Protein 3L22 (pdb70)

Organism: Bacteroides fragilis (strain ATCC 25285 / DSM 2151 / CCUG 4856 / JCM 11019 / LMG 10263 / NCTC 9343 / Onslow / VPI 2553 / EN-2) (NCBI:txid272559)

Structure (mmCIF, N/CA/C/O backbone):
data_3L22
#
_entry.id   3L22
#
_cell.length_a   94.034
_cell.length_b   94.034
_cell.length_c   201.581
_cell.angle_alpha   90.000
_cell.angle_beta   90.000
_cell.angle_gamma   90.000
#
_symmetry.space_group_name_H-M   'P 43 2 2'
#
loop_
_entity.id
_entity.type
_entity.pdbx_description
1 polymer 'SusD superfamily protein'
2 non-polymer 'ZINC ION'
3 non-polymer 'ACETATE ION'
4 non-polymer 1,2-ETHANEDIOL
5 water water
#
loop_
_atom_site.group_PDB
_atom_site.id
_atom_site.type_symbol
_atom_site.label_atom_id
_atom_site.label_alt_id
_atom_site.label_comp_id
_atom_site.label_asym_id
_atom_site.label_entity_id
_atom_site.label_seq_id
_atom_site.pdbx_PDB_ins_code
_atom_site.Cartn_x
_atom_site.Cartn_y
_atom_site.Cartn_z
_atom_site.occupancy
_atom_site.B_iso_or_equiv
_atom_site.auth_seq_id
_atom_site.auth_comp_id
_atom_site.auth_asym_id
_atom_site.auth_atom_id
_atom_site.pdbx_PDB_model_num
ATOM 1 N N . ASP A 1 13 ? 43.883 45.215 22.714 1.00 35.86 36 ASP A N 1
ATOM 2 C CA . ASP A 1 13 ? 44.154 44.448 21.446 1.00 35.45 36 ASP A CA 1
ATOM 3 C C . ASP A 1 13 ? 43.055 44.523 20.375 1.00 33.94 36 ASP A C 1
ATOM 4 O O . ASP A 1 13 ? 43.376 44.695 19.190 1.00 34.31 36 ASP A O 1
ATOM 9 N N . ILE A 1 14 ? 41.787 44.305 20.763 1.00 31.72 37 ILE A N 1
ATOM 10 C CA . ILE A 1 14 ? 40.651 44.792 19.943 1.00 29.47 37 ILE A CA 1
ATOM 11 C C . ILE A 1 14 ? 40.745 46.322 20.044 1.00 27.01 37 ILE A C 1
ATOM 12 O O . ILE A 1 14 ? 40.977 46.881 21.140 1.00 26.64 37 ILE A O 1
ATOM 17 N N . PHE A 1 15 ? 40.606 47.006 18.918 1.00 24.17 38 PHE A N 1
ATOM 18 C CA . PHE A 1 15 ? 40.852 48.437 18.884 1.00 22.38 38 PHE A CA 1
ATOM 19 C C . PHE A 1 15 ? 39.616 49.209 19.295 1.00 21.64 38 PHE A C 1
ATOM 20 O O . PHE A 1 15 ? 38.968 49.846 18.476 1.00 21.74 38 PHE A O 1
ATOM 28 N N . THR A 1 16 ? 39.311 49.169 20.576 1.00 20.39 39 THR A N 1
ATOM 29 C CA . THR A 1 16 ? 38.144 49.846 21.111 1.00 19.86 39 THR A CA 1
ATOM 30 C C . THR A 1 16 ? 38.467 51.268 21.545 1.00 18.71 39 THR A C 1
ATOM 31 O O . THR A 1 16 ? 37.579 51.986 21.892 1.00 18.19 39 THR A O 1
ATOM 35 N N . SER A 1 17 ? 39.733 51.674 21.546 1.00 18.34 40 SER A N 1
ATOM 36 C CA . SER A 1 17 ? 40.093 53.041 21.964 1.00 18.39 40 SER A CA 1
ATOM 37 C C . SER A 1 17 ? 41.382 53.461 21.325 1.00 18.20 40 SER A C 1
ATOM 38 O O . SER A 1 17 ? 42.156 52.603 20.893 1.00 17.32 40 SER A O 1
ATOM 41 N N . PRO A 1 18 ? 41.622 54.778 21.268 1.00 18.60 41 PRO A N 1
ATOM 42 C CA . PRO A 1 18 ? 42.874 55.270 20.694 1.00 18.39 41 PRO A CA 1
ATOM 43 C C . PRO A 1 18 ? 44.099 54.755 21.445 1.00 17.97 41 PRO A C 1
ATOM 44 O O . PRO A 1 18 ? 45.091 54.436 20.809 1.00 17.99 41 PRO A O 1
ATOM 48 N N . THR A 1 19 ? 44.035 54.648 22.774 1.00 18.16 42 THR A N 1
ATOM 49 C CA . THR A 1 19 ? 45.208 54.201 23.503 1.00 18.53 42 THR A CA 1
ATOM 50 C C . THR A 1 19 ? 45.527 52.725 23.136 1.00 17.95 42 THR A C 1
ATOM 51 O O . THR A 1 19 ? 46.688 52.357 23.038 1.00 16.54 42 THR A O 1
ATOM 55 N N . ARG A 1 20 ? 44.520 51.907 22.854 1.00 17.42 43 ARG A N 1
ATOM 56 C CA . ARG A 1 20 ? 44.788 50.524 22.359 1.00 17.64 43 ARG A CA 1
ATOM 57 C C . ARG A 1 20 ? 45.410 50.487 20.958 1.00 16.65 43 ARG A C 1
ATOM 58 O O . ARG A 1 20 ? 46.320 49.729 20.712 1.00 15.84 43 ARG A O 1
ATOM 66 N N . ILE A 1 21 ? 44.954 51.354 20.070 1.00 16.64 44 ILE A N 1
ATOM 67 C CA . ILE A 1 21 ? 45.584 51.481 18.744 1.00 16.45 44 ILE A CA 1
ATOM 68 C C . ILE A 1 21 ? 47.057 51.874 18.899 1.00 16.49 44 ILE A C 1
ATOM 69 O O . ILE A 1 21 ? 47.971 51.245 18.355 1.00 16.41 44 ILE A O 1
ATOM 74 N N . GLU A 1 22 ? 47.290 52.893 19.694 1.00 17.30 45 GLU A N 1
ATOM 75 C CA . GLU A 1 22 ? 48.628 53.385 19.869 1.00 18.41 45 GLU A CA 1
ATOM 76 C C . GLU A 1 22 ? 49.552 52.393 20.585 1.00 18.03 45 GLU A C 1
ATOM 77 O O . GLU A 1 22 ? 50.704 52.350 20.257 1.00 18.04 45 GLU A O 1
ATOM 83 N N . ALA A 1 23 ? 49.040 51.600 21.533 1.00 16.58 46 ALA A N 1
ATOM 84 C CA . ALA A 1 23 ? 49.849 50.581 22.165 1.00 16.31 46 ALA A CA 1
ATOM 85 C C . ALA A 1 23 ? 50.343 49.585 21.117 1.00 15.87 46 ALA A C 1
ATOM 86 O O . ALA A 1 23 ? 51.495 49.154 21.153 1.00 16.20 46 ALA A O 1
ATOM 88 N N . THR A 1 24 ? 49.461 49.199 20.201 1.00 16.09 47 THR A N 1
ATOM 89 C CA . THR A 1 24 ? 49.835 48.259 19.147 1.00 15.96 47 THR A CA 1
ATOM 90 C C . THR A 1 24 ? 50.783 48.917 18.185 1.00 15.96 47 THR A C 1
ATOM 91 O O . THR A 1 24 ? 51.750 48.290 17.771 1.00 14.60 47 THR A O 1
ATOM 95 N N . LEU A 1 25 ? 50.567 50.192 17.883 1.00 16.58 48 LEU A N 1
ATOM 96 C CA . LEU A 1 25 ? 51.486 50.931 16.997 1.00 16.48 48 LEU A CA 1
ATOM 97 C C . LEU A 1 25 ? 52.892 50.991 17.592 1.00 16.73 48 LEU A C 1
ATOM 98 O O . LEU A 1 25 ? 53.896 50.690 16.910 1.00 15.31 48 LEU A O 1
ATOM 103 N N . ASN A 1 26 ? 52.978 51.340 18.873 1.00 17.40 49 ASN A N 1
ATOM 104 C CA . ASN A 1 26 ? 54.287 51.278 19.552 1.00 18.10 49 ASN A CA 1
ATOM 105 C C . ASN A 1 26 ? 54.908 49.900 19.540 1.00 16.57 49 ASN A C 1
ATOM 106 O O . ASN A 1 26 ? 56.115 49.792 19.483 1.00 15.55 49 ASN A O 1
ATOM 111 N N . GLY A 1 27 ? 54.091 48.861 19.547 1.00 16.09 50 GLY A N 1
ATOM 112 C CA . GLY A 1 27 ? 54.612 47.491 19.389 1.00 16.52 50 GLY A CA 1
ATOM 113 C C . GLY A 1 27 ? 55.271 47.264 18.024 1.00 16.24 50 GLY A C 1
ATOM 114 O O . GLY A 1 27 ? 56.160 46.427 17.915 1.00 17.43 50 GLY A O 1
ATOM 115 N N . LEU A 1 28 ? 54.843 47.990 16.989 1.00 14.90 51 LEU A N 1
ATOM 116 C CA . LEU A 1 28 ? 55.500 47.883 15.668 1.00 15.00 51 LEU A CA 1
ATOM 117 C C . LEU A 1 28 ? 56.923 48.399 15.731 1.00 14.70 51 LEU A C 1
ATOM 118 O O . LEU A 1 28 ? 57.864 47.749 15.243 1.00 15.53 51 LEU A O 1
ATOM 123 N N . TYR A 1 29 ? 57.101 49.535 16.396 1.00 14.61 52 TYR A N 1
ATOM 124 C CA . TYR A 1 29 ? 58.430 50.098 16.576 1.00 14.32 52 TYR A CA 1
ATOM 125 C C . TYR A 1 29 ? 59.287 49.185 17.466 1.00 14.08 52 TYR A C 1
ATOM 126 O O . TYR A 1 29 ? 60.484 49.040 17.214 1.00 14.11 52 TYR A O 1
ATOM 135 N N . ALA A 1 30 ? 58.686 48.560 18.476 1.00 13.84 53 ALA A N 1
ATOM 136 C CA . ALA A 1 30 ? 59.430 47.616 19.334 1.00 14.28 53 ALA A CA 1
ATOM 137 C C . ALA A 1 30 ? 59.826 46.413 18.497 1.00 14.54 53 ALA A C 1
ATOM 138 O O . ALA A 1 30 ? 60.940 45.923 18.642 1.00 14.55 53 ALA A O 1
ATOM 140 N N . ALA A 1 31 ? 58.940 45.969 17.610 1.00 15.18 54 ALA A N 1
ATOM 141 C CA . ALA A 1 31 ? 59.185 44.733 16.851 1.00 15.73 54 ALA A CA 1
ATOM 142 C C . ALA A 1 31 ? 60.371 44.844 15.907 1.00 16.27 54 ALA A C 1
ATOM 143 O O . ALA A 1 31 ? 61.012 43.842 15.613 1.00 15.82 54 ALA A O 1
ATOM 145 N N . ILE A 1 32 ? 60.668 46.041 15.396 1.00 17.41 55 ILE A N 1
ATOM 146 C CA . ILE A 1 32 ? 61.843 46.187 14.540 1.00 17.74 55 ILE A CA 1
ATOM 147 C C . ILE A 1 32 ? 63.139 46.427 15.323 1.00 16.87 55 ILE A C 1
ATOM 148 O O . ILE A 1 32 ? 64.217 46.401 14.717 1.00 16.07 55 ILE A O 1
ATOM 153 N N . LYS A 1 33 ? 63.018 46.640 16.640 1.00 16.57 56 LYS A N 1
ATOM 154 C CA . LYS A 1 33 ? 64.160 46.916 17.522 1.00 15.98 56 LYS A CA 1
ATOM 155 C C . LYS A 1 33 ? 64.693 45.615 18.158 1.00 16.00 56 LYS A C 1
ATOM 156 O O . LYS A 1 33 ? 65.768 45.114 17.760 1.00 14.36 56 LYS A O 1
ATOM 162 N N . ASN A 1 34 ? 63.951 45.047 19.128 1.00 15.69 57 ASN A N 1
ATOM 163 C CA . ASN A 1 34 ? 64.323 43.754 19.747 1.00 15.98 57 ASN A CA 1
ATOM 164 C C . ASN A 1 34 ? 63.188 43.201 20.553 1.00 16.42 57 ASN A C 1
ATOM 165 O O . ASN A 1 34 ? 62.264 43.925 20.896 1.00 15.74 57 ASN A O 1
ATOM 170 N N . THR A 1 35 ? 63.257 41.913 20.857 1.00 16.53 58 THR A N 1
ATOM 171 C CA . THR A 1 35 ? 62.366 41.356 21.863 1.00 17.88 58 THR A CA 1
ATOM 172 C C . THR A 1 35 ? 63.162 41.138 23.147 1.00 18.92 58 THR A C 1
ATOM 173 O O . THR A 1 35 ? 64.338 41.554 23.274 1.00 19.34 58 THR A O 1
ATOM 177 N N . GLY A 1 36 ? 62.513 40.501 24.113 1.00 19.79 59 GLY A N 1
ATOM 178 C CA . GLY A 1 36 ? 63.171 40.090 25.339 1.00 19.60 59 GLY A CA 1
ATOM 179 C C . GLY A 1 36 ? 64.321 39.121 25.160 1.00 19.42 59 GLY A C 1
ATOM 180 O O . GLY A 1 36 ? 65.209 39.068 26.036 1.00 19.85 59 GLY A O 1
ATOM 181 N N . THR A 1 37 ? 64.313 38.338 24.083 1.00 18.38 60 THR A N 1
ATOM 182 C CA . THR A 1 37 ? 65.357 37.325 23.867 1.00 18.67 60 THR A CA 1
ATOM 183 C C . THR A 1 37 ? 66.148 37.447 22.579 1.00 18.16 60 THR A C 1
ATOM 184 O O . THR A 1 37 ? 67.218 36.907 22.501 1.00 19.31 60 THR A O 1
ATOM 188 N N . LYS A 1 38 ? 65.658 38.174 21.582 1.00 17.54 61 LYS A N 1
ATOM 189 C CA . LYS A 1 38 ? 66.323 38.276 20.274 1.00 16.69 61 LYS A CA 1
ATOM 190 C C . LYS A 1 38 ? 66.335 39.744 19.880 1.00 16.56 61 LYS A C 1
ATOM 191 O O . LYS A 1 38 ? 65.618 40.550 20.492 1.00 16.30 61 LYS A O 1
ATOM 197 N N . SER A 1 39 ? 67.168 40.094 18.912 1.00 15.41 62 SER A N 1
ATOM 198 C CA . SER A 1 39 ? 67.275 41.456 18.480 1.00 14.70 62 SER A CA 1
ATOM 199 C C . SER A 1 39 ? 67.197 41.569 16.976 1.00 15.34 62 SER A C 1
ATOM 200 O O . SER A 1 39 ? 67.514 40.614 16.237 1.00 16.61 62 SER A O 1
ATOM 203 N N . LEU A 1 40 ? 66.750 42.729 16.505 1.00 14.95 63 LEU A N 1
ATOM 204 C CA . LEU A 1 40 ? 66.791 43.051 15.101 1.00 14.73 63 LEU A CA 1
ATOM 205 C C . LEU A 1 40 ? 67.597 44.359 14.936 1.00 15.10 63 LEU A C 1
ATOM 206 O O . LEU A 1 40 ? 68.800 44.369 15.252 1.00 16.04 63 LEU A O 1
ATOM 219 N N . GLY A 1 42 ? 67.635 47.010 16.652 1.00 14.47 65 GLY A N 1
ATOM 220 C CA . GLY A 1 42 ? 68.074 47.593 17.922 1.00 14.63 65 GLY A CA 1
ATOM 221 C C . GLY A 1 42 ? 69.317 46.885 18.460 1.00 14.91 65 GLY A C 1
ATOM 222 O O . GLY A 1 42 ? 69.853 47.242 19.526 1.00 15.49 65 GLY A O 1
ATOM 223 N N . GLY A 1 43 ? 69.769 45.853 17.741 1.00 14.97 66 GLY A N 1
ATOM 224 C CA . GLY A 1 43 ? 70.892 45.024 18.193 1.00 14.91 66 GLY A CA 1
ATOM 225 C C . GLY A 1 43 ? 71.666 44.378 17.053 1.00 14.80 66 GLY A C 1
ATOM 226 O O . GLY A 1 43 ? 72.275 45.077 16.213 1.00 14.15 66 GLY A O 1
ATOM 227 N N . LYS A 1 44 ? 71.652 43.044 17.026 1.00 14.82 67 LYS A N 1
ATOM 228 C CA . LYS A 1 44 ? 72.545 42.295 16.145 1.00 14.72 67 LYS A CA 1
ATOM 229 C C . LYS A 1 44 ? 72.349 42.575 14.647 1.00 14.05 67 LYS A C 1
ATOM 230 O O . LYS A 1 44 ? 73.333 42.542 13.908 1.00 14.13 67 LYS A O 1
ATOM 236 N N . SER A 1 45 ? 71.125 42.805 14.189 1.00 12.96 68 SER A N 1
ATOM 237 C CA . SER A 1 45 ? 70.887 43.052 12.745 1.00 13.53 68 SER A CA 1
ATOM 238 C C . SER A 1 45 ? 71.345 44.422 12.275 1.00 14.27 68 SER A C 1
ATOM 239 O O . SER A 1 45 ? 71.690 44.604 11.091 1.00 13.53 68 SER A O 1
ATOM 242 N N . TYR A 1 46 ? 71.493 45.376 13.197 1.00 13.76 69 TYR A N 1
ATOM 243 C CA . TYR A 1 46 ? 72.150 46.628 12.864 1.00 12.87 69 TYR A CA 1
ATOM 244 C C . TYR A 1 46 ? 73.656 46.431 12.824 1.00 14.08 69 TYR A C 1
ATOM 245 O O . TYR A 1 46 ? 74.325 46.884 11.898 1.00 13.85 69 TYR A O 1
ATOM 254 N N . LEU A 1 47 ? 74.186 45.731 13.830 1.00 14.45 70 LEU A N 1
ATOM 255 C CA . LEU A 1 47 ? 75.589 45.366 13.874 1.00 14.33 70 LEU A CA 1
ATOM 256 C C . LEU A 1 47 ? 76.029 44.589 12.623 1.00 14.41 70 LEU A C 1
ATOM 257 O O . LEU A 1 47 ? 77.181 44.710 12.192 1.00 14.23 70 LEU A O 1
ATOM 262 N N . VAL A 1 48 ? 75.113 43.799 12.051 1.00 14.22 71 VAL A N 1
ATOM 263 C CA . VAL A 1 48 ? 75.368 43.097 10.809 1.00 14.09 71 VAL A CA 1
ATOM 264 C C . VAL A 1 48 ? 75.904 44.021 9.725 1.00 14.68 71 VAL A C 1
ATOM 265 O O . VAL A 1 48 ? 76.854 43.658 9.046 1.00 14.95 71 VAL A O 1
ATOM 269 N N . PHE A 1 49 ? 75.326 45.214 9.586 1.00 15.13 72 PHE A N 1
ATOM 270 C CA . PHE A 1 49 ? 75.763 46.122 8.518 1.00 15.00 72 PHE A CA 1
ATOM 271 C C . PHE A 1 49 ? 77.157 46.720 8.735 1.00 15.92 72 PHE A C 1
ATOM 272 O O . PHE A 1 49 ? 77.858 46.979 7.747 1.00 17.02 72 PHE A O 1
ATOM 280 N N . ASP A 1 50 ? 77.598 46.865 9.983 1.00 15.29 73 ASP A N 1
ATOM 281 C CA . ASP A 1 50 ? 78.981 47.234 10.245 1.00 14.46 73 ASP A CA 1
ATOM 282 C C . ASP A 1 50 ? 79.915 46.075 10.062 1.00 13.96 73 ASP A C 1
ATOM 283 O O . ASP A 1 50 ? 81.006 46.259 9.526 1.00 13.85 73 ASP A O 1
ATOM 288 N N . ASN A 1 51 ? 79.511 44.888 10.506 1.00 13.77 74 ASN A N 1
ATOM 289 C CA . ASN A 1 51 ? 80.316 43.690 10.287 1.00 13.15 74 ASN A CA 1
ATOM 290 C C . ASN A 1 51 ? 80.524 43.351 8.806 1.00 13.47 74 ASN A C 1
ATOM 291 O O . ASN A 1 51 ? 81.593 42.869 8.414 1.00 13.96 74 ASN A O 1
ATOM 296 N N . ARG A 1 52 ? 79.524 43.606 7.975 1.00 13.61 75 ARG A N 1
ATOM 297 C CA . ARG A 1 52 ? 79.676 43.404 6.539 1.00 14.49 75 ARG A CA 1
ATOM 298 C C . ARG A 1 52 ? 80.662 44.360 5.926 1.00 15.60 75 ARG A C 1
ATOM 299 O O . ARG A 1 52 ? 81.342 43.994 4.969 1.00 17.61 75 ARG A O 1
ATOM 307 N N . GLY A 1 53 ? 80.811 45.531 6.515 1.00 15.60 76 GLY A N 1
ATOM 308 C CA . GLY A 1 53 ? 81.754 46.517 6.070 1.00 15.32 76 GLY A CA 1
ATOM 309 C C . GLY A 1 53 ? 83.222 46.273 6.378 1.00 15.00 76 GLY A C 1
ATOM 310 O O . GLY A 1 53 ? 83.615 45.194 6.822 1.00 15.68 76 GLY A O 1
ATOM 311 N N . ASP A 1 54 ? 84.006 47.322 6.164 1.00 13.41 77 ASP A N 1
ATOM 312 C CA . ASP A 1 54 ? 85.442 47.266 6.118 1.00 14.13 77 ASP A CA 1
ATOM 313 C C . ASP A 1 54 ? 86.112 48.327 7.019 1.00 13.77 77 ASP A C 1
ATOM 314 O O . ASP A 1 54 ? 87.328 48.563 6.934 1.00 14.63 77 ASP A O 1
ATOM 319 N N . ASP A 1 55 ? 85.328 48.919 7.910 1.00 13.77 78 ASP A N 1
ATOM 320 C CA . ASP A 1 55 ? 85.815 49.984 8.788 1.00 13.11 78 ASP A CA 1
ATOM 321 C C . ASP A 1 55 ? 85.997 49.565 10.240 1.00 12.79 78 ASP A C 1
ATOM 322 O O . ASP A 1 55 ? 86.703 50.241 10.988 1.00 12.47 78 ASP A O 1
ATOM 327 N N . VAL A 1 56 ? 85.323 48.484 10.628 1.00 13.50 79 VAL A N 1
ATOM 328 C CA . VAL A 1 56 ? 85.525 47.801 11.904 1.00 13.30 79 VAL A CA 1
ATOM 329 C C . VAL A 1 56 ? 85.963 46.390 11.588 1.00 14.05 79 VAL A C 1
ATOM 330 O O . VAL A 1 56 ? 85.810 45.965 10.434 1.00 13.68 79 VAL A O 1
ATOM 334 N N . ILE A 1 57 ? 86.554 45.711 12.590 1.00 14.16 80 ILE A N 1
ATOM 335 C CA A ILE A 1 57 ? 86.893 44.300 12.494 0.60 13.88 80 ILE A CA 1
ATOM 336 C CA B ILE A 1 57 ? 86.961 44.309 12.519 0.40 14.27 80 ILE A CA 1
ATOM 337 C C . ILE A 1 57 ? 86.283 43.539 13.635 1.00 13.77 80 ILE A C 1
ATOM 338 O O . ILE A 1 57 ? 86.173 44.055 14.726 1.00 14.20 80 ILE A O 1
ATOM 347 N N . ASN A 1 58 ? 85.901 42.299 13.358 1.00 13.50 81 ASN A N 1
ATOM 348 C CA . ASN A 1 58 ? 85.367 41.394 14.346 1.00 13.86 81 ASN A CA 1
ATOM 349 C C . ASN A 1 58 ? 86.481 40.402 14.662 1.00 14.16 81 ASN A C 1
ATOM 350 O O . ASN A 1 58 ? 86.886 39.632 13.795 1.00 13.55 81 ASN A O 1
ATOM 355 N N . ILE A 1 59 ? 86.991 40.443 15.887 1.00 15.08 82 ILE A N 1
ATOM 356 C CA . ILE A 1 59 ? 88.080 39.548 16.304 1.00 16.04 82 ILE A CA 1
ATOM 357 C C . ILE A 1 59 ? 87.605 38.459 17.277 1.00 16.31 82 ILE A C 1
ATOM 358 O O . ILE A 1 59 ? 88.399 37.801 17.928 1.00 15.75 82 ILE A O 1
ATOM 363 N N . SER A 1 60 ? 86.307 38.240 17.365 1.00 16.71 83 SER A N 1
ATOM 364 C CA . SER A 1 60 ? 85.756 37.368 18.423 1.00 16.73 83 SER A CA 1
ATOM 365 C C . SER A 1 60 ? 86.007 35.901 18.172 1.00 18.53 83 SER A C 1
ATOM 366 O O . SER A 1 60 ? 86.013 35.125 19.136 1.00 18.24 83 SER A O 1
ATOM 369 N N . ASN A 1 61 ? 86.189 35.521 16.899 1.00 19.60 84 ASN A N 1
ATOM 370 C CA A ASN A 1 61 ? 86.292 34.103 16.511 0.50 20.49 84 ASN A CA 1
ATOM 371 C CA B ASN A 1 61 ? 86.286 34.114 16.490 0.50 20.55 84 ASN A CA 1
ATOM 372 C C . ASN A 1 61 ? 85.092 33.299 16.981 1.00 21.06 84 ASN A C 1
ATOM 373 O O . ASN A 1 61 ? 85.201 32.122 17.236 1.00 22.49 84 ASN A O 1
ATOM 382 N N . ASN A 1 62 ? 83.935 33.934 17.124 1.00 21.60 85 ASN A N 1
ATOM 383 C CA . ASN A 1 62 ? 82.781 33.275 17.710 1.00 21.38 85 ASN A CA 1
ATOM 384 C C . ASN A 1 62 ? 81.551 33.534 16.844 1.00 20.83 85 ASN A C 1
ATOM 385 O O . ASN A 1 62 ? 81.152 34.672 16.671 1.00 19.86 85 ASN A O 1
ATOM 390 N N . LEU A 1 63 ? 80.950 32.466 16.334 1.00 19.88 86 LEU A N 1
ATOM 391 C CA . LEU A 1 63 ? 79.759 32.548 15.491 1.00 20.44 86 LEU A CA 1
ATOM 392 C C . LEU A 1 63 ? 78.565 33.172 16.223 1.00 19.64 86 LEU A C 1
ATOM 393 O O . LEU A 1 63 ? 77.736 33.845 15.587 1.00 19.74 86 LEU A O 1
ATOM 398 N N . VAL A 1 64 ? 78.513 33.016 17.552 1.00 19.46 87 VAL A N 1
ATOM 399 C CA . VAL A 1 64 ? 77.462 33.653 18.366 1.00 18.94 87 VAL A CA 1
ATOM 400 C C . VAL A 1 64 ? 77.552 35.177 18.303 1.00 17.84 87 VAL A C 1
ATOM 401 O O . VAL A 1 64 ? 76.533 35.853 18.383 1.00 18.14 87 VAL A O 1
ATOM 405 N N . THR A 1 65 ? 78.752 35.737 18.110 1.00 16.76 88 THR A N 1
ATOM 406 C CA . THR A 1 65 ? 78.891 37.194 18.029 1.00 15.81 88 THR A CA 1
ATOM 407 C C . THR A 1 65 ? 79.328 37.676 16.626 1.00 15.57 88 THR A C 1
ATOM 408 O O . THR A 1 65 ? 80.217 38.493 16.491 1.00 15.81 88 THR A O 1
ATOM 412 N N . LEU A 1 66 ? 78.647 37.176 15.598 1.00 15.09 89 LEU A N 1
ATOM 413 C CA . LEU A 1 66 ? 78.652 37.741 14.217 1.00 14.95 89 LEU A CA 1
ATOM 414 C C . LEU A 1 66 ? 79.961 37.494 13.416 1.00 15.12 89 LEU A C 1
ATOM 415 O O . LEU A 1 66 ? 80.179 38.090 12.362 1.00 14.79 89 LEU A O 1
ATOM 420 N N . PHE A 1 67 ? 80.811 36.586 13.888 1.00 15.21 90 PHE A N 1
ATOM 421 C CA . PHE A 1 67 ? 82.050 36.329 13.186 1.00 15.86 90 PHE A CA 1
ATOM 422 C C . PHE A 1 67 ? 81.846 35.899 11.745 1.00 15.44 90 PHE A C 1
ATOM 423 O O . PHE A 1 67 ? 82.592 36.334 10.877 1.00 15.24 90 PHE A O 1
ATOM 431 N N . ASN A 1 68 ? 80.855 35.051 11.494 1.00 14.85 91 ASN A N 1
ATOM 432 C CA . ASN A 1 68 ? 80.559 34.632 10.121 1.00 15.17 91 ASN A CA 1
ATOM 433 C C . ASN A 1 68 ? 80.032 35.768 9.231 1.00 14.31 91 ASN A C 1
ATOM 434 O O . ASN A 1 68 ? 80.261 35.751 8.018 1.00 15.03 91 ASN A O 1
ATOM 439 N N . THR A 1 69 ? 79.354 36.747 9.817 1.00 14.20 92 THR A N 1
ATOM 440 C CA . THR A 1 69 ? 78.946 37.912 9.048 1.00 13.58 92 THR A CA 1
ATOM 441 C C . THR A 1 69 ? 80.159 38.700 8.617 1.00 13.73 92 THR A C 1
ATOM 442 O O . THR A 1 69 ? 80.275 39.059 7.440 1.00 13.62 92 THR A O 1
ATOM 446 N N . TYR A 1 70 ? 81.078 38.953 9.551 1.00 13.33 93 TYR A N 1
ATOM 447 C CA . TYR A 1 70 ? 82.284 39.728 9.248 1.00 13.11 93 TYR A CA 1
ATOM 448 C C . TYR A 1 70 ? 83.124 39.065 8.153 1.00 13.87 93 TYR A C 1
ATOM 449 O O . TYR A 1 70 ? 83.613 39.723 7.237 1.00 13.35 93 TYR A O 1
ATOM 458 N N . ASN A 1 71 ? 83.270 37.752 8.280 1.00 14.67 94 ASN A N 1
ATOM 459 C CA . ASN A 1 71 ? 84.041 36.944 7.341 1.00 14.97 94 ASN A CA 1
ATOM 460 C C . ASN A 1 71 ? 83.314 36.614 6.048 1.00 14.77 94 ASN A C 1
ATOM 461 O O . ASN A 1 71 ? 83.848 35.888 5.208 1.00 15.28 94 ASN A O 1
ATOM 474 N N . ASN A 1 73 ? 80.695 34.788 5.404 1.00 15.68 96 ASN A N 1
ATOM 475 C CA . ASN A 1 73 ? 80.601 33.350 5.391 1.00 16.73 96 ASN A CA 1
ATOM 476 C C . ASN A 1 73 ? 79.264 32.859 5.945 1.00 16.42 96 ASN A C 1
ATOM 477 O O . ASN A 1 73 ? 79.196 31.765 6.451 1.00 18.04 96 ASN A O 1
ATOM 482 N N . VAL A 1 74 ? 78.207 33.649 5.816 1.00 16.54 97 VAL A N 1
ATOM 483 C CA . VAL A 1 74 ? 76.925 33.303 6.427 1.00 16.18 97 VAL A CA 1
ATOM 484 C C . VAL A 1 74 ? 76.204 32.271 5.564 1.00 16.25 97 VAL A C 1
ATOM 485 O O . VAL A 1 74 ? 76.100 32.443 4.326 1.00 15.89 97 VAL A O 1
ATOM 489 N N . GLY A 1 75 ? 75.760 31.191 6.224 1.00 15.14 98 GLY A N 1
ATOM 490 C CA . GLY A 1 75 ? 75.053 30.076 5.595 1.00 15.59 98 GLY A CA 1
ATOM 491 C C . GLY A 1 75 ? 73.593 30.005 6.020 1.00 15.08 98 GLY A C 1
ATOM 492 O O . GLY A 1 75 ? 73.088 30.892 6.713 1.00 14.26 98 GLY A O 1
ATOM 493 N N . ILE A 1 76 ? 72.923 28.945 5.601 1.00 14.26 99 ILE A N 1
ATOM 494 C CA . ILE A 1 76 ? 71.478 28.814 5.840 1.00 14.80 99 ILE A CA 1
ATOM 495 C C . ILE A 1 76 ? 71.090 28.582 7.301 1.00 15.14 99 ILE A C 1
ATOM 496 O O . ILE A 1 76 ? 69.915 28.748 7.633 1.00 15.33 99 ILE A O 1
ATOM 501 N N . THR A 1 77 ? 72.039 28.214 8.173 1.00 15.77 100 THR A N 1
ATOM 502 C CA . THR A 1 77 ? 71.693 27.940 9.567 1.00 16.93 100 THR A CA 1
ATOM 503 C C . THR A 1 77 ? 72.285 28.932 10.547 1.00 17.51 100 THR A C 1
ATOM 504 O O . THR A 1 77 ? 72.046 28.786 11.712 1.00 18.20 100 THR A O 1
ATOM 508 N N . ASP A 1 78 ? 73.042 29.934 10.101 1.00 18.04 101 ASP A N 1
ATOM 509 C CA . ASP A 1 78 ? 73.625 30.910 11.033 1.00 18.01 101 ASP A CA 1
ATOM 510 C C . ASP A 1 78 ? 72.548 31.663 11.812 1.00 16.86 101 ASP A C 1
ATOM 511 O O . ASP A 1 78 ? 71.537 32.062 11.251 1.00 16.97 101 ASP A O 1
ATOM 516 N N . ALA A 1 79 ? 72.769 31.833 13.102 1.00 16.02 102 ALA A N 1
ATOM 517 C CA . ALA A 1 79 ? 71.798 32.490 13.992 1.00 16.18 102 ALA A CA 1
ATOM 518 C C . ALA A 1 79 ? 71.375 33.860 13.483 1.00 15.05 102 ALA A C 1
ATOM 519 O O . ALA A 1 79 ? 70.195 34.205 13.538 1.00 14.35 102 ALA A O 1
ATOM 521 N N . GLU A 1 80 ? 72.326 34.648 12.993 1.00 14.46 103 GLU A N 1
ATOM 522 C CA . GLU A 1 80 ? 71.998 36.009 12.562 1.00 14.49 103 GLU A CA 1
ATOM 523 C C . GLU A 1 80 ? 71.110 36.023 11.298 1.00 14.44 103 GLU A C 1
ATOM 524 O O . GLU A 1 80 ? 70.318 36.949 11.103 1.00 14.71 103 GLU A O 1
ATOM 530 N N . ASN A 1 81 ? 71.230 34.984 10.472 1.00 13.17 104 ASN A N 1
ATOM 531 C CA . ASN A 1 81 ? 70.391 34.820 9.300 1.00 13.68 104 ASN A CA 1
ATOM 532 C C . ASN A 1 81 ? 68.954 34.420 9.697 1.00 13.75 104 ASN A C 1
ATOM 533 O O . ASN A 1 81 ? 68.014 35.079 9.335 1.00 13.99 104 ASN A O 1
ATOM 538 N N . ALA A 1 82 ? 68.810 33.373 10.499 1.00 14.38 105 ALA A N 1
ATOM 539 C CA . ALA A 1 82 ? 67.525 32.930 10.992 1.00 14.07 105 ALA A CA 1
ATOM 540 C C . ALA A 1 82 ? 66.814 34.024 11.798 1.00 14.78 105 ALA A C 1
ATOM 541 O O . ALA A 1 82 ? 65.604 34.271 11.619 1.00 14.43 105 ALA A O 1
ATOM 543 N N . ASP A 1 83 ? 67.560 34.705 12.650 1.00 14.39 106 ASP A N 1
ATOM 544 C CA . ASP A 1 83 ? 66.967 35.744 13.475 1.00 15.65 106 ASP A CA 1
ATOM 545 C C . ASP A 1 83 ? 66.549 36.969 12.675 1.00 14.81 106 ASP A C 1
ATOM 546 O O . ASP A 1 83 ? 65.467 37.476 12.895 1.00 13.88 106 ASP A O 1
ATOM 551 N N . THR A 1 84 ? 67.397 37.444 11.764 1.00 14.94 107 THR A N 1
ATOM 552 C CA . THR A 1 84 ? 67.034 38.594 10.965 1.00 14.79 107 THR A CA 1
ATOM 553 C C . THR A 1 84 ? 65.758 38.303 10.186 1.00 15.15 107 THR A C 1
ATOM 554 O O . THR A 1 84 ? 64.830 39.113 10.165 1.00 15.51 107 THR A O 1
ATOM 558 N N . TRP A 1 85 ? 65.731 37.131 9.551 1.00 14.86 108 TRP A N 1
ATOM 559 C CA . TRP A 1 85 ? 64.575 36.673 8.785 1.00 14.76 108 TRP A CA 1
ATOM 560 C C . TRP A 1 85 ? 63.303 36.575 9.646 1.00 14.79 108 TRP A C 1
ATOM 561 O O . TRP A 1 85 ? 62.286 37.206 9.346 1.00 14.60 108 TRP A O 1
ATOM 572 N N . THR A 1 86 ? 63.369 35.755 10.687 1.00 14.25 109 THR A N 1
ATOM 573 C CA . THR A 1 86 ? 62.240 35.521 11.545 1.00 14.00 109 THR A CA 1
ATOM 574 C C . THR A 1 86 ? 61.705 36.822 12.131 1.00 13.99 109 THR A C 1
ATOM 575 O O . THR A 1 86 ? 60.512 37.065 12.036 1.00 12.39 109 THR A O 1
ATOM 579 N N . TYR A 1 87 ? 62.575 37.695 12.663 1.00 14.29 110 TYR A N 1
ATOM 580 C CA . TYR A 1 87 ? 62.053 38.893 13.352 1.00 14.48 110 TYR A CA 1
ATOM 581 C C . TYR A 1 87 ? 61.632 40.021 12.409 1.00 14.67 110 TYR A C 1
ATOM 582 O O . TYR A 1 87 ? 60.709 40.757 12.755 1.00 14.45 110 TYR A O 1
ATOM 591 N N . ALA A 1 88 ? 62.274 40.146 11.243 1.00 14.33 111 ALA A N 1
ATOM 592 C CA . ALA A 1 88 ? 61.797 41.053 10.213 1.00 14.69 111 ALA A CA 1
ATOM 593 C C . ALA A 1 88 ? 60.384 40.657 9.770 1.00 15.20 111 ALA A C 1
ATOM 594 O O . ALA A 1 88 ? 59.527 41.509 9.695 1.00 14.56 111 ALA A O 1
ATOM 596 N N . TYR A 1 89 ? 60.163 39.378 9.471 1.00 15.39 112 TYR A N 1
ATOM 597 C CA . TYR A 1 89 ? 58.851 38.927 9.007 1.00 15.07 112 TYR A CA 1
ATOM 598 C C . TYR A 1 89 ? 57.809 38.978 10.108 1.00 15.59 112 TYR A C 1
ATOM 599 O O . TYR A 1 89 ? 56.642 39.258 9.800 1.00 14.24 112 TYR A O 1
ATOM 608 N N . LEU A 1 90 ? 58.203 38.730 11.368 1.00 15.02 113 LEU A N 1
ATOM 609 C CA . LEU A 1 90 ? 57.295 38.968 12.481 1.00 16.16 113 LEU A CA 1
ATOM 610 C C . LEU A 1 90 ? 56.862 40.430 12.545 1.00 15.61 113 LEU A C 1
ATOM 611 O O . LEU A 1 90 ? 55.681 40.731 12.691 1.00 15.00 113 LEU A O 1
ATOM 616 N N . ALA A 1 91 ? 57.814 41.339 12.467 1.00 14.78 114 ALA A N 1
ATOM 617 C CA . ALA A 1 91 ? 57.496 42.772 12.411 1.00 15.04 114 ALA A CA 1
ATOM 618 C C . ALA A 1 91 ? 56.552 43.090 11.219 1.00 15.76 114 ALA A C 1
ATOM 619 O O . ALA A 1 91 ? 55.565 43.799 11.369 1.00 16.03 114 ALA A O 1
ATOM 621 N N . ILE A 1 92 ? 56.847 42.525 10.041 1.00 14.71 115 ILE A N 1
ATOM 622 C CA . ILE A 1 92 ? 56.019 42.763 8.851 1.00 13.81 115 ILE A CA 1
ATOM 623 C C . ILE A 1 92 ? 54.600 42.274 9.071 1.00 13.97 115 ILE A C 1
ATOM 624 O O . ILE A 1 92 ? 53.641 42.989 8.747 1.00 14.09 115 ILE A O 1
ATOM 629 N N . ASN A 1 93 ? 54.441 41.075 9.636 1.00 14.66 116 ASN A N 1
ATOM 630 C CA . ASN A 1 93 ? 53.108 40.520 9.853 1.00 15.89 116 ASN A CA 1
ATOM 631 C C . ASN A 1 93 ? 52.331 41.324 10.900 1.00 15.62 116 ASN A C 1
ATOM 632 O O . ASN A 1 93 ? 51.131 41.498 10.762 1.00 15.33 116 ASN A O 1
ATOM 637 N N . LYS A 1 94 ? 53.028 41.820 11.926 1.00 15.41 117 LYS A N 1
ATOM 638 C CA . LYS A 1 94 ? 52.422 42.747 12.884 1.00 15.62 117 LYS A CA 1
ATOM 639 C C . LYS A 1 94 ? 51.895 44.005 12.222 1.00 15.15 117 LYS A C 1
ATOM 640 O O . LYS A 1 94 ? 50.796 44.449 12.561 1.00 13.62 117 LYS A O 1
ATOM 646 N N . VAL A 1 95 ? 52.642 44.563 11.271 1.00 14.06 118 VAL A N 1
ATOM 647 C CA . VAL A 1 95 ? 52.143 45.729 10.521 1.00 13.58 118 VAL A CA 1
ATOM 648 C C . VAL A 1 95 ? 50.917 45.341 9.661 1.00 14.00 118 VAL A C 1
ATOM 649 O O . VAL A 1 95 ? 49.911 46.010 9.685 1.00 14.14 118 VAL A O 1
ATOM 653 N N . ASN A 1 96 ? 50.993 44.225 8.953 1.00 14.45 119 ASN A N 1
ATOM 654 C CA . ASN A 1 96 ? 49.894 43.777 8.081 1.00 14.24 119 ASN A CA 1
ATOM 655 C C . ASN A 1 96 ? 48.598 43.623 8.920 1.00 14.58 119 ASN A C 1
ATOM 656 O O . ASN A 1 96 ? 47.524 44.087 8.512 1.00 13.96 119 ASN A O 1
ATOM 661 N N . THR A 1 97 ? 48.737 43.003 10.092 1.00 14.40 120 THR A N 1
ATOM 662 C CA . THR A 1 97 ? 47.630 42.807 11.032 1.00 15.22 120 THR A CA 1
ATOM 663 C C . THR A 1 97 ? 47.121 44.102 11.631 1.00 15.54 120 THR A C 1
ATOM 664 O O . THR A 1 97 ? 45.920 44.326 11.652 1.00 16.84 120 THR A O 1
ATOM 668 N N . PHE A 1 98 ? 48.030 44.960 12.068 1.00 15.11 121 PHE A N 1
ATOM 669 C CA . PHE A 1 98 ? 47.665 46.286 12.538 1.00 15.24 121 PHE A CA 1
ATOM 670 C C . PHE A 1 98 ? 46.837 47.025 11.490 1.00 15.78 121 PHE A C 1
ATOM 671 O O . PHE A 1 98 ? 45.780 47.544 11.831 1.00 14.64 121 PHE A O 1
ATOM 679 N N . LEU A 1 99 ? 47.311 47.071 10.237 1.00 16.14 122 LEU A N 1
ATOM 680 C CA . LEU A 1 99 ? 46.578 47.795 9.191 1.00 16.86 122 LEU A CA 1
ATOM 681 C C . LEU A 1 99 ? 45.193 47.216 8.963 1.00 17.44 122 LEU A C 1
ATOM 682 O O . LEU A 1 99 ? 44.259 47.961 8.753 1.00 18.61 122 LEU A O 1
ATOM 687 N N . GLN A 1 100 ? 45.042 45.902 9.017 1.00 17.85 123 GLN A N 1
ATOM 688 C CA . GLN A 1 100 ? 43.735 45.322 8.825 1.00 18.68 123 GLN A CA 1
ATOM 689 C C . GLN A 1 100 ? 42.811 45.617 10.006 1.00 17.54 123 GLN A C 1
ATOM 690 O O . GLN A 1 100 ? 41.650 45.932 9.798 1.00 16.75 123 GLN A O 1
ATOM 696 N N . SER A 1 101 ? 43.321 45.513 11.227 1.00 16.45 124 SER A N 1
ATOM 697 C CA . SER A 1 101 ? 42.516 45.865 12.402 1.00 16.54 124 SER A CA 1
ATOM 698 C C . SER A 1 101 ? 42.132 47.340 12.415 1.00 15.93 124 SER A C 1
ATOM 699 O O . SER A 1 101 ? 41.000 47.677 12.725 1.00 15.02 124 SER A O 1
ATOM 702 N N . LEU A 1 102 ? 43.056 48.214 12.032 1.00 15.15 125 LEU A N 1
ATOM 703 C CA . LEU A 1 102 ? 42.786 49.651 12.008 1.00 15.49 125 LEU A CA 1
ATOM 704 C C . LEU A 1 102 ? 41.676 50.008 11.035 1.00 15.24 125 LEU A C 1
ATOM 705 O O . LEU A 1 102 ? 40.902 50.942 11.268 1.00 12.99 125 LEU A O 1
ATOM 710 N N . GLU A 1 103 ? 41.561 49.245 9.950 1.00 15.44 126 GLU A N 1
ATOM 711 C CA A GLU A 1 103 ? 40.514 49.494 8.959 0.70 15.09 126 GLU A CA 1
ATOM 712 C CA B GLU A 1 103 ? 40.500 49.488 8.955 0.30 15.30 126 GLU A CA 1
ATOM 713 C C . GLU A 1 103 ? 39.116 49.357 9.564 1.00 15.63 126 GLU A C 1
ATOM 714 O O . GLU A 1 103 ? 38.162 50.055 9.158 1.00 15.36 126 GLU A O 1
ATOM 725 N N . GLY A 1 104 ? 38.997 48.482 10.563 1.00 16.59 127 GLY A N 1
ATOM 726 C CA . GLY A 1 104 ? 37.749 48.312 11.306 1.00 17.42 127 GLY A CA 1
ATOM 727 C C . GLY A 1 104 ? 37.592 49.216 12.510 1.00 17.82 127 GLY A C 1
ATOM 728 O O . GLY A 1 104 ? 36.635 49.046 13.271 1.00 18.35 127 GLY A O 1
ATOM 729 N N . ALA A 1 105 ? 38.478 50.193 12.672 1.00 17.55 128 ALA A N 1
ATOM 730 C CA . ALA A 1 105 ? 38.455 51.082 13.828 1.00 18.55 128 ALA A CA 1
ATOM 731 C C . ALA A 1 105 ? 38.591 52.533 13.410 1.00 19.20 128 ALA A C 1
ATOM 732 O O . ALA A 1 105 ? 39.138 53.348 14.141 1.00 18.87 128 ALA A O 1
ATOM 734 N N . ARG A 1 106 ? 38.041 52.871 12.247 1.00 19.86 129 ARG A N 1
ATOM 735 C CA . ARG A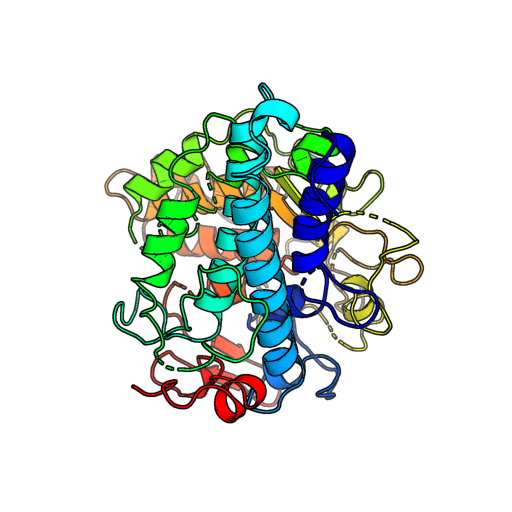 1 106 ? 38.200 54.202 11.666 1.00 20.20 129 ARG A CA 1
ATOM 736 C C . ARG A 1 106 ? 37.695 55.310 12.559 1.00 21.03 129 ARG A C 1
ATOM 737 O O . ARG A 1 106 ? 38.373 56.323 12.704 1.00 22.07 129 ARG A O 1
ATOM 745 N N . GLU A 1 107 ? 36.530 55.126 13.195 1.00 21.48 130 GLU A N 1
ATOM 746 C CA . GLU A 1 107 ? 35.989 56.145 14.098 1.00 21.90 130 GLU A CA 1
ATOM 747 C C . GLU A 1 107 ? 36.721 56.283 15.369 1.00 21.93 130 GLU A C 1
ATOM 748 O O . GLU A 1 107 ? 36.871 57.403 15.861 1.00 22.90 130 GLU A O 1
ATOM 754 N N . VAL A 1 108 ? 37.121 55.157 15.956 1.00 21.55 131 VAL A N 1
ATOM 755 C CA . VAL A 1 108 ? 37.959 55.203 17.158 1.00 21.15 131 VAL A CA 1
ATOM 756 C C . VAL A 1 108 ? 39.247 55.986 16.882 1.00 20.16 131 VAL A C 1
ATOM 757 O O . VAL A 1 108 ? 39.625 56.829 17.682 1.00 20.52 131 VAL A O 1
ATOM 761 N N . ALA A 1 109 ? 39.884 55.753 15.738 1.00 19.14 132 ALA A N 1
ATOM 762 C CA . ALA A 1 109 ? 41.098 56.493 15.375 1.00 19.04 132 ALA A CA 1
ATOM 763 C C . ALA A 1 109 ? 40.848 57.992 15.135 1.00 18.89 132 ALA A C 1
ATOM 764 O O . ALA A 1 109 ? 41.727 58.789 15.386 1.00 17.51 132 ALA A O 1
ATOM 766 N N . GLY A 1 110 ? 39.643 58.370 14.690 1.00 19.41 133 GLY A N 1
ATOM 767 C CA . GLY A 1 110 ? 39.306 59.783 14.459 1.00 18.74 133 GLY A CA 1
ATOM 768 C C . GLY A 1 110 ? 40.277 60.456 13.483 1.00 18.77 133 GLY A C 1
ATOM 769 O O . GLY A 1 110 ? 40.692 59.849 12.506 1.00 18.65 133 GLY A O 1
ATOM 770 N N . GLU A 1 111 ? 40.700 61.675 13.795 1.00 18.80 134 GLU A N 1
ATOM 771 C CA A GLU A 1 111 ? 41.541 62.482 12.896 0.60 19.37 134 GLU A CA 1
ATOM 772 C CA B GLU A 1 111 ? 41.516 62.470 12.867 0.40 19.31 134 GLU A CA 1
ATOM 773 C C . GLU A 1 111 ? 42.954 61.918 12.732 1.00 18.58 134 GLU A C 1
ATOM 774 O O . GLU A 1 111 ? 43.667 62.302 11.851 1.00 18.97 134 GLU A O 1
ATOM 785 N N . ASN A 1 112 ? 43.348 60.997 13.595 1.00 17.73 135 ASN A N 1
ATOM 786 C CA . ASN A 1 112 ? 44.680 60.414 13.558 1.00 17.52 135 ASN A CA 1
ATOM 787 C C . ASN A 1 112 ? 44.833 59.138 12.732 1.00 16.36 135 ASN A C 1
ATOM 788 O O . ASN A 1 112 ? 45.946 58.590 12.646 1.00 15.45 135 ASN A O 1
ATOM 793 N N . TYR A 1 113 ? 43.727 58.677 12.145 1.00 15.21 136 TYR A N 1
ATOM 794 C CA . TYR A 1 113 ? 43.732 57.499 11.296 1.00 14.54 136 TYR A CA 1
ATOM 795 C C . TYR A 1 113 ? 44.924 57.481 10.297 1.00 14.40 136 TYR A C 1
ATOM 796 O O . TYR A 1 113 ? 45.705 56.531 10.301 1.00 13.46 136 TYR A O 1
ATOM 805 N N . ASP A 1 114 ? 45.070 58.523 9.481 1.00 13.59 137 ASP A N 1
ATOM 806 C CA . ASP A 1 114 ? 46.080 58.521 8.427 1.00 15.15 137 ASP A CA 1
ATOM 807 C C . ASP A 1 114 ? 47.503 58.481 8.952 1.00 14.39 137 ASP A C 1
ATOM 808 O O . ASP A 1 114 ? 48.351 57.797 8.390 1.00 15.54 137 ASP A O 1
ATOM 813 N N . ARG A 1 115 ? 47.766 59.196 10.034 1.00 14.11 138 ARG A N 1
ATOM 814 C CA . ARG A 1 115 ? 49.059 59.124 10.644 1.00 13.98 138 ARG A CA 1
ATOM 815 C C . ARG A 1 115 ? 49.389 57.713 11.093 1.00 13.28 138 ARG A C 1
ATOM 816 O O . ARG A 1 115 ? 50.524 57.272 10.922 1.00 13.53 138 ARG A O 1
ATOM 824 N N . TYR A 1 116 ? 48.442 57.039 11.728 1.00 12.97 139 TYR A N 1
ATOM 825 C CA . TYR A 1 116 ? 48.691 55.666 12.202 1.00 13.58 139 TYR A CA 1
ATOM 826 C C . TYR A 1 116 ? 49.008 54.711 11.038 1.00 14.25 139 TYR A C 1
ATOM 827 O O . TYR A 1 116 ? 49.947 53.903 11.112 1.00 13.51 139 TYR A O 1
ATOM 836 N N . VAL A 1 117 ? 48.247 54.842 9.943 1.00 14.17 140 VAL A N 1
ATOM 837 C CA . VAL A 1 117 ? 48.494 54.037 8.749 1.00 13.16 140 VAL A CA 1
ATOM 838 C C . VAL A 1 117 ? 49.873 54.324 8.197 1.00 12.94 140 VAL A C 1
ATOM 839 O O . VAL A 1 117 ? 50.626 53.433 7.883 1.00 11.66 140 VAL A O 1
ATOM 843 N N . GLN A 1 118 ? 50.197 55.584 8.048 1.00 12.66 141 GLN A N 1
ATOM 844 C CA . GLN A 1 118 ? 51.433 55.958 7.359 1.00 12.42 141 GLN A CA 1
ATOM 845 C C . GLN A 1 118 ? 52.664 55.593 8.224 1.00 12.49 141 GLN A C 1
ATOM 846 O O . GLN A 1 118 ? 53.707 55.180 7.714 1.00 12.12 141 GLN A O 1
ATOM 852 N N . GLU A 1 119 ? 52.514 55.675 9.540 1.00 12.23 142 GLU A N 1
ATOM 853 C CA . GLU A 1 119 ? 53.580 55.223 10.444 1.00 12.81 142 GLU A CA 1
ATOM 854 C C . GLU A 1 119 ? 53.805 53.726 10.351 1.00 13.67 142 GLU A C 1
ATOM 855 O O . GLU A 1 119 ? 54.953 53.271 10.276 1.00 12.87 142 GLU A O 1
ATOM 861 N N . ALA A 1 120 ? 52.715 52.972 10.334 1.00 13.44 143 ALA A N 1
ATOM 862 C CA . ALA A 1 120 ? 52.814 51.518 10.264 1.00 13.77 143 ALA A CA 1
ATOM 863 C C . ALA A 1 120 ? 53.454 51.092 8.921 1.00 13.84 143 ALA A C 1
ATOM 864 O O . ALA A 1 120 ? 54.297 50.206 8.882 1.00 13.42 143 ALA A O 1
ATOM 866 N N . LYS A 1 121 ? 53.048 51.734 7.828 1.00 14.08 144 LYS A N 1
ATOM 867 C CA . LYS A 1 121 ? 53.653 51.475 6.526 1.00 14.32 144 LYS A CA 1
ATOM 868 C C . LYS A 1 121 ? 55.157 51.773 6.480 1.00 14.37 144 LYS A C 1
ATOM 869 O O . LYS A 1 121 ? 55.923 51.033 5.865 1.00 14.65 144 LYS A O 1
ATOM 875 N N . PHE A 1 122 ? 55.585 52.833 7.162 1.00 14.34 145 PHE A N 1
ATOM 876 C CA . PHE A 1 122 ? 57.002 53.156 7.282 1.00 13.28 145 PHE A CA 1
ATOM 877 C C . PHE A 1 122 ? 57.781 51.988 7.936 1.00 13.43 145 PHE A C 1
ATOM 878 O O . PHE A 1 122 ? 58.822 51.607 7.438 1.00 13.27 145 PHE A O 1
ATOM 886 N N . VAL A 1 123 ? 57.258 51.440 9.035 1.00 12.53 146 VAL A N 1
ATOM 887 C CA . VAL A 1 123 ? 57.885 50.316 9.717 1.00 12.70 146 VAL A CA 1
ATOM 888 C C . VAL A 1 123 ? 57.994 49.089 8.778 1.00 13.22 146 VAL A C 1
ATOM 889 O O . VAL A 1 123 ? 59.060 48.496 8.683 1.00 13.56 146 VAL A O 1
ATOM 893 N N . ARG A 1 124 ? 56.936 48.788 8.017 1.00 13.92 147 ARG A N 1
ATOM 894 C CA . ARG A 1 124 ? 57.006 47.687 7.046 1.00 13.86 147 ARG A CA 1
ATOM 895 C C . ARG A 1 124 ? 58.034 47.983 5.961 1.00 14.11 147 ARG A C 1
ATOM 896 O O . ARG A 1 124 ? 58.818 47.107 5.598 1.00 13.62 147 ARG A O 1
ATOM 904 N N . ALA A 1 125 ? 58.077 49.234 5.512 1.00 14.25 148 ALA A N 1
ATOM 905 C CA . ALA A 1 125 ? 59.004 49.660 4.474 1.00 14.22 148 ALA A CA 1
ATOM 906 C C . ALA A 1 125 ? 60.467 49.507 4.932 1.00 14.95 148 ALA A C 1
ATOM 907 O O . ALA A 1 125 ? 61.325 48.974 4.193 1.00 14.99 148 ALA A O 1
ATOM 909 N N . LEU A 1 126 ? 60.731 49.919 6.169 1.00 14.37 149 LEU A N 1
ATOM 910 C CA . LEU A 1 126 ? 62.054 49.787 6.735 1.00 14.36 149 LEU A CA 1
ATOM 911 C C . LEU A 1 126 ? 62.501 48.311 6.866 1.00 14.71 149 LEU A C 1
ATOM 912 O O . LEU A 1 126 ? 63.679 47.948 6.574 1.00 13.46 149 LEU A O 1
ATOM 917 N N . ALA A 1 127 ? 61.577 47.457 7.292 1.00 14.32 150 ALA A N 1
ATOM 918 C CA . ALA A 1 127 ? 61.893 46.045 7.458 1.00 14.16 150 ALA A CA 1
ATOM 919 C C . ALA A 1 127 ? 62.282 45.433 6.107 1.00 14.29 150 ALA A C 1
ATOM 920 O O . ALA A 1 127 ? 63.343 44.793 5.971 1.00 14.54 150 ALA A O 1
ATOM 922 N N . TYR A 1 128 ? 61.461 45.681 5.083 1.00 13.86 151 TYR A N 1
ATOM 923 C CA . TYR A 1 128 ? 61.783 45.206 3.730 1.00 13.25 151 TYR A CA 1
ATOM 924 C C . TYR A 1 128 ? 63.082 45.800 3.191 1.00 13.35 151 TYR A C 1
ATOM 925 O O . TYR A 1 128 ? 63.823 45.121 2.469 1.00 13.03 151 TYR A O 1
ATOM 934 N N . TYR A 1 129 ? 63.358 47.064 3.519 1.00 12.84 152 TYR A N 1
ATOM 935 C CA . TYR A 1 129 ? 64.571 47.704 3.052 1.00 13.52 152 TYR A CA 1
ATOM 936 C C . TYR A 1 129 ? 65.836 46.976 3.548 1.00 13.12 152 TYR A C 1
ATOM 937 O O . TYR A 1 129 ? 66.787 46.746 2.786 1.00 12.14 152 TYR A O 1
ATOM 946 N N . TYR A 1 130 ? 65.848 46.638 4.837 1.00 12.97 153 TYR A N 1
ATOM 947 C CA . TYR A 1 130 ? 66.983 45.899 5.377 1.00 13.57 153 TYR A CA 1
ATOM 948 C C . TYR A 1 130 ? 67.110 44.471 4.788 1.00 13.13 153 TYR A C 1
ATOM 949 O O . TYR A 1 130 ? 68.219 44.055 4.454 1.00 13.87 153 TYR A O 1
ATOM 958 N N . LEU A 1 131 ? 66.001 43.770 4.582 1.00 12.07 154 LEU A N 1
ATOM 959 C CA . LEU A 1 131 ? 66.044 42.469 3.914 1.00 12.62 154 LEU A CA 1
ATOM 960 C C . LEU A 1 131 ? 66.612 42.600 2.484 1.00 12.93 154 LEU A C 1
ATOM 961 O O . LEU A 1 131 ? 67.414 41.765 2.040 1.00 13.06 154 LEU A O 1
ATOM 966 N N . ASN A 1 132 ? 66.286 43.705 1.814 1.00 13.01 155 ASN A N 1
ATOM 967 C CA . ASN A 1 132 ? 66.696 43.921 0.432 1.00 13.46 155 ASN A CA 1
ATOM 968 C C . ASN A 1 132 ? 68.191 44.226 0.325 1.00 13.14 155 ASN A C 1
ATOM 969 O O . ASN A 1 132 ? 68.718 44.279 -0.778 1.00 12.58 155 ASN A O 1
ATOM 974 N N . ASN A 1 133 ? 68.838 44.498 1.457 1.00 13.04 156 ASN A N 1
ATOM 975 C CA . ASN A 1 133 ? 70.279 44.740 1.512 1.00 12.98 156 ASN A CA 1
ATOM 976 C C . ASN A 1 133 ? 71.074 43.587 2.125 1.00 13.34 156 ASN A C 1
ATOM 977 O O . ASN A 1 133 ? 72.260 43.770 2.476 1.00 14.25 156 ASN A O 1
ATOM 982 N N . LEU A 1 134 ? 70.465 42.393 2.168 1.00 13.25 157 LEU A N 1
ATOM 983 C CA . LEU A 1 134 ? 71.130 41.152 2.602 1.00 13.24 157 LEU A CA 1
ATOM 984 C C . LEU A 1 134 ? 70.997 39.993 1.599 1.00 13.72 157 LEU A C 1
ATOM 985 O O . LEU A 1 134 ? 71.996 39.359 1.260 1.00 14.54 157 LEU A O 1
ATOM 990 N N . TYR A 1 135 ? 69.790 39.747 1.104 1.00 13.15 158 TYR A N 1
ATOM 991 C CA . TYR A 1 135 ? 69.484 38.545 0.334 1.00 14.17 158 TYR A CA 1
ATOM 992 C C . TYR A 1 135 ? 69.709 38.634 -1.195 1.00 14.22 158 TYR A C 1
ATOM 993 O O . TYR A 1 135 ? 70.239 37.716 -1.757 1.00 14.55 158 TYR A O 1
ATOM 1002 N N . PRO A 1 136 ? 69.365 39.758 -1.851 1.00 14.38 159 PRO A N 1
ATOM 1003 C CA . PRO A 1 136 ? 69.562 39.747 -3.284 1.00 14.10 159 PRO A CA 1
ATOM 1004 C C . PRO A 1 136 ? 70.867 40.396 -3.711 1.00 14.00 159 PRO A C 1
ATOM 1005 O O . PRO A 1 136 ? 71.391 41.268 -3.010 1.00 13.33 159 PRO A O 1
ATOM 1009 N N . THR A 1 137 ? 71.330 40.011 -4.893 1.00 13.23 160 THR A N 1
ATOM 1010 C CA . THR A 1 137 ? 72.289 40.817 -5.611 1.00 13.60 160 THR A CA 1
ATOM 1011 C C . THR A 1 137 ? 71.728 42.237 -5.712 1.00 13.88 160 THR A C 1
ATOM 1012 O O . THR A 1 137 ? 70.527 42.387 -5.968 1.00 14.01 160 THR A O 1
ATOM 1016 N N . PRO A 1 138 ? 72.572 43.271 -5.529 1.00 14.50 161 PRO A N 1
ATOM 1017 C CA . PRO A 1 138 ? 72.064 44.634 -5.577 1.00 14.54 161 PRO A CA 1
ATOM 1018 C C . PRO A 1 138 ? 71.495 45.036 -6.932 1.00 14.23 161 PRO A C 1
ATOM 1019 O O . PRO A 1 138 ? 71.891 44.548 -7.980 1.00 13.86 161 PRO A O 1
ATOM 1023 N N . TYR A 1 139 ? 70.526 45.923 -6.868 1.00 14.68 162 TYR A N 1
ATOM 1024 C CA . TYR A 1 139 ? 69.848 46.451 -8.043 1.00 14.52 162 TYR A CA 1
ATOM 1025 C C . TYR A 1 139 ? 70.836 47.016 -9.057 1.00 14.31 162 TYR A C 1
ATOM 1026 O O . TYR A 1 139 ? 70.647 46.840 -10.253 1.00 14.35 162 TYR A O 1
ATOM 1035 N N . SER A 1 140 ? 71.872 47.690 -8.571 1.00 14.11 163 SER A N 1
ATOM 1036 C CA . SER A 1 140 ? 72.869 48.299 -9.452 1.00 14.58 163 SER A CA 1
ATOM 1037 C C . SER A 1 140 ? 73.569 47.258 -10.289 1.00 14.83 163 SER A C 1
ATOM 1038 O O . SER A 1 140 ? 74.084 47.606 -11.318 1.00 14.72 163 SER A O 1
ATOM 1041 N N . VAL A 1 141 ? 73.618 46.005 -9.836 1.00 14.64 164 VAL A N 1
ATOM 1042 C CA . VAL A 1 141 ? 74.196 44.924 -10.635 1.00 15.27 164 VAL A CA 1
ATOM 1043 C C . VAL A 1 141 ? 73.148 44.160 -11.423 1.00 15.06 164 VAL A C 1
ATOM 1044 O O . VAL A 1 141 ? 73.376 43.863 -12.578 1.00 14.54 164 VAL A O 1
ATOM 1048 N N . ASN A 1 142 ? 72.024 43.838 -10.798 1.00 13.69 165 ASN A N 1
ATOM 1049 C CA . ASN A 1 142 ? 70.969 43.102 -11.462 1.00 14.33 165 ASN A CA 1
ATOM 1050 C C . ASN A 1 142 ? 69.608 43.399 -10.814 1.00 14.62 165 ASN A C 1
ATOM 1051 O O . ASN A 1 142 ? 69.279 42.808 -9.781 1.00 13.05 165 ASN A O 1
ATOM 1056 N N . PRO A 1 143 ? 68.805 44.288 -11.435 1.00 14.90 166 PRO A N 1
ATOM 1057 C CA . PRO A 1 143 ? 67.480 44.585 -10.898 1.00 14.95 166 PRO A CA 1
ATOM 1058 C C . PRO A 1 143 ? 66.526 43.416 -10.846 1.00 15.45 166 PRO A C 1
ATOM 1059 O O . PRO A 1 143 ? 65.556 43.467 -10.080 1.00 15.46 166 PRO A O 1
ATOM 1063 N N . ASP A 1 144 ? 66.737 42.390 -11.668 1.00 15.24 167 ASP A N 1
ATOM 1064 C CA . ASP A 1 144 ? 65.867 41.208 -11.611 1.00 15.54 167 ASP A CA 1
ATOM 1065 C C . ASP A 1 144 ? 66.354 40.109 -10.630 1.00 14.78 167 ASP A C 1
ATOM 1066 O O . ASP A 1 144 ? 65.811 38.999 -10.604 1.00 14.55 167 ASP A O 1
ATOM 1071 N N . ALA A 1 145 ? 67.380 40.391 -9.850 1.00 13.79 168 ALA A N 1
ATOM 1072 C CA . ALA A 1 145 ? 67.864 39.421 -8.883 1.00 14.36 168 ALA A CA 1
ATOM 1073 C C . ALA A 1 145 ? 66.775 39.105 -7.855 1.00 14.43 168 ALA A C 1
ATOM 1074 O O . ALA A 1 145 ? 66.076 40.010 -7.383 1.00 13.91 168 ALA A O 1
ATOM 1076 N N . LYS A 1 146 ? 66.642 37.826 -7.508 1.00 14.68 169 LYS A N 1
ATOM 1077 C CA . LYS A 1 146 ? 65.605 37.422 -6.548 1.00 15.81 169 LYS A CA 1
ATOM 1078 C C . LYS A 1 146 ? 65.971 37.861 -5.143 1.00 14.78 169 LYS A C 1
ATOM 1079 O O . LYS A 1 146 ? 67.107 37.689 -4.716 1.00 13.50 169 LYS A O 1
ATOM 1085 N N . SER A 1 147 ? 64.991 38.416 -4.437 1.00 14.97 170 SER A N 1
ATOM 1086 C CA . SER A 1 147 ? 65.194 38.905 -3.093 1.00 14.92 170 SER A CA 1
ATOM 1087 C C . SER A 1 147 ? 64.423 38.042 -2.109 1.00 15.28 170 SER A C 1
ATOM 1088 O O . SER A 1 147 ? 64.923 36.987 -1.731 1.00 15.57 170 SER A O 1
ATOM 1091 N N . VAL A 1 148 ? 63.217 38.456 -1.705 1.00 15.16 171 VAL A N 1
ATOM 1092 C CA . VAL A 1 148 ? 62.513 37.818 -0.592 1.00 13.50 171 VAL A CA 1
ATOM 1093 C C . VAL A 1 148 ? 61.009 37.761 -0.934 1.00 14.61 171 VAL A C 1
ATOM 1094 O O . VAL A 1 148 ? 60.557 38.503 -1.795 1.00 14.39 171 VAL A O 1
ATOM 1098 N N . PRO A 1 149 ? 60.229 36.869 -0.276 1.00 15.18 172 PRO A N 1
ATOM 1099 C CA . PRO A 1 149 ? 58.768 36.896 -0.429 1.00 15.63 172 PRO A CA 1
ATOM 1100 C C . PRO A 1 149 ? 58.154 38.192 0.049 1.00 16.65 172 PRO A C 1
ATOM 1101 O O . PRO A 1 149 ? 58.491 38.665 1.158 1.00 16.88 172 PRO A O 1
ATOM 1105 N N . LEU A 1 150 ? 57.271 38.756 -0.780 1.00 16.29 173 LEU A N 1
ATOM 1106 C CA . LEU A 1 150 ? 56.643 40.010 -0.475 1.00 16.71 173 LEU A CA 1
ATOM 1107 C C . LEU A 1 150 ? 55.320 39.681 0.236 1.00 16.99 173 LEU A C 1
ATOM 1108 O O . LEU A 1 150 ? 54.278 39.568 -0.396 1.00 16.43 173 LEU A O 1
ATOM 1113 N N . ARG A 1 151 ? 55.390 39.497 1.550 1.00 16.48 174 ARG A N 1
ATOM 1114 C CA . ARG A 1 151 ? 54.213 39.137 2.359 1.00 16.42 174 ARG A CA 1
ATOM 1115 C C . ARG A 1 151 ? 53.514 40.407 2.853 1.00 16.18 174 ARG A C 1
ATOM 1116 O O . ARG A 1 151 ? 54.081 41.169 3.638 1.00 15.38 174 ARG A O 1
ATOM 1124 N N . LEU A 1 152 ? 52.285 40.618 2.385 1.00 16.10 175 LEU A N 1
ATOM 1125 C CA . LEU A 1 152 ? 51.528 41.820 2.685 1.00 17.51 175 LEU A CA 1
ATOM 1126 C C . LEU A 1 152 ? 50.142 41.580 3.293 1.00 17.92 175 LEU A C 1
ATOM 1127 O O . LEU A 1 152 ? 49.449 42.529 3.592 1.00 18.83 175 LEU A O 1
ATOM 1132 N N . THR A 1 153 ? 49.753 40.342 3.535 1.00 19.10 176 THR A N 1
ATOM 1133 C CA . THR A 1 153 ? 48.444 40.043 4.110 1.00 20.23 176 THR A CA 1
ATOM 1134 C C . THR A 1 153 ? 48.588 39.701 5.583 1.00 20.96 176 THR A C 1
ATOM 1135 O O . THR A 1 153 ? 49.623 39.200 6.001 1.00 20.74 176 THR A O 1
ATOM 1139 N N . ALA A 1 154 ? 47.536 39.976 6.363 1.00 21.87 177 ALA A N 1
ATOM 1140 C CA . ALA A 1 154 ? 47.511 39.667 7.785 1.00 23.00 177 ALA A CA 1
ATOM 1141 C C . ALA A 1 154 ? 47.328 38.161 7.885 1.00 24.78 177 ALA A C 1
ATOM 1142 O O . ALA A 1 154 ? 46.353 37.643 7.371 1.00 23.42 177 ALA A O 1
ATOM 1144 N N . GLU A 1 155 ? 48.300 37.457 8.457 1.00 27.53 178 GLU A N 1
ATOM 1145 C CA . GLU A 1 155 ? 48.279 35.983 8.463 1.00 30.79 178 GLU A CA 1
ATOM 1146 C C . GLU A 1 155 ? 48.365 35.465 9.864 1.00 32.67 178 GLU A C 1
ATOM 1147 O O . GLU A 1 155 ? 49.322 35.751 10.569 1.00 32.05 178 GLU A O 1
ATOM 1153 N N . ALA A 1 156 ? 47.356 34.702 10.255 1.00 35.35 179 ALA A N 1
ATOM 1154 C CA . ALA A 1 156 ? 47.337 34.041 11.545 1.00 37.64 179 ALA A CA 1
ATOM 1155 C C . ALA A 1 156 ? 47.633 32.546 11.383 1.00 39.55 179 ALA A C 1
ATOM 1156 O O . ALA A 1 156 ? 47.768 31.852 12.398 1.00 40.67 179 ALA A O 1
ATOM 1158 N N . GLY A 1 157 ? 47.744 32.054 10.137 1.00 41.21 180 GLY A N 1
ATOM 1159 C CA . GLY A 1 157 ? 47.900 30.621 9.870 1.00 42.01 180 GLY A CA 1
ATOM 1160 C C . GLY A 1 157 ? 49.187 30.314 9.119 1.00 42.87 180 GLY A C 1
ATOM 1161 O O . GLY A 1 157 ? 49.961 31.221 8.801 1.00 43.57 180 GLY A O 1
ATOM 1162 N N . THR A 1 158 ? 49.421 29.023 8.878 1.00 43.29 181 THR A N 1
ATOM 1163 C CA . THR A 1 158 ? 50.512 28.532 8.012 1.00 43.48 181 THR A CA 1
ATOM 1164 C C . THR A 1 158 ? 50.000 28.253 6.562 1.00 43.01 181 THR A C 1
ATOM 1165 O O . THR A 1 158 ? 50.779 27.884 5.675 1.00 42.86 181 THR A O 1
ATOM 1169 N N . GLU A 1 159 ? 48.669 28.386 6.402 1.00 42.72 182 GLU A N 1
ATOM 1170 C CA A GLU A 1 159 ? 47.980 28.374 5.095 0.50 42.27 182 GLU A CA 1
ATOM 1171 C CA B GLU A 1 159 ? 47.927 28.503 5.119 0.50 42.05 182 GLU A CA 1
ATOM 1172 C C . GLU A 1 159 ? 48.772 28.978 3.924 1.00 41.65 182 GLU A C 1
ATOM 1173 O O . GLU A 1 159 ? 48.812 28.346 2.873 1.00 42.24 182 GLU A O 1
ATOM 1184 N N . ASN A 1 160 ? 49.418 30.136 4.097 1.00 40.34 183 ASN A N 1
ATOM 1185 C CA . ASN A 1 160 ? 50.107 30.850 2.986 1.00 39.34 183 ASN A CA 1
ATOM 1186 C C . ASN A 1 160 ? 51.627 30.960 3.044 1.00 37.34 183 ASN A C 1
ATOM 1187 O O . ASN A 1 160 ? 52.198 31.921 2.513 1.00 37.92 183 ASN A O 1
ATOM 1192 N N . ASN A 1 161 ? 52.294 29.969 3.619 1.00 34.74 184 ASN A N 1
ATOM 1193 C CA . ASN A 1 161 ? 53.762 29.965 3.621 1.00 33.20 184 ASN A CA 1
ATOM 1194 C C . ASN A 1 161 ? 54.412 29.851 2.233 1.00 30.54 184 ASN A C 1
ATOM 1195 O O . ASN A 1 161 ? 55.515 30.378 2.023 1.00 29.34 184 ASN A O 1
ATOM 1200 N N . ASN A 1 162 ? 53.749 29.171 1.294 1.00 27.59 185 ASN A N 1
ATOM 1201 C CA . ASN A 1 162 ? 54.316 29.015 -0.042 1.00 25.95 185 ASN A CA 1
ATOM 1202 C C . ASN A 1 162 ? 54.203 30.315 -0.845 1.00 24.04 185 ASN A C 1
ATOM 1203 O O . ASN A 1 162 ? 53.109 30.800 -1.103 1.00 22.78 185 ASN A O 1
ATOM 1216 N N . PRO A 1 164 ? 56.785 32.650 -3.927 1.00 19.45 187 PRO A N 1
ATOM 1217 C CA . PRO A 1 164 ? 58.061 32.925 -4.539 1.00 18.51 187 PRO A CA 1
ATOM 1218 C C . PRO A 1 164 ? 58.658 34.226 -4.051 1.00 17.88 187 PRO A C 1
ATOM 1219 O O . PRO A 1 164 ? 57.961 35.082 -3.480 1.00 16.54 187 PRO A O 1
ATOM 1223 N N . ARG A 1 165 ? 59.963 34.349 -4.299 1.00 17.18 188 ARG A N 1
ATOM 1224 C CA A ARG A 1 165 ? 60.695 35.564 -3.988 0.40 16.94 188 ARG A CA 1
ATOM 1225 C CA B ARG A 1 165 ? 60.710 35.548 -3.985 0.60 17.06 188 ARG A CA 1
ATOM 1226 C C . ARG A 1 165 ? 60.375 36.608 -5.038 1.00 16.90 188 ARG A C 1
ATOM 1227 O O . ARG A 1 165 ? 60.293 36.290 -6.211 1.00 16.94 188 ARG A O 1
ATOM 1242 N N . SER A 1 166 ? 60.155 37.850 -4.602 1.00 15.98 189 SER A N 1
ATOM 1243 C CA . SER A 1 166 ? 60.108 38.990 -5.505 1.00 15.31 189 SER A CA 1
ATOM 1244 C C . SER A 1 166 ? 61.522 39.438 -5.821 1.00 15.25 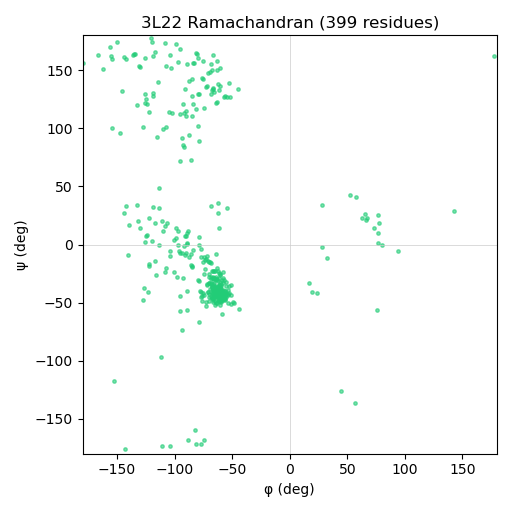189 SER A C 1
ATOM 1245 O O . SER A 1 166 ? 62.465 39.049 -5.121 1.00 14.96 189 SER A O 1
ATOM 1248 N N . THR A 1 167 ? 61.672 40.253 -6.866 1.00 14.03 190 THR A N 1
ATOM 1249 C CA . THR A 1 167 ? 62.982 40.750 -7.260 1.00 13.37 190 THR A CA 1
ATOM 1250 C C . THR A 1 167 ? 63.427 41.939 -6.362 1.00 13.49 190 THR A C 1
ATOM 1251 O O . THR A 1 167 ? 62.598 42.574 -5.726 1.00 13.44 190 THR A O 1
ATOM 1255 N N . VAL A 1 168 ? 64.724 42.227 -6.336 1.00 12.99 191 VAL A N 1
ATOM 1256 C CA . VAL A 1 168 ? 65.264 43.410 -5.662 1.00 12.53 191 VAL A CA 1
ATOM 1257 C C . VAL A 1 168 ? 64.536 44.690 -6.133 1.00 13.26 191 VAL A C 1
ATOM 1258 O O . VAL A 1 168 ? 64.155 45.521 -5.297 1.00 12.22 191 VAL A O 1
ATOM 1262 N N . LYS A 1 169 ? 64.266 44.811 -7.439 1.00 13.40 192 LYS A N 1
ATOM 1263 C CA A LYS A 1 169 ? 63.495 45.942 -7.957 0.60 13.31 192 LYS A CA 1
ATOM 1264 C CA B LYS A 1 169 ? 63.495 45.936 -7.956 0.40 13.41 192 LYS A CA 1
ATOM 1265 C C . LYS A 1 169 ? 62.060 45.936 -7.385 1.00 13.38 192 LYS A C 1
ATOM 1266 O O . LYS A 1 169 ? 61.538 46.978 -6.967 1.00 13.21 192 LYS A O 1
ATOM 1277 N N . GLN A 1 170 ? 61.418 44.779 -7.366 1.00 12.91 193 GLN A N 1
ATOM 1278 C CA . GLN A 1 170 ? 60.017 44.722 -6.892 1.00 13.14 193 GLN A CA 1
ATOM 1279 C C . GLN A 1 170 ? 59.918 45.109 -5.425 1.00 12.54 193 GLN A C 1
ATOM 1280 O O . GLN A 1 170 ? 58.947 45.769 -5.004 1.00 11.27 193 GLN A O 1
ATOM 1286 N N . ILE A 1 171 ? 60.918 44.714 -4.645 1.00 12.12 194 ILE A N 1
ATOM 1287 C CA . ILE A 1 171 ? 60.889 45.034 -3.215 1.00 11.55 194 ILE A CA 1
ATOM 1288 C C . ILE A 1 171 ? 61.045 46.542 -3.034 1.00 11.72 194 ILE A C 1
ATOM 1289 O O . ILE A 1 171 ? 60.274 47.158 -2.282 1.00 11.91 194 ILE A O 1
ATOM 1294 N N . TYR A 1 172 ? 62.004 47.145 -3.739 1.00 10.94 195 TYR A N 1
ATOM 1295 C CA . TYR A 1 172 ? 62.132 48.583 -3.714 1.00 11.55 195 TYR A CA 1
ATOM 1296 C C . TYR A 1 172 ? 60.872 49.302 -4.160 1.00 12.33 195 TYR A C 1
ATOM 1297 O O . TYR A 1 172 ? 60.499 50.334 -3.581 1.00 12.25 195 TYR A O 1
ATOM 1306 N N . GLU A 1 173 ? 60.210 48.771 -5.177 1.00 13.07 196 GLU A N 1
ATOM 1307 C CA . GLU A 1 173 ? 59.012 49.417 -5.720 1.00 12.92 196 GLU A CA 1
ATOM 1308 C C . GLU A 1 173 ? 57.875 49.369 -4.712 1.00 13.06 196 GLU A C 1
ATOM 1309 O O . GLU A 1 173 ? 57.118 50.334 -4.594 1.00 12.53 196 GLU A O 1
ATOM 1315 N N . HIS A 1 174 ? 57.785 48.279 -3.953 1.00 13.18 197 HIS A N 1
ATOM 1316 C CA . HIS A 1 174 ? 56.762 48.205 -2.913 1.00 13.36 197 HIS A CA 1
ATOM 1317 C C . HIS A 1 174 ? 57.093 49.170 -1.740 1.00 13.15 197 HIS A C 1
ATOM 1318 O O . HIS A 1 174 ? 56.211 49.858 -1.219 1.00 13.47 197 HIS A O 1
ATOM 1325 N N . ILE A 1 175 ? 58.353 49.234 -1.362 1.00 12.79 198 ILE A N 1
ATOM 1326 C CA . ILE A 1 175 ? 58.815 50.196 -0.350 1.00 12.73 198 ILE A CA 1
ATOM 1327 C C . ILE A 1 175 ? 58.387 51.597 -0.752 1.00 13.42 198 ILE A C 1
ATOM 1328 O O . ILE A 1 175 ? 57.855 52.326 0.070 1.00 13.50 198 ILE A O 1
ATOM 1333 N N . LEU A 1 176 ? 58.537 51.950 -2.033 1.00 13.77 199 LEU A N 1
ATOM 1334 C CA . LEU A 1 176 ? 58.131 53.272 -2.480 1.00 13.54 199 LEU A CA 1
ATOM 1335 C C . LEU A 1 176 ? 56.621 53.450 -2.341 1.00 13.70 199 LEU A C 1
ATOM 1336 O O . LEU A 1 176 ? 56.169 54.559 -2.005 1.00 14.11 199 LEU A O 1
ATOM 1341 N N . SER A 1 177 ? 55.847 52.389 -2.595 1.00 13.73 200 SER A N 1
ATOM 1342 C CA . SER A 1 177 ? 54.405 52.455 -2.343 1.00 14.56 200 SER A CA 1
ATOM 1343 C C . SER A 1 177 ? 54.045 52.707 -0.865 1.00 14.79 200 SER A C 1
ATOM 1344 O O . SER A 1 177 ? 53.164 53.503 -0.569 1.00 14.54 200 SER A O 1
ATOM 1347 N N . ASP A 1 178 ? 54.754 52.054 0.043 1.00 15.70 201 ASP A N 1
ATOM 1348 C CA . ASP A 1 178 ? 54.520 52.261 1.472 1.00 16.39 201 ASP A CA 1
ATOM 1349 C C . ASP A 1 178 ? 54.950 53.658 1.930 1.00 16.26 201 ASP A C 1
ATOM 1350 O O . ASP A 1 178 ? 54.579 54.080 3.020 1.00 16.67 201 ASP A O 1
ATOM 1355 N N . LEU A 1 179 ? 55.746 54.358 1.125 1.00 16.10 202 LEU A N 1
ATOM 1356 C CA . LEU A 1 179 ? 56.204 55.701 1.454 1.00 15.69 202 LEU A CA 1
ATOM 1357 C C . LEU A 1 179 ? 55.551 56.759 0.553 1.00 16.72 202 LEU A C 1
ATOM 1358 O O . LEU A 1 179 ? 55.971 57.929 0.541 1.00 16.74 202 LEU A O 1
ATOM 1363 N N . GLU A 1 180 ? 54.531 56.378 -0.195 1.00 16.55 203 GLU A N 1
ATOM 1364 C CA . GLU A 1 180 ? 54.004 57.311 -1.202 1.00 18.47 203 GLU A CA 1
ATOM 1365 C C . GLU A 1 180 ? 53.111 58.390 -0.651 1.00 18.68 203 GLU A C 1
ATOM 1366 O O . GLU A 1 180 ? 53.042 59.456 -1.249 1.00 20.77 203 GLU A O 1
ATOM 1372 N N . ASN A 1 181 ? 52.382 58.084 0.414 1.00 17.86 204 ASN A N 1
ATOM 1373 C CA A ASN A 1 181 ? 51.579 59.101 1.078 0.75 17.86 204 ASN A CA 1
ATOM 1374 C CA B ASN A 1 181 ? 51.511 59.031 1.127 0.25 17.73 204 ASN A CA 1
ATOM 1375 C C . ASN A 1 181 ? 52.095 59.310 2.496 1.00 17.25 204 ASN A C 1
ATOM 1376 O O . ASN A 1 181 ? 52.006 58.448 3.335 1.00 18.60 204 ASN A O 1
ATOM 1385 N N . ILE A 1 182 ? 52.677 60.482 2.714 1.00 17.00 205 ILE A N 1
ATOM 1386 C CA . ILE A 1 182 ? 53.306 60.815 3.981 1.00 17.00 205 ILE A CA 1
ATOM 1387 C C . ILE A 1 182 ? 52.786 62.082 4.615 1.00 16.41 205 ILE A C 1
ATOM 1388 O O . ILE A 1 182 ? 53.292 62.507 5.650 1.00 15.56 205 ILE A O 1
ATOM 1393 N N . SER A 1 183 ? 51.737 62.668 4.061 1.00 15.64 206 SER A N 1
ATOM 1394 C CA . SER A 1 183 ? 51.331 64.008 4.487 1.00 16.19 206 SER A CA 1
ATOM 1395 C C . SER A 1 183 ? 50.648 64.023 5.838 1.00 15.15 206 SER A C 1
ATOM 1396 O O . SER A 1 183 ? 50.504 65.085 6.385 1.00 15.74 206 SER A O 1
ATOM 1399 N N . ALA A 1 184 ? 50.276 62.873 6.404 1.00 13.73 207 ALA A N 1
ATOM 1400 C CA . ALA A 1 184 ? 49.715 62.852 7.746 1.00 13.56 207 ALA A CA 1
ATOM 1401 C C . ALA A 1 184 ? 50.797 62.567 8.777 1.00 13.57 207 ALA A C 1
ATOM 1402 O O . ALA A 1 184 ? 50.515 62.657 9.971 1.00 13.65 207 ALA A O 1
ATOM 1404 N N . LEU A 1 185 ? 52.019 62.234 8.346 1.00 12.97 208 LEU A N 1
ATOM 1405 C CA . LEU A 1 185 ? 53.073 62.018 9.309 1.00 12.66 208 LEU A CA 1
ATOM 1406 C C . LEU A 1 185 ? 53.470 63.308 10.023 1.00 12.92 208 LEU A C 1
ATOM 1407 O O . LEU A 1 185 ? 53.389 64.390 9.478 1.00 12.14 208 LEU A O 1
ATOM 1412 N N . ASP A 1 186 ? 53.926 63.148 11.259 1.00 13.13 209 ASP A N 1
ATOM 1413 C CA . ASP A 1 186 ? 54.407 64.267 12.102 1.00 13.34 209 ASP A CA 1
ATOM 1414 C C . ASP A 1 186 ? 55.695 64.899 11.533 1.00 12.41 209 ASP A C 1
ATOM 1415 O O . ASP A 1 186 ? 56.357 64.310 10.671 1.00 11.36 209 ASP A O 1
ATOM 1420 N N . THR A 1 187 ? 56.014 66.106 11.991 1.00 12.76 210 THR A N 1
ATOM 1421 C CA . THR A 1 187 ? 57.164 66.863 11.542 1.00 13.20 210 THR A CA 1
ATOM 1422 C C . THR A 1 187 ? 58.020 67.460 12.655 1.00 13.47 210 THR A C 1
ATOM 1423 O O . THR A 1 187 ? 58.759 68.381 12.389 1.00 15.14 210 THR A O 1
ATOM 1427 N N . GLU A 1 188 ? 57.940 66.951 13.879 1.00 13.29 211 GLU A N 1
ATOM 1428 C CA . GLU A 1 188 ? 58.603 67.572 15.021 1.00 13.56 211 GLU A CA 1
ATOM 1429 C C . GLU A 1 188 ? 60.117 67.274 14.977 1.00 13.54 211 GLU A C 1
ATOM 1430 O O . GLU A 1 188 ? 60.505 66.219 14.563 1.00 15.33 211 GLU A O 1
ATOM 1436 N N . VAL A 1 189 ? 60.923 68.238 15.381 1.00 12.68 212 VAL A N 1
ATOM 1437 C CA . VAL A 1 189 ? 62.363 68.160 15.444 1.00 11.56 212 VAL A CA 1
ATOM 1438 C C . VAL A 1 189 ? 62.713 68.256 16.918 1.00 11.46 212 VAL A C 1
ATOM 1439 O O . VAL A 1 189 ? 62.100 69.012 17.626 1.00 10.94 212 VAL A O 1
ATOM 1443 N N . ASN A 1 190 ? 63.687 67.470 17.377 1.00 11.94 213 ASN A N 1
ATOM 1444 C CA . ASN A 1 190 ? 64.180 67.533 18.757 1.00 11.92 213 ASN A CA 1
ATOM 1445 C C . ASN A 1 190 ? 63.111 67.307 19.860 1.00 11.73 213 ASN A C 1
ATOM 1446 O O . ASN A 1 190 ? 63.090 68.010 20.877 1.00 11.65 213 ASN A O 1
ATOM 1451 N N . THR A 1 191 ? 62.207 66.361 19.646 1.00 12.22 214 THR A N 1
ATOM 1452 C CA . THR A 1 191 ? 61.324 65.871 20.715 1.00 11.55 214 THR A CA 1
ATOM 1453 C C . THR A 1 191 ? 61.406 64.345 20.702 1.00 11.89 214 THR A C 1
ATOM 1454 O O . THR A 1 191 ? 61.706 63.750 19.663 1.00 11.24 214 THR A O 1
ATOM 1458 N N . TYR A 1 192 ? 61.165 63.708 21.853 1.00 11.88 215 TYR A N 1
ATOM 1459 C CA . TYR A 1 192 ? 61.113 62.232 21.934 1.00 10.88 215 TYR A CA 1
ATOM 1460 C C . TYR A 1 192 ? 60.229 61.643 20.836 1.00 10.69 215 TYR A C 1
ATOM 1461 O O . TYR A 1 192 ? 60.623 60.727 20.116 1.00 12.17 215 TYR A O 1
ATOM 1470 N N . THR A 1 193 ? 59.016 62.167 20.702 1.00 11.63 216 THR A N 1
ATOM 1471 C CA . THR A 1 193 ? 58.057 61.627 19.735 1.00 10.90 216 THR A CA 1
ATOM 1472 C C . THR A 1 193 ? 58.491 61.861 18.289 1.00 11.75 216 THR A C 1
ATOM 1473 O O . THR A 1 193 ? 58.281 60.985 17.415 1.00 11.52 216 THR A O 1
ATOM 1477 N N . GLY A 1 194 ? 59.112 63.012 18.027 1.00 10.59 217 GLY A N 1
ATOM 1478 C CA . GLY A 1 194 ? 59.619 63.314 16.701 1.00 11.29 217 GLY A CA 1
ATOM 1479 C C . GLY A 1 194 ? 60.777 62.420 16.270 1.00 11.20 217 GLY A C 1
ATOM 1480 O O . GLY A 1 194 ? 60.958 62.170 15.097 1.00 11.01 217 GLY A O 1
ATOM 1481 N N . VAL A 1 195 ? 61.569 61.934 17.230 1.00 10.87 218 VAL A N 1
ATOM 1482 C CA . VAL A 1 195 ? 62.731 61.105 16.895 1.00 10.38 218 VAL A CA 1
ATOM 1483 C C . VAL A 1 195 ? 62.382 59.627 16.917 1.00 10.87 218 VAL A C 1
ATOM 1484 O O . VAL A 1 195 ? 62.978 58.869 16.173 1.00 11.80 218 VAL A O 1
ATOM 1488 N N . THR A 1 196 ? 61.404 59.213 17.727 1.00 11.11 219 THR A N 1
ATOM 1489 C CA . THR A 1 196 ? 61.129 57.795 17.923 1.00 10.93 219 THR A CA 1
ATOM 1490 C C . THR A 1 196 ? 59.880 57.291 17.187 1.00 11.77 219 THR A C 1
ATOM 1491 O O . THR A 1 196 ? 59.680 56.080 17.124 1.00 12.05 219 THR A O 1
ATOM 1495 N N . HIS A 1 197 ? 59.062 58.187 16.624 1.00 12.11 220 HIS A N 1
ATOM 1496 C CA . HIS A 1 197 ? 58.044 57.824 15.620 1.00 12.26 220 HIS A CA 1
ATOM 1497 C C . HIS A 1 197 ? 58.526 58.330 14.282 1.00 13.24 220 HIS A C 1
ATOM 1498 O O . HIS A 1 197 ? 59.286 59.302 14.231 1.00 14.44 220 HIS A O 1
ATOM 1505 N N . ALA A 1 198 ? 58.074 57.682 13.209 1.00 13.35 221 ALA A N 1
ATOM 1506 C CA . ALA A 1 198 ? 58.343 58.122 11.854 1.00 14.24 221 ALA A CA 1
ATOM 1507 C C . ALA A 1 198 ? 57.714 59.474 11.538 1.00 14.42 221 ALA A C 1
ATOM 1508 O O . ALA A 1 198 ? 56.496 59.658 11.667 1.00 17.67 221 ALA A O 1
ATOM 1510 N N . THR A 1 199 ? 58.565 60.413 11.154 1.00 12.98 222 THR A N 1
ATOM 1511 C CA . THR A 1 199 ? 58.167 61.710 10.648 1.00 11.69 222 THR A CA 1
ATOM 1512 C C . THR A 1 199 ? 58.211 61.710 9.124 1.00 11.97 222 THR A C 1
ATOM 1513 O O . THR A 1 199 ? 58.711 60.763 8.507 1.00 12.00 222 THR A O 1
ATOM 1517 N N . GLN A 1 200 ? 57.716 62.784 8.519 1.00 11.52 223 GLN A N 1
ATOM 1518 C CA . GLN A 1 200 ? 57.891 62.985 7.100 1.00 11.45 223 GLN A CA 1
ATOM 1519 C C . GLN A 1 200 ? 59.370 62.943 6.741 1.00 12.16 223 GLN A C 1
ATOM 1520 O O . GLN A 1 200 ? 59.752 62.287 5.757 1.00 12.36 223 GLN A O 1
ATOM 1526 N N . ALA A 1 201 ? 60.221 63.586 7.549 1.00 12.46 224 ALA A N 1
ATOM 1527 C CA . ALA A 1 201 ? 61.695 63.512 7.338 1.00 11.73 224 ALA A CA 1
ATOM 1528 C C . ALA A 1 201 ? 62.244 62.090 7.334 1.00 12.39 224 ALA A C 1
ATOM 1529 O O . ALA A 1 201 ? 63.079 61.757 6.499 1.00 11.74 224 ALA A O 1
ATOM 1531 N N . ALA A 1 202 ? 61.795 61.251 8.258 1.00 11.69 225 ALA A N 1
ATOM 1532 C CA . ALA A 1 202 ? 62.227 59.856 8.281 1.00 11.80 225 ALA A CA 1
ATOM 1533 C C . ALA A 1 202 ? 61.818 59.080 7.002 1.00 11.75 225 ALA A C 1
ATOM 1534 O O . ALA A 1 202 ? 62.604 58.317 6.433 1.00 13.18 225 ALA A O 1
ATOM 1536 N N . ALA A 1 203 ? 60.569 59.257 6.595 1.00 10.83 226 ALA A N 1
ATOM 1537 C CA . ALA A 1 203 ? 60.049 58.625 5.406 1.00 11.45 226 ALA A CA 1
ATOM 1538 C C . ALA A 1 203 ? 60.857 59.070 4.167 1.00 10.92 226 ALA A C 1
ATOM 1539 O O . ALA A 1 203 ? 61.185 58.262 3.301 1.00 10.69 226 ALA A O 1
ATOM 1541 N N . ASN A 1 204 ? 61.153 60.362 4.097 1.00 11.27 227 ASN A N 1
ATOM 1542 C CA . ASN A 1 204 ? 61.931 60.914 2.994 1.00 11.64 227 ASN A CA 1
ATOM 1543 C C . ASN A 1 204 ? 63.382 60.456 2.986 1.00 11.78 227 ASN A C 1
ATOM 1544 O O . ASN A 1 204 ? 63.968 60.253 1.916 1.00 11.53 227 ASN A O 1
ATOM 1557 N N . LEU A 1 206 ? 64.285 57.445 4.019 1.00 13.07 229 LEU A N 1
ATOM 1558 C CA . LEU A 1 206 ? 64.225 56.073 3.511 1.00 13.84 229 LEU A CA 1
ATOM 1559 C C . LEU A 1 206 ? 64.015 56.097 1.976 1.00 14.33 229 LEU A C 1
ATOM 1560 O O . LEU A 1 206 ? 64.604 55.301 1.240 1.00 15.09 229 LEU A O 1
ATOM 1565 N N . LYS A 1 207 ? 63.156 57.004 1.527 1.00 14.78 230 LYS A N 1
ATOM 1566 C CA . LYS A 1 207 ? 62.872 57.164 0.118 1.00 14.67 230 LYS A CA 1
ATOM 1567 C C . LYS A 1 207 ? 64.177 57.577 -0.593 1.00 14.13 230 LYS A C 1
ATOM 1568 O O . LYS A 1 207 ? 64.539 57.013 -1.613 1.00 13.30 230 LYS A O 1
ATOM 1582 N N . ARG A 1 209 ? 67.281 56.863 0.367 1.00 13.74 232 ARG A N 1
ATOM 1583 C CA . ARG A 1 209 ? 68.125 55.687 0.320 1.00 13.98 232 ARG A CA 1
ATOM 1584 C C . ARG A 1 209 ? 67.709 54.715 -0.770 1.00 13.48 232 ARG A C 1
ATOM 1585 O O . ARG A 1 209 ? 68.561 54.156 -1.463 1.00 14.85 232 ARG A O 1
ATOM 1593 N N . VAL A 1 210 ? 66.411 54.508 -0.913 1.00 12.80 233 VAL A N 1
ATOM 1594 C CA . VAL A 1 210 ? 65.913 53.606 -1.909 1.00 11.63 233 VAL A CA 1
ATOM 1595 C C . VAL A 1 210 ? 66.255 54.128 -3.302 1.00 12.52 233 VAL A C 1
ATOM 1596 O O . VAL A 1 210 ? 66.764 53.395 -4.131 1.00 11.68 233 VAL A O 1
ATOM 1600 N N . TYR A 1 211 ? 65.954 55.394 -3.574 1.00 12.78 234 TYR A N 1
ATOM 1601 C CA . TYR A 1 211 ? 66.251 55.930 -4.888 1.00 11.42 234 TYR A CA 1
ATOM 1602 C C . TYR A 1 211 ? 67.745 55.923 -5.195 1.00 11.33 234 TYR A C 1
ATOM 1603 O O . TYR A 1 211 ? 68.131 55.635 -6.324 1.00 10.83 234 TYR A O 1
ATOM 1620 N N . ALA A 1 213 ? 69.845 53.625 -4.238 1.00 12.88 236 ALA A N 1
ATOM 1621 C CA . ALA A 1 213 ? 70.148 52.218 -4.554 1.00 13.01 236 ALA A CA 1
ATOM 1622 C C . ALA A 1 213 ? 69.757 51.895 -6.015 1.00 13.48 236 ALA A C 1
ATOM 1623 O O . ALA A 1 213 ? 70.239 50.910 -6.598 1.00 12.73 236 ALA A O 1
ATOM 1638 N N . ASN A 1 215 ? 70.033 54.226 -8.504 1.00 13.81 238 ASN A N 1
ATOM 1639 C CA . ASN A 1 215 ? 70.696 55.253 -9.288 1.00 14.65 238 ASN A CA 1
ATOM 1640 C C . ASN A 1 215 ? 69.760 56.353 -9.754 1.00 13.92 238 ASN A C 1
ATOM 1641 O O . ASN A 1 215 ? 70.014 56.963 -10.737 1.00 12.83 238 ASN A O 1
ATOM 1646 N N . GLU A 1 216 ? 68.683 56.602 -9.012 1.00 14.32 239 GLU A N 1
ATOM 1647 C CA . GLU A 1 216 ? 67.701 57.623 -9.343 1.00 13.76 239 GLU A CA 1
ATOM 1648 C C . GLU A 1 216 ? 68.053 58.904 -8.591 1.00 13.78 239 GLU A C 1
ATOM 1649 O O . GLU A 1 216 ? 67.370 59.310 -7.619 1.00 12.90 239 GLU A O 1
ATOM 1655 N N . TRP A 1 217 ? 69.126 59.542 -9.046 1.00 13.15 240 TRP A N 1
ATOM 1656 C CA . TRP A 1 217 ? 69.783 60.613 -8.285 1.00 13.62 240 TRP A CA 1
ATOM 1657 C C . TRP A 1 217 ? 68.859 61.825 -8.147 1.00 13.48 240 TRP A C 1
ATOM 1658 O O . TRP A 1 217 ? 68.747 62.398 -7.067 1.00 13.69 240 TRP A O 1
ATOM 1669 N N . ASP A 1 218 ? 68.120 62.150 -9.203 1.00 13.27 241 ASP A N 1
ATOM 1670 C CA . ASP A 1 218 ? 67.178 63.267 -9.140 1.00 13.28 241 ASP A CA 1
ATOM 1671 C C . ASP A 1 218 ? 65.991 63.027 -8.196 1.00 13.25 241 ASP A C 1
ATOM 1672 O O . ASP A 1 218 ? 65.602 63.926 -7.450 1.00 13.12 241 ASP A O 1
ATOM 1677 N N . LYS A 1 219 ? 65.418 61.837 -8.233 1.00 12.46 242 LYS A N 1
ATOM 1678 C CA . LYS A 1 219 ? 64.317 61.510 -7.336 1.00 12.90 242 LYS A CA 1
ATOM 1679 C C . LYS A 1 219 ? 64.820 61.427 -5.886 1.00 13.15 242 LYS A C 1
ATOM 1680 O O . LYS A 1 219 ? 64.096 61.825 -4.963 1.00 13.24 242 LYS A O 1
ATOM 1686 N N . ALA A 1 220 ? 66.054 60.965 -5.696 1.00 12.73 243 ALA A N 1
ATOM 1687 C CA . ALA A 1 220 ? 66.668 60.935 -4.359 1.00 12.97 243 ALA A CA 1
ATOM 1688 C C . ALA A 1 220 ? 66.831 62.351 -3.788 1.00 12.40 243 ALA A C 1
ATOM 1689 O O . ALA A 1 220 ? 66.516 62.599 -2.645 1.00 12.81 243 ALA A O 1
ATOM 1691 N N . ILE A 1 221 ? 67.319 63.263 -4.620 1.00 12.44 244 ILE A N 1
ATOM 1692 C CA . ILE A 1 221 ? 67.475 64.675 -4.249 1.00 11.82 244 ILE A CA 1
ATOM 1693 C C . ILE A 1 221 ? 66.174 65.321 -3.861 1.00 12.67 244 ILE A C 1
ATOM 1694 O O . ILE A 1 221 ? 66.117 66.010 -2.839 1.00 12.60 244 ILE A O 1
ATOM 1699 N N . THR A 1 222 ? 65.125 65.110 -4.655 1.00 12.97 245 THR A N 1
ATOM 1700 C CA . THR A 1 222 ? 63.826 65.648 -4.315 1.00 13.73 245 THR A CA 1
ATOM 170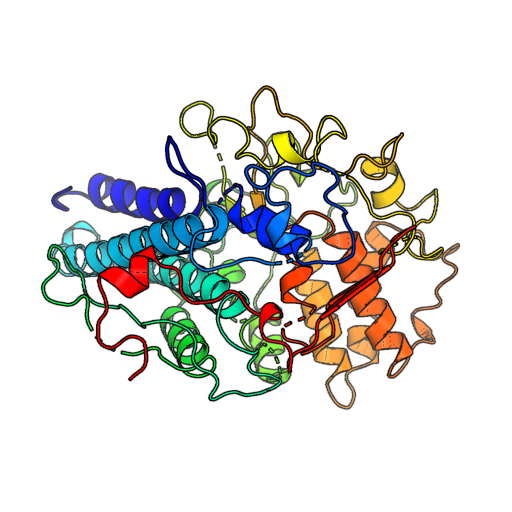1 C C . THR A 1 222 ? 63.369 65.185 -2.916 1.00 13.88 245 THR A C 1
ATOM 1702 O O . THR A 1 222 ? 62.930 66.014 -2.105 1.00 13.71 245 THR A O 1
ATOM 1706 N N . ALA A 1 223 ? 63.484 63.883 -2.633 1.00 13.13 246 ALA A N 1
ATOM 1707 C CA . ALA A 1 223 ? 63.136 63.360 -1.310 1.00 13.16 246 ALA A CA 1
ATOM 1708 C C . ALA A 1 223 ? 63.978 63.982 -0.215 1.00 13.10 246 ALA A C 1
ATOM 1709 O O . ALA A 1 223 ? 63.442 64.465 0.775 1.00 13.13 246 ALA A O 1
ATOM 1711 N N . GLY A 1 224 ? 65.304 63.947 -0.373 1.00 12.24 247 GLY A N 1
ATOM 1712 C CA . GLY A 1 224 ? 66.188 64.401 0.691 1.00 12.06 247 GLY A CA 1
ATOM 1713 C C . GLY A 1 224 ? 66.140 65.894 0.952 1.00 12.67 247 GLY A C 1
ATOM 1714 O O . GLY A 1 224 ? 66.365 66.313 2.075 1.00 12.47 247 GLY A O 1
ATOM 1715 N N . GLU A 1 225 ? 65.849 66.695 -0.084 1.00 12.42 248 GLU A N 1
ATOM 1716 C CA . GLU A 1 225 ? 65.704 68.144 0.092 1.00 13.89 248 GLU A CA 1
ATOM 1717 C C . GLU A 1 225 ? 64.436 68.517 0.841 1.00 15.24 248 GLU A C 1
ATOM 1718 O O . GLU A 1 225 ? 64.374 69.604 1.343 1.00 15.84 248 GLU A O 1
ATOM 1724 N N . LEU A 1 226 ? 63.485 67.588 0.998 1.00 15.85 249 LEU A N 1
ATOM 1725 C CA . LEU A 1 226 ? 62.344 67.802 1.876 1.00 16.69 249 LEU A CA 1
ATOM 1726 C C . LEU A 1 226 ? 62.673 67.721 3.380 1.00 16.59 249 LEU A C 1
ATOM 1727 O O . LEU A 1 226 ? 61.857 68.124 4.172 1.00 16.60 249 LEU A O 1
ATOM 1732 N N . VAL A 1 227 ? 63.850 67.220 3.757 1.00 17.04 250 VAL A N 1
ATOM 1733 C CA . VAL A 1 227 ? 64.248 67.077 5.164 1.00 16.96 250 VAL A CA 1
ATOM 1734 C C . VAL A 1 227 ? 64.699 68.444 5.646 1.00 17.60 250 VAL A C 1
ATOM 1735 O O . VAL A 1 227 ? 65.807 68.869 5.331 1.00 20.09 250 VAL A O 1
ATOM 1739 N N . THR A 1 228 ? 63.851 69.140 6.390 1.00 16.78 251 THR A N 1
ATOM 1740 C CA . THR A 1 228 ? 64.150 70.500 6.829 1.00 16.97 251 THR A CA 1
ATOM 1741 C C . THR A 1 228 ? 64.017 70.583 8.350 1.00 16.44 251 THR A C 1
ATOM 1742 O O . THR A 1 228 ? 63.394 69.731 8.989 1.00 16.46 251 THR A O 1
ATOM 1746 N N . GLY A 1 229 ? 64.643 71.611 8.915 1.00 16.62 252 GLY A N 1
ATOM 1747 C CA . GLY A 1 229 ? 64.507 71.951 10.327 1.00 16.54 252 GLY A CA 1
ATOM 1748 C C . GLY A 1 229 ? 65.582 71.352 11.244 1.00 15.93 252 GLY A C 1
ATOM 1749 O O . GLY A 1 229 ? 65.573 71.641 12.449 1.00 15.50 252 GLY A O 1
ATOM 1750 N N . TYR A 1 230 ? 66.452 70.496 10.704 1.00 14.75 253 TYR A N 1
ATOM 1751 C CA . TYR A 1 230 ? 67.519 69.870 11.497 1.00 15.25 253 TYR A CA 1
ATOM 1752 C C . TYR A 1 230 ? 68.816 70.663 11.367 1.00 16.30 253 TYR A C 1
ATOM 1753 O O . TYR A 1 230 ? 68.928 71.557 10.525 1.00 16.43 253 TYR A O 1
ATOM 1762 N N . SER A 1 231 ? 69.796 70.357 12.206 1.00 16.74 254 SER A N 1
ATOM 1763 C CA . SER A 1 231 ? 71.091 71.003 12.100 1.00 17.36 254 SER A CA 1
ATOM 1764 C C . SER A 1 231 ? 72.185 70.066 12.577 1.00 16.80 254 SER A C 1
ATOM 1765 O O . SER A 1 231 ? 71.895 68.941 12.975 1.00 16.75 254 SER A O 1
ATOM 1768 N N . LEU A 1 232 ? 73.435 70.507 12.424 1.00 15.89 255 LEU A N 1
ATOM 1769 C CA . LEU A 1 232 ? 74.592 69.782 12.846 1.00 15.75 255 LEU A CA 1
ATOM 1770 C C . LEU A 1 232 ? 75.130 70.491 14.062 1.00 15.37 255 LEU A C 1
ATOM 1771 O O . LEU A 1 232 ? 75.789 71.520 13.933 1.00 15.16 255 LEU A O 1
ATOM 1776 N N . PRO A 1 233 ? 74.847 69.964 15.263 1.00 15.25 256 PRO A N 1
ATOM 1777 C CA . PRO A 1 233 ? 75.488 70.551 16.453 1.00 15.27 256 PRO A CA 1
ATOM 1778 C C . PRO A 1 233 ? 77.027 70.445 16.386 1.00 15.46 256 PRO A C 1
ATOM 1779 O O . PRO A 1 233 ? 77.561 69.530 15.771 1.00 15.16 256 PRO A O 1
ATOM 1783 N N . GLU A 1 234 ? 77.727 71.367 17.021 1.00 15.13 257 GLU A N 1
ATOM 1784 C CA . GLU A 1 234 ? 79.192 71.328 17.048 1.00 16.27 257 GLU A CA 1
ATOM 1785 C C . GLU A 1 234 ? 79.791 70.151 17.856 1.00 15.85 257 GLU A C 1
ATOM 1786 O O . GLU A 1 234 ? 80.950 69.772 17.660 1.00 16.81 257 GLU A O 1
ATOM 1792 N N . ASP A 1 235 ? 79.021 69.616 18.783 1.00 16.14 258 ASP A N 1
ATOM 1793 C CA . ASP A 1 235 ? 79.471 68.523 19.646 1.00 16.24 258 ASP A CA 1
ATOM 1794 C C . ASP A 1 235 ? 78.989 67.210 19.017 1.00 15.54 258 ASP A C 1
ATOM 1795 O O . ASP A 1 235 ? 77.790 66.912 19.031 1.00 16.74 258 ASP A O 1
ATOM 1800 N N . VAL A 1 236 ? 79.919 66.391 18.541 1.00 14.05 259 VAL A N 1
ATOM 1801 C CA . VAL A 1 236 ? 79.565 65.104 17.893 1.00 13.35 259 VAL A CA 1
ATOM 1802 C C . VAL A 1 236 ? 79.179 63.977 18.882 1.00 13.32 259 VAL A C 1
ATOM 1803 O O . VAL A 1 236 ? 78.839 62.889 18.441 1.00 13.79 259 VAL A O 1
ATOM 1807 N N . THR A 1 237 ? 79.273 64.213 20.200 1.00 13.25 260 THR A N 1
ATOM 1808 C CA . THR A 1 237 ? 78.991 63.184 21.208 1.00 13.51 260 THR A CA 1
ATOM 1809 C C . THR A 1 237 ? 77.538 63.195 21.726 1.00 13.84 260 THR A C 1
ATOM 1810 O O . THR A 1 237 ? 77.144 62.297 22.468 1.00 13.36 260 THR A O 1
ATOM 1814 N N . LEU A 1 238 ? 76.747 64.189 21.336 1.00 13.63 261 LEU A N 1
ATOM 1815 C CA . LEU A 1 238 ? 75.437 64.412 21.973 1.00 14.36 261 LEU A CA 1
ATOM 1816 C C . LEU A 1 238 ? 74.496 63.228 21.873 1.00 14.21 261 LEU A C 1
ATOM 1817 O O . LEU A 1 238 ? 73.830 62.886 22.842 1.00 14.71 261 LEU A O 1
ATOM 1822 N N . ILE A 1 239 ? 74.489 62.575 20.727 1.00 14.40 262 ILE A N 1
ATOM 1823 C CA . ILE A 1 239 ? 73.479 61.560 20.457 1.00 14.40 262 ILE A CA 1
ATOM 1824 C C . ILE A 1 239 ? 73.736 60.233 21.167 1.00 15.14 262 ILE A C 1
ATOM 1825 O O . ILE A 1 239 ? 72.829 59.404 21.179 1.00 13.80 262 ILE A O 1
ATOM 1830 N N . TYR A 1 240 ? 74.929 60.054 21.765 1.00 14.27 263 TYR A N 1
ATOM 1831 C CA . TYR A 1 240 ? 75.274 58.824 22.472 1.00 14.44 263 TYR A CA 1
ATOM 1832 C C . TYR A 1 240 ? 75.129 58.953 23.996 1.00 15.10 263 TYR A C 1
ATOM 1833 O O . TYR A 1 240 ? 75.472 58.028 24.716 1.00 16.17 263 TYR A O 1
ATOM 1842 N N . LYS A 1 241 ? 74.654 60.098 24.477 1.00 15.01 264 LYS A N 1
ATOM 1843 C CA . LYS A 1 241 ? 74.406 60.307 25.898 1.00 14.72 264 LYS A CA 1
ATOM 1844 C C . LYS A 1 241 ? 73.070 60.998 26.118 1.00 13.58 264 LYS A C 1
ATOM 1845 O O . LYS A 1 241 ? 72.483 61.551 25.177 1.00 11.49 264 LYS A O 1
ATOM 1851 N N . ALA A 1 242 ? 72.586 60.917 27.350 1.00 12.11 265 ALA A N 1
ATOM 1852 C CA . ALA A 1 242 ? 71.260 61.438 27.711 1.00 12.34 265 ALA A CA 1
ATOM 1853 C C . ALA A 1 242 ? 71.078 62.834 27.098 1.00 12.29 265 ALA A C 1
ATOM 1854 O O . ALA A 1 242 ? 71.980 63.677 27.230 1.00 11.53 265 ALA A O 1
ATOM 1856 N N . PRO A 1 243 ? 69.912 63.101 26.475 1.00 12.18 266 PRO A N 1
ATOM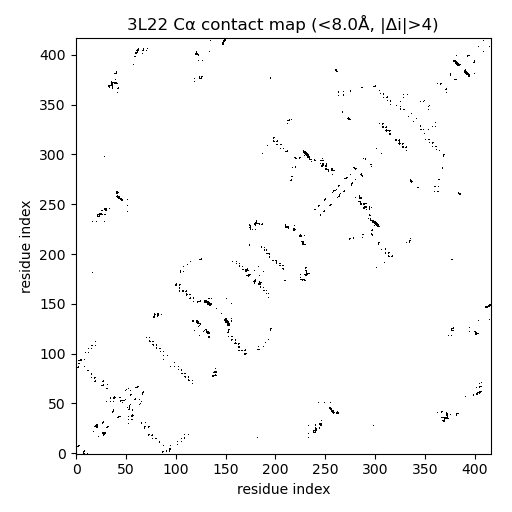 1857 C CA . PRO A 1 243 ? 68.697 62.288 26.342 1.00 12.36 266 PRO A CA 1
ATOM 1858 C C . PRO A 1 243 ? 68.684 61.342 25.133 1.00 12.29 266 PRO A C 1
ATOM 1859 O O . PRO A 1 243 ? 67.642 60.757 24.840 1.00 12.68 266 PRO A O 1
ATOM 1863 N N . TYR A 1 244 ? 69.833 61.192 24.490 1.00 11.36 267 TYR A N 1
ATOM 1864 C CA . TYR A 1 244 ? 70.098 60.296 23.373 1.00 11.94 267 TYR A CA 1
ATOM 1865 C C . TYR A 1 244 ? 69.569 60.784 22.030 1.00 12.13 267 TYR A C 1
ATOM 1866 O O . TYR A 1 244 ? 69.435 59.993 21.097 1.00 13.59 267 TYR A O 1
ATOM 1875 N N . PHE A 1 245 ? 69.286 62.076 21.921 1.00 12.66 268 PHE A N 1
ATOM 1876 C CA . PHE A 1 245 ? 68.942 62.687 20.641 1.00 12.20 268 PHE A CA 1
ATOM 1877 C C . PHE A 1 245 ? 69.288 64.164 20.724 1.00 12.80 268 PHE A C 1
ATOM 1878 O O . PHE A 1 245 ? 69.434 64.707 21.811 1.00 12.66 268 PHE A O 1
ATOM 1886 N N . SER A 1 246 ? 69.392 64.792 19.564 1.00 12.34 269 SER A N 1
ATOM 1887 C CA . SER A 1 246 ? 69.756 66.174 19.448 1.00 13.07 269 SER A CA 1
ATOM 1888 C C . SER A 1 246 ? 68.937 66.765 18.301 1.00 13.67 269 SER A C 1
ATOM 1889 O O . SER A 1 246 ? 68.125 66.067 17.678 1.00 13.13 269 SER A O 1
ATOM 1892 N N . GLN A 1 247 ? 69.199 68.026 17.975 1.00 14.39 270 GLN A N 1
ATOM 1893 C CA . GLN A 1 247 ? 68.647 68.649 16.773 1.00 15.44 270 GLN A CA 1
ATOM 1894 C C . GLN A 1 247 ? 69.123 68.031 15.439 1.00 15.20 270 GLN A C 1
ATOM 1895 O O . GLN A 1 247 ? 68.612 68.424 14.382 1.00 13.78 270 GLN A O 1
ATOM 1901 N N . GLU A 1 248 ? 70.096 67.120 15.491 1.00 13.91 271 GLU A N 1
ATOM 1902 C CA . GLU A 1 248 ? 70.525 66.340 14.324 1.00 13.50 271 GLU A CA 1
ATOM 1903 C C . GLU A 1 248 ? 69.697 65.068 14.085 1.00 13.38 271 GLU A C 1
ATOM 1904 O O . GLU A 1 248 ? 69.715 64.518 12.976 1.00 12.83 271 GLU A O 1
ATOM 1910 N N . SER A 1 249 ? 68.959 64.618 15.102 1.00 12.22 272 SER A N 1
ATOM 1911 C CA . SER A 1 249 ? 68.378 63.285 15.106 1.00 12.11 272 SER A CA 1
ATOM 1912 C C . SER A 1 249 ? 67.073 63.265 14.352 1.00 11.79 272 SER A C 1
ATOM 1913 O O . SER A 1 249 ? 66.148 63.989 14.700 1.00 12.41 272 SER A O 1
ATOM 1916 N N . ILE A 1 250 ? 66.991 62.442 13.317 1.00 12.01 273 ILE A N 1
ATOM 1917 C CA . ILE A 1 250 ? 65.768 62.328 12.538 1.00 12.03 273 ILE A CA 1
ATOM 1918 C C . ILE A 1 250 ? 64.960 61.157 13.046 1.00 11.92 273 ILE A C 1
ATOM 1919 O O . ILE A 1 250 ? 63.783 61.307 13.397 1.00 12.61 273 ILE A O 1
ATOM 1924 N N . PHE A 1 251 ? 65.553 59.971 13.052 1.00 11.95 274 PHE A N 1
ATOM 1925 C CA . PHE A 1 251 ? 64.835 58.770 13.503 1.00 11.68 274 PHE A CA 1
ATOM 1926 C C . PHE A 1 251 ? 65.805 57.813 14.204 1.00 12.54 274 PHE A C 1
ATOM 1927 O O . PHE A 1 251 ? 66.886 57.518 13.656 1.00 13.53 274 PHE A O 1
ATOM 1935 N N . SER A 1 252 ? 65.398 57.332 15.381 1.00 11.75 275 SER A N 1
ATOM 1936 C CA . SER A 1 252 ? 66.173 56.412 16.212 1.00 12.32 275 SER A CA 1
ATOM 1937 C C . SER A 1 252 ? 65.268 55.430 16.898 1.00 12.44 275 SER A C 1
ATOM 1938 O O . SER A 1 252 ? 64.042 55.646 17.015 1.00 11.99 275 SER A O 1
ATOM 1941 N N . LEU A 1 253 ? 65.874 54.341 17.354 1.00 13.30 276 LEU A N 1
ATOM 1942 C CA . LEU A 1 253 ? 65.172 53.310 18.140 1.00 13.36 276 LEU A CA 1
ATOM 1943 C C . LEU A 1 253 ? 65.565 53.522 19.606 1.00 13.70 276 LEU A C 1
ATOM 1944 O O . LEU A 1 253 ? 66.764 53.367 19.957 1.00 13.08 276 LEU A O 1
ATOM 1949 N N . PRO A 1 254 ? 64.597 53.925 20.440 1.00 12.56 277 PRO A N 1
ATOM 1950 C CA . PRO A 1 254 ? 64.905 54.252 21.834 1.00 13.29 277 PRO A CA 1
ATOM 1951 C C . PRO A 1 254 ? 64.954 53.007 22.678 1.00 14.03 277 PRO A C 1
ATOM 1952 O O . PRO A 1 254 ? 64.357 51.986 22.297 1.00 16.67 277 PRO A O 1
ATOM 1964 N N . ALA A 1 256 ? 64.703 51.517 26.902 1.00 11.13 279 ALA A N 1
ATOM 1965 C CA . ALA A 1 256 ? 64.266 51.723 28.251 1.00 11.61 279 ALA A CA 1
ATOM 1966 C C . ALA A 1 256 ? 64.715 50.514 29.060 1.00 12.12 279 ALA A C 1
ATOM 1967 O O . ALA A 1 256 ? 64.904 49.415 28.513 1.00 11.50 279 ALA A O 1
ATOM 1969 N N . ASP A 1 257 ? 64.862 50.713 30.372 1.00 12.96 280 ASP A N 1
ATOM 1970 C CA . ASP A 1 257 ? 65.387 49.670 31.247 1.00 13.65 280 ASP A CA 1
ATOM 1971 C C . ASP A 1 257 ? 64.646 48.349 31.061 1.00 14.43 280 ASP A C 1
ATOM 1972 O O . ASP A 1 257 ? 65.237 47.296 31.157 1.00 15.00 280 ASP A O 1
ATOM 1977 N N . THR A 1 258 ? 63.351 48.420 30.787 1.00 14.54 281 THR A N 1
ATOM 1978 C CA . THR A 1 258 ? 62.521 47.257 30.724 1.00 14.26 281 THR A CA 1
ATOM 1979 C C . THR A 1 258 ? 62.478 46.622 29.325 1.00 14.75 281 THR A C 1
ATOM 1980 O O . THR A 1 258 ? 61.742 45.689 29.123 1.00 15.49 281 THR A O 1
ATOM 1984 N N . ASN A 1 259 ? 63.197 47.142 28.332 1.00 14.02 282 ASN A N 1
ATOM 1985 C CA . ASN A 1 259 ? 63.143 46.548 26.984 1.00 14.00 282 ASN A CA 1
ATOM 1986 C C . ASN A 1 259 ? 64.495 46.490 26.288 1.00 13.13 282 ASN A C 1
ATOM 1987 O O . ASN A 1 259 ? 64.549 46.331 25.076 1.00 13.31 282 ASN A O 1
ATOM 1992 N N . ILE A 1 260 ? 65.580 46.642 27.055 1.00 12.73 283 ILE A N 1
ATOM 1993 C CA . ILE A 1 260 ? 66.932 46.540 26.492 1.00 12.93 283 ILE A CA 1
ATOM 1994 C C . ILE A 1 260 ? 67.205 45.127 25.922 1.00 13.36 283 ILE A C 1
ATOM 1995 O O . ILE A 1 260 ? 66.557 44.153 26.340 1.00 12.82 283 ILE A O 1
ATOM 2000 N N . PRO A 1 261 ? 68.173 45.001 25.001 1.00 13.25 284 PRO A N 1
ATOM 2001 C CA . PRO A 1 261 ? 68.463 43.674 24.484 1.00 13.29 284 PRO A CA 1
ATOM 2002 C C . PRO A 1 261 ? 69.090 42.758 25.530 1.00 13.78 284 PRO A C 1
ATOM 2003 O O . PRO A 1 261 ? 69.702 43.205 26.484 1.00 14.13 284 PRO A O 1
ATOM 2007 N N . ASN A 1 262 ? 68.921 41.463 25.330 1.00 14.37 285 ASN A N 1
ATOM 2008 C CA . ASN A 1 262 ? 69.462 40.452 26.239 1.00 14.52 285 ASN A CA 1
ATOM 2009 C C . ASN A 1 262 ? 70.997 40.258 26.016 1.00 14.57 285 ASN A C 1
ATOM 2010 O O . ASN A 1 262 ? 71.648 41.023 25.263 1.00 11.82 285 ASN A O 1
ATOM 2015 N N . THR A 1 263 ? 71.577 39.245 26.665 1.00 15.59 286 THR A N 1
ATOM 2016 C CA . THR A 1 263 ? 73.028 39.036 26.673 1.00 17.13 286 THR A CA 1
ATOM 2017 C C . THR A 1 263 ? 73.641 39.015 25.311 1.00 17.87 286 THR A C 1
ATOM 2018 O O . THR A 1 263 ? 73.182 38.283 24.448 1.00 17.51 286 THR A O 1
ATOM 2022 N N . GLN A 1 264 ? 74.663 39.861 25.156 1.00 18.11 287 GLN A N 1
ATOM 2023 C CA . GLN A 1 264 ? 75.399 40.018 23.914 1.00 19.43 287 GLN A CA 1
ATOM 2024 C C . GLN A 1 264 ? 74.524 40.288 22.710 1.00 18.54 287 GLN A C 1
ATOM 2025 O O . GLN A 1 264 ? 74.714 39.710 21.676 1.00 19.80 287 GLN A O 1
ATOM 2031 N N . GLN A 1 265 ? 73.526 41.144 22.877 1.00 18.15 288 GLN A N 1
ATOM 2032 C CA A GLN A 1 265 ? 72.710 41.578 21.747 0.60 17.42 288 GLN A CA 1
ATOM 2033 C CA B GLN A 1 265 ? 72.703 41.580 21.750 0.40 17.60 288 GLN A CA 1
ATOM 2034 C C . GLN A 1 265 ? 72.718 43.075 21.542 1.00 17.00 288 GLN A C 1
ATOM 2035 O O . GLN A 1 265 ? 72.220 43.523 20.546 1.00 18.31 288 GLN A O 1
ATOM 2046 N N . SER A 1 266 ? 73.260 43.846 22.486 1.00 15.09 289 SER A N 1
ATOM 2047 C CA . SER A 1 266 ? 73.255 45.287 22.352 1.00 14.92 289 SER A CA 1
ATOM 2048 C C . SER A 1 266 ? 74.497 45.778 21.625 1.00 14.45 289 SER A C 1
ATOM 2049 O O . SER A 1 266 ? 75.544 45.124 21.642 1.00 14.34 289 SER A O 1
ATOM 2052 N N . LEU A 1 267 ? 74.373 46.946 21.011 1.00 13.50 290 LEU A N 1
ATOM 2053 C CA . LEU A 1 267 ? 75.506 47.635 20.418 1.00 14.56 290 LEU A CA 1
ATOM 2054 C C . LEU A 1 267 ? 76.698 47.777 21.376 1.00 14.44 290 LEU A C 1
ATOM 2055 O O . LEU A 1 267 ? 77.841 47.408 21.025 1.00 14.88 290 LEU A O 1
ATOM 2060 N N . ALA A 1 268 ? 76.439 48.282 22.576 1.00 13.85 291 ALA A N 1
ATOM 2061 C CA . ALA A 1 268 ? 77.509 48.522 23.534 1.00 13.84 291 ALA A CA 1
ATOM 2062 C C . ALA A 1 268 ? 78.271 47.267 23.906 1.00 13.79 291 ALA A C 1
ATOM 2063 O O . ALA A 1 268 ? 79.489 47.304 24.105 1.00 13.50 291 ALA A O 1
ATOM 2065 N N . GLU A 1 269 ? 77.566 46.146 23.953 1.00 13.46 292 GLU A N 1
ATOM 2066 C CA . GLU A 1 269 ? 78.206 44.885 24.277 1.00 13.03 292 GLU A CA 1
ATOM 2067 C C . GLU A 1 269 ? 79.202 44.429 23.199 1.00 12.98 292 GLU A C 1
ATOM 2068 O O . GLU A 1 269 ? 80.137 43.690 23.510 1.00 12.35 292 GLU A O 1
ATOM 2074 N N . TYR A 1 270 ? 79.031 44.909 21.975 1.00 11.91 293 TYR A N 1
ATOM 2075 C CA . TYR A 1 270 ? 79.929 44.551 20.869 1.00 12.59 293 TYR A CA 1
ATOM 2076 C C . TYR A 1 270 ? 81.201 45.408 20.784 1.00 11.94 293 TYR A C 1
ATOM 2077 O O . TYR A 1 270 ? 82.177 44.991 20.162 1.00 12.30 293 TYR A O 1
ATOM 2086 N N . TYR A 1 271 ? 81.191 46.592 21.408 1.00 11.95 294 TYR A N 1
ATOM 2087 C CA . TYR A 1 271 ? 82.272 47.566 21.293 1.00 12.39 294 TYR A CA 1
ATOM 2088 C C . TYR A 1 271 ? 83.022 47.860 22.596 1.00 12.88 294 TYR A C 1
AT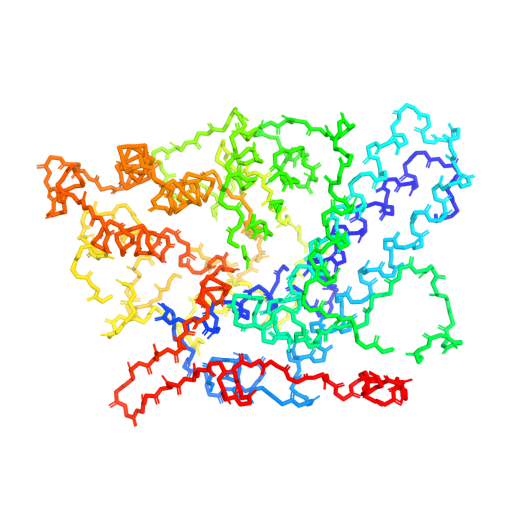OM 2089 O O . TYR A 1 271 ? 84.190 48.220 22.537 1.00 13.36 294 TYR A O 1
ATOM 2098 N N . TYR A 1 272 ? 82.385 47.687 23.751 1.00 12.69 295 TYR A N 1
ATOM 2099 C CA . TYR A 1 272 ? 82.895 48.272 24.980 1.00 13.19 295 TYR A CA 1
ATOM 2100 C C . TYR A 1 272 ? 84.164 47.680 25.544 1.00 13.80 295 TYR A C 1
ATOM 2101 O O . TYR A 1 272 ? 84.816 48.360 26.307 1.00 14.22 295 TYR A O 1
ATOM 2110 N N . ASP A 1 273 ? 84.480 46.424 25.259 1.00 14.81 296 ASP A N 1
ATOM 2111 C CA . ASP A 1 273 ? 85.611 45.786 25.934 1.00 15.54 296 ASP A CA 1
ATOM 2112 C C . ASP A 1 273 ? 86.741 45.305 25.029 1.00 16.00 296 ASP A C 1
ATOM 2113 O O . ASP A 1 273 ? 87.671 44.682 25.508 1.00 16.03 296 ASP A O 1
ATOM 2118 N N . GLY A 1 274 ? 86.652 45.545 23.728 1.00 15.66 297 GLY A N 1
ATOM 2119 C CA . GLY A 1 274 ? 87.704 45.112 22.806 1.00 15.89 297 GLY A CA 1
ATOM 2120 C C . GLY A 1 274 ? 87.723 43.632 22.460 1.00 16.00 297 GLY A C 1
ATOM 2121 O O . GLY A 1 274 ? 88.579 43.207 21.699 1.00 16.19 297 GLY A O 1
ATOM 2122 N N . LYS A 1 275 ? 86.785 42.845 22.974 1.00 15.83 298 LYS A N 1
ATOM 2123 C CA . LYS A 1 275 ? 86.793 41.404 22.720 1.00 16.22 298 LYS A CA 1
ATOM 2124 C C . LYS A 1 275 ? 85.984 40.996 21.494 1.00 15.64 298 LYS A C 1
ATOM 2125 O O . LYS A 1 275 ? 86.031 39.830 21.092 1.00 16.42 298 LYS A O 1
ATOM 2131 N N . ILE A 1 276 ? 85.231 41.926 20.911 1.00 14.34 299 ILE A N 1
ATOM 2132 C CA . ILE A 1 276 ? 84.443 41.586 19.733 1.00 13.71 299 ILE A CA 1
ATOM 2133 C C . ILE A 1 276 ? 84.816 42.487 18.572 1.00 13.13 299 ILE A C 1
ATOM 2134 O O . ILE A 1 276 ? 85.583 42.042 17.704 1.00 12.86 299 ILE A O 1
ATOM 2147 N N . LEU A 1 278 ? 86.557 45.905 16.949 1.00 13.29 301 LEU A N 1
ATOM 2148 C CA . LEU A 1 278 ? 87.545 46.973 17.040 1.00 13.01 301 LEU A CA 1
ATOM 2149 C C . LEU A 1 278 ? 87.441 47.815 15.771 1.00 13.06 301 LEU A C 1
ATOM 2150 O O . LEU A 1 278 ? 86.880 47.386 14.745 1.00 11.46 301 LEU A O 1
ATOM 2155 N N . ILE A 1 279 ? 87.991 49.015 15.839 1.00 13.17 302 ILE A N 1
ATOM 2156 C CA . ILE A 1 279 ? 88.196 49.840 14.664 1.00 13.23 302 ILE A CA 1
ATOM 2157 C C . ILE A 1 279 ? 89.249 49.144 13.793 1.00 14.23 302 ILE A C 1
ATOM 2158 O O . ILE A 1 279 ? 90.268 48.685 14.324 1.00 14.13 302 ILE A O 1
ATOM 2163 N N . ASP A 1 280 ? 89.005 49.044 12.477 1.00 14.64 303 ASP A N 1
ATOM 2164 C CA . ASP A 1 280 ? 90.044 48.570 11.532 1.00 14.62 303 ASP A CA 1
ATOM 216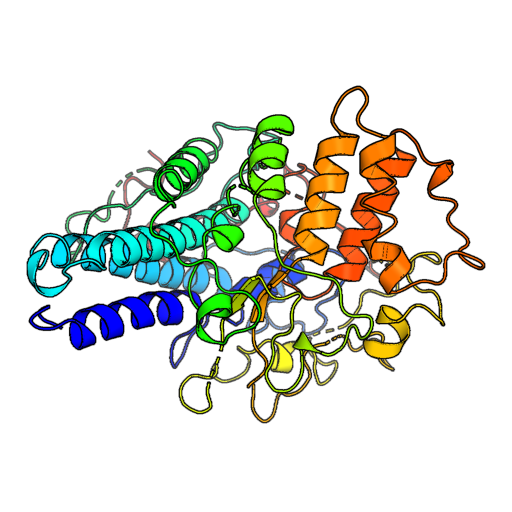5 C C . ASP A 1 280 ? 91.026 49.688 11.231 1.00 14.44 303 ASP A C 1
ATOM 2166 O O . ASP A 1 280 ? 90.866 50.452 10.251 1.00 14.35 303 ASP A O 1
ATOM 2171 N N . THR A 1 281 ? 92.062 49.771 12.056 1.00 14.70 304 THR A N 1
ATOM 2172 C CA . THR A 1 281 ? 93.062 50.811 11.884 1.00 15.11 304 THR A CA 1
ATOM 2173 C C . THR A 1 281 ? 94.174 50.380 10.910 1.00 15.78 304 THR A C 1
ATOM 2174 O O . THR A 1 281 ? 94.963 51.198 10.524 1.00 15.92 304 THR A O 1
ATOM 2178 N N . LYS A 1 282 ? 94.245 49.110 10.509 1.00 15.85 305 LYS A N 1
ATOM 2179 C CA . LYS A 1 282 ? 95.243 48.705 9.504 1.00 15.37 305 LYS A CA 1
ATOM 2180 C C . LYS A 1 282 ? 94.842 49.146 8.088 1.00 14.45 305 LYS A C 1
ATOM 2181 O O . LYS A 1 282 ? 95.671 49.584 7.329 1.00 13.80 305 LYS A O 1
ATOM 2187 N N . SER A 1 283 ? 93.567 49.009 7.746 1.00 14.14 306 SER A N 1
ATOM 2188 C CA . SER A 1 283 ? 93.093 49.118 6.375 1.00 14.64 306 SER A CA 1
ATOM 2189 C C . SER A 1 283 ? 91.768 49.834 6.159 1.00 15.00 306 SER A C 1
ATOM 2190 O O . SER A 1 283 ? 91.385 50.030 5.003 1.00 15.19 306 SER A O 1
ATOM 2193 N N . GLY A 1 284 ? 91.028 50.158 7.225 1.00 14.91 307 GLY A N 1
ATOM 2194 C CA . GLY A 1 284 ? 89.727 50.804 7.104 1.00 14.63 307 GLY A CA 1
ATOM 2195 C C . GLY A 1 284 ? 89.861 52.321 7.063 1.00 14.40 307 GLY A C 1
ATOM 2196 O O . GLY A 1 284 ? 90.952 52.842 6.941 1.00 15.45 307 GLY A O 1
ATOM 2197 N N . ILE A 1 285 ? 88.742 53.018 7.193 1.00 14.07 308 ILE A N 1
ATOM 2198 C CA . ILE A 1 285 ? 88.693 54.464 7.059 1.00 13.30 308 ILE A CA 1
ATOM 2199 C C . ILE A 1 285 ? 89.675 55.174 7.986 1.00 14.34 308 ILE A C 1
ATOM 2200 O O . ILE A 1 285 ? 90.349 56.129 7.582 1.00 14.67 308 ILE A O 1
ATOM 2213 N N . SER A 1 287 ? 92.474 54.158 9.001 1.00 15.15 310 SER A N 1
ATOM 2214 C CA . SER A 1 287 ? 93.853 53.994 8.574 1.00 15.18 310 SER A CA 1
ATOM 2215 C C . SER A 1 287 ? 94.275 55.063 7.595 1.00 15.42 310 SER A C 1
ATOM 2216 O O . SER A 1 287 ? 95.438 55.120 7.269 1.00 16.02 310 SER A O 1
ATOM 2219 N N . LYS A 1 288 ? 93.350 55.853 7.058 1.00 14.73 311 LYS A N 1
ATOM 2220 C CA . LYS A 1 288 ? 93.709 56.828 6.057 1.00 15.33 311 LYS A CA 1
ATOM 2221 C C . LYS A 1 288 ? 94.062 58.175 6.717 1.00 16.23 311 LYS A C 1
ATOM 2222 O O . LYS A 1 288 ? 93.309 58.635 7.570 1.00 15.35 311 LYS A O 1
ATOM 2228 N N . PRO A 1 289 ? 95.179 58.823 6.306 1.00 17.41 312 PRO A N 1
ATOM 2229 C CA A PRO A 1 289 ? 95.543 60.019 7.089 0.50 17.41 312 PRO A CA 1
ATOM 2230 C CA B PRO A 1 289 ? 95.626 60.105 6.925 0.50 17.65 312 PRO A CA 1
ATOM 2231 C C . PRO A 1 289 ? 94.545 61.205 7.091 1.00 17.32 312 PRO A C 1
ATOM 2232 O O . PRO A 1 289 ? 94.382 61.803 8.164 1.00 17.39 312 PRO A O 1
ATOM 2239 N N . ASP A 1 290 ? 93.800 61.465 6.019 1.00 16.44 313 ASP A N 1
ATOM 2240 C CA . ASP A 1 290 ? 92.776 62.508 6.058 1.00 16.30 313 ASP A CA 1
ATOM 2241 C C . ASP A 1 290 ? 91.523 62.185 6.885 1.00 14.97 313 ASP A C 1
ATOM 2242 O O . ASP A 1 290 ? 90.700 63.052 7.133 1.00 13.26 313 ASP A O 1
ATOM 2247 N N . TYR A 1 291 ? 91.379 60.939 7.311 1.00 14.04 314 TYR A N 1
ATOM 2248 C CA . TYR A 1 291 ? 90.238 60.501 8.050 1.00 13.43 314 TYR A CA 1
ATOM 2249 C C . TYR A 1 291 ? 90.685 59.932 9.388 1.00 13.25 314 TYR A C 1
ATOM 2250 O O . TYR A 1 291 ? 89.982 59.160 9.991 1.00 12.90 314 TYR A O 1
ATOM 2259 N N . SER A 1 292 ? 91.878 60.334 9.844 1.00 12.65 315 SER A N 1
ATOM 2260 C CA . SER A 1 292 ? 92.336 60.023 11.176 1.00 12.34 315 SER A CA 1
ATOM 2261 C C . SER A 1 292 ? 93.110 61.173 11.784 1.00 12.63 315 SER A C 1
ATOM 2262 O O . SER A 1 292 ? 93.964 60.968 12.605 1.00 13.28 315 SER A O 1
ATOM 2265 N N . LEU A 1 293 ? 92.739 62.396 11.453 1.00 13.62 316 LEU A N 1
ATOM 2266 C CA . LEU A 1 293 ? 93.456 63.564 11.939 1.00 13.90 316 LEU A CA 1
ATOM 2267 C C . LEU A 1 293 ? 93.270 63.709 13.456 1.00 14.37 316 LEU A C 1
ATOM 2268 O O . LEU A 1 293 ? 92.157 63.582 13.980 1.00 14.17 316 LEU A O 1
ATOM 2273 N N . ALA A 1 294 ? 94.365 63.947 14.159 1.00 14.83 317 ALA A N 1
ATOM 2274 C CA . ALA A 1 294 ? 94.371 64.003 15.607 1.00 14.51 317 ALA A CA 1
ATOM 2275 C C . ALA A 1 294 ? 93.402 65.073 16.154 1.00 14.90 317 ALA A C 1
ATOM 2276 O O . ALA A 1 294 ? 92.868 64.925 17.266 1.00 15.24 317 ALA A O 1
ATOM 2278 N N . THR A 1 295 ? 93.161 66.142 15.393 1.00 14.33 318 THR A N 1
ATOM 2279 C CA . THR A 1 295 ? 92.264 67.195 15.847 1.00 14.54 318 THR A CA 1
ATOM 2280 C C . THR A 1 295 ? 90.840 67.072 15.265 1.00 14.18 318 THR A C 1
ATOM 2281 O O . THR A 1 295 ? 90.029 67.968 15.461 1.00 14.39 318 THR A O 1
ATOM 2285 N N . ASP A 1 296 ? 90.537 66.000 14.525 1.00 13.48 319 ASP A N 1
ATOM 2286 C CA . ASP A 1 296 ? 89.168 65.730 14.063 1.00 12.60 319 ASP A CA 1
ATOM 2287 C C . ASP A 1 296 ? 88.335 65.382 15.297 1.00 12.10 319 ASP A C 1
ATOM 2288 O O . ASP A 1 296 ? 88.715 64.512 16.061 1.00 11.91 319 ASP A O 1
ATOM 2293 N N . LYS A 1 297 ? 87.188 66.025 15.471 1.00 12.02 320 LYS A N 1
ATOM 2294 C CA . LYS A 1 297 ? 86.299 65.751 16.636 1.00 12.70 320 LYS A CA 1
ATOM 2295 C C . LYS A 1 297 ? 85.893 64.299 16.799 1.00 12.92 320 LYS A C 1
ATOM 2296 O O . LYS A 1 297 ? 85.759 63.832 17.916 1.00 13.57 320 LYS A O 1
ATOM 2302 N N . ARG A 1 298 ? 85.696 63.596 15.677 1.00 13.65 321 ARG A N 1
ATOM 2303 C CA . ARG A 1 298 ? 85.291 62.222 15.662 1.00 13.81 321 ARG A CA 1
ATOM 2304 C C . ARG A 1 298 ? 86.423 61.282 16.106 1.00 14.20 321 ARG A C 1
ATOM 2305 O O . ARG A 1 298 ? 86.173 60.278 16.771 1.00 14.21 321 ARG A O 1
ATOM 2313 N N . ILE A 1 299 ? 87.657 61.642 15.760 1.00 13.68 322 ILE A N 1
ATOM 2314 C CA . ILE A 1 299 ? 88.848 60.919 16.177 1.00 13.88 322 ILE A CA 1
ATOM 2315 C C . ILE A 1 299 ? 89.055 61.133 17.692 1.00 13.63 322 ILE A C 1
ATOM 2316 O O . ILE A 1 299 ? 89.170 60.157 18.434 1.00 11.58 322 ILE A O 1
ATOM 2321 N N . ILE A 1 300 ? 88.996 62.391 18.137 1.00 13.30 323 ILE A N 1
ATOM 2322 C CA . ILE A 1 300 ? 89.120 62.732 19.555 1.00 13.66 323 ILE A CA 1
ATOM 2323 C C . ILE A 1 300 ? 88.049 61.986 20.346 1.00 14.15 323 ILE A C 1
ATOM 2324 O O . ILE A 1 300 ? 88.364 61.383 21.326 1.00 13.51 323 ILE A O 1
ATOM 2329 N N . ALA A 1 301 ? 86.799 61.979 19.874 1.00 13.86 324 ALA A N 1
ATOM 2330 C CA . ALA A 1 301 ? 85.701 61.393 20.673 1.00 14.51 324 ALA A CA 1
ATOM 2331 C C . ALA A 1 301 ? 85.695 59.876 20.603 1.00 14.43 324 ALA A C 1
ATOM 2332 O O . ALA A 1 301 ? 85.455 59.221 21.609 1.00 13.71 324 ALA A O 1
ATOM 2334 N N . PHE A 1 302 ? 85.957 59.319 19.423 1.00 14.28 325 PHE A N 1
ATOM 2335 C CA . PHE A 1 302 ? 85.622 57.912 19.180 1.00 15.15 325 PHE A CA 1
ATOM 2336 C C . PHE A 1 302 ? 86.770 56.944 18.894 1.00 15.15 325 PHE A C 1
ATOM 2337 O O . PHE A 1 302 ? 86.537 55.716 18.929 1.00 14.70 325 PHE A O 1
ATOM 2345 N N . LYS A 1 303 ? 87.973 57.449 18.594 1.00 15.18 326 LYS A N 1
ATOM 2346 C CA . LYS A 1 303 ? 89.095 56.545 18.316 1.00 15.36 326 LYS A CA 1
ATOM 2347 C C . LYS A 1 303 ? 89.762 56.207 19.641 1.00 15.90 326 LYS A C 1
ATOM 2348 O O . LYS A 1 303 ? 90.620 56.918 20.116 1.00 16.16 326 LYS A O 1
ATOM 2354 N N . GLY A 1 304 ? 89.360 55.103 20.242 1.00 17.11 327 GLY A N 1
ATOM 2355 C CA . GLY A 1 304 ? 89.816 54.763 21.585 1.00 17.27 327 GLY A CA 1
ATOM 2356 C C . GLY A 1 304 ? 91.202 54.129 21.625 1.00 18.36 327 GLY A C 1
ATOM 2357 O O . GLY A 1 304 ? 91.742 53.668 20.601 1.00 17.48 327 GLY A O 1
ATOM 2358 N N . GLU A 1 305 ? 91.769 54.115 22.823 1.00 19.57 328 GLU A N 1
ATOM 2359 C CA A GLU A 1 305 ? 93.004 53.365 23.024 0.45 20.36 328 GLU A CA 1
ATOM 2360 C CA B GLU A 1 305 ? 92.953 53.327 23.170 0.55 20.52 328 GLU A CA 1
ATOM 2361 C C . GLU A 1 305 ? 92.665 51.878 22.786 1.00 20.06 328 GLU A C 1
ATOM 2362 O O . GLU A 1 305 ? 91.517 51.401 23.008 1.00 20.09 328 GLU A O 1
ATOM 2373 N N . LYS A 1 306 ? 93.647 51.195 22.214 1.00 19.62 329 LYS A N 1
ATOM 2374 C CA . LYS A 1 306 ? 93.567 49.794 21.824 1.00 19.21 329 LYS A CA 1
ATOM 2375 C C . LYS A 1 306 ? 92.557 49.585 20.705 1.00 17.83 329 LYS A C 1
ATOM 2376 O O . LYS A 1 306 ? 92.084 48.466 20.517 1.00 17.44 329 LYS A O 1
ATOM 2381 N N . ASP A 1 307 ? 92.233 50.649 19.957 1.00 15.59 330 ASP A N 1
ATOM 2382 C CA . ASP A 1 307 ? 91.336 50.579 18.810 1.00 15.73 330 ASP A CA 1
ATOM 2383 C C . ASP A 1 307 ? 89.853 50.244 19.156 1.00 14.66 330 ASP A C 1
ATOM 2384 O O . ASP A 1 307 ? 89.121 49.753 18.303 1.00 14.30 330 ASP A O 1
ATOM 2389 N N . LEU A 1 308 ? 89.425 50.495 20.382 1.00 13.72 331 LEU A N 1
ATOM 2390 C CA . LEU A 1 308 ? 88.016 50.413 20.692 1.00 14.84 331 LEU A CA 1
ATOM 2391 C C . LEU A 1 308 ? 87.276 51.597 20.048 1.00 14.60 331 LEU A C 1
ATOM 2392 O O . LEU A 1 308 ? 87.756 52.722 20.126 1.00 14.89 331 LEU A O 1
ATOM 2397 N N . LEU A 1 309 ? 86.122 51.354 19.431 1.00 14.21 332 LEU A N 1
ATOM 2398 C CA . LEU A 1 309 ? 85.254 52.415 18.981 1.00 14.40 332 LEU A CA 1
ATOM 2399 C C . LEU A 1 309 ? 84.400 52.923 20.168 1.00 14.58 332 LEU A C 1
ATOM 2400 O O . LEU A 1 309 ? 83.606 52.160 20.702 1.00 14.00 332 LEU A O 1
ATOM 2418 N N . LYS A 1 311 ? 81.803 55.022 20.489 1.00 15.57 334 LYS A N 1
ATOM 2419 C CA . LYS A 1 311 ? 80.419 55.518 20.370 1.00 15.18 334 LYS A CA 1
ATOM 2420 C C . LYS A 1 311 ? 79.466 54.864 21.381 1.00 15.28 334 LYS A C 1
ATOM 2421 O O . LYS A 1 311 ? 78.783 55.542 22.143 1.00 15.42 334 LYS A O 1
ATOM 2427 N N . PHE A 1 312 ? 79.398 53.541 21.355 1.00 14.70 335 PHE A N 1
ATOM 2428 C CA . PHE A 1 312 ? 78.453 52.784 22.162 1.00 14.24 335 PHE A CA 1
ATOM 2429 C C . PHE A 1 312 ? 79.227 51.962 23.153 1.00 15.28 335 PHE A C 1
ATOM 2430 O O . PHE A 1 312 ? 79.659 50.854 22.821 1.00 15.41 335 PHE A O 1
ATOM 2438 N N . THR A 1 313 ? 79.448 52.501 24.343 1.00 15.10 336 THR A N 1
ATOM 2439 C CA . THR A 1 313 ? 80.188 51.779 25.350 1.00 17.35 336 THR A CA 1
ATOM 2440 C C . THR A 1 313 ? 79.460 51.581 26.681 1.00 16.63 336 THR A C 1
ATOM 2441 O O . THR A 1 313 ? 80.073 51.047 27.622 1.00 16.02 336 THR A O 1
ATOM 2445 N N . ASP A 1 314 ? 78.166 51.930 26.778 1.00 14.95 337 ASP A N 1
ATOM 2446 C CA . ASP A 1 314 ? 77.490 51.708 28.038 1.00 14.87 337 ASP A CA 1
ATOM 2447 C C . ASP A 1 314 ? 76.824 50.345 28.015 1.00 13.89 337 ASP A C 1
ATOM 2448 O O . ASP A 1 314 ? 75.628 50.207 27.685 1.00 13.70 337 ASP A O 1
ATOM 2453 N N . ALA A 1 315 ? 77.607 49.329 28.339 1.00 13.67 338 ALA A N 1
ATOM 2454 C CA . ALA A 1 315 ? 77.135 47.937 28.275 1.00 13.66 338 ALA A CA 1
ATOM 2455 C C . ALA A 1 315 ? 76.405 47.593 29.571 1.00 14.46 338 ALA A C 1
ATOM 2456 O O . ALA A 1 315 ? 75.643 46.657 29.596 1.00 16.62 338 ALA A O 1
ATOM 2458 N N . LYS A 1 316 ? 76.626 48.369 30.620 1.00 15.09 339 LYS A N 1
ATOM 2459 C CA . LYS A 1 316 ? 75.955 48.171 31.889 1.00 16.00 339 LYS A CA 1
ATOM 2460 C C . LYS A 1 316 ? 74.452 48.422 31.741 1.00 15.66 339 LYS A C 1
ATOM 2461 O O . LYS A 1 316 ? 73.675 47.564 32.106 1.00 16.09 339 LYS A O 1
ATOM 2465 N N . THR A 1 317 ? 74.043 49.564 31.186 1.00 13.87 340 THR A N 1
ATOM 2466 C CA . THR A 1 317 ? 72.606 49.887 31.116 1.00 13.26 340 THR A CA 1
ATOM 2467 C C . THR A 1 317 ? 71.980 49.552 29.770 1.00 12.45 340 THR A C 1
ATOM 2468 O O . THR A 1 317 ? 70.793 49.266 29.695 1.00 13.20 340 THR A O 1
ATOM 2472 N N . LYS A 1 318 ? 72.795 49.590 28.731 1.00 11.76 341 LYS A N 1
ATOM 2473 C CA . LYS A 1 318 ? 72.402 49.363 27.355 1.00 12.26 341 LYS A CA 1
ATOM 2474 C C . LYS A 1 318 ? 71.389 50.411 26.861 1.00 12.44 341 LYS A C 1
ATOM 2475 O O . LYS A 1 318 ? 70.657 50.173 25.863 1.00 11.49 341 LYS A O 1
ATOM 2481 N N . LEU A 1 319 ? 71.372 51.583 27.508 1.00 11.62 342 LEU A N 1
ATOM 2482 C CA . LEU A 1 319 ? 70.294 52.562 27.259 1.00 11.41 342 LEU A CA 1
ATOM 2483 C C . LEU A 1 319 ? 70.553 53.452 26.042 1.00 12.06 342 LEU A C 1
ATOM 2484 O O . LEU A 1 319 ? 69.692 54.239 25.669 1.00 12.93 342 LEU A O 1
ATOM 2489 N N . GLN A 1 320 ? 71.713 53.345 25.413 1.00 11.97 343 GLN A N 1
ATOM 2490 C CA . GLN A 1 320 ? 71.987 54.212 24.269 1.00 12.22 343 GLN A CA 1
ATOM 2491 C C . GLN A 1 320 ? 71.051 53.885 23.112 1.00 12.21 343 GLN A C 1
ATOM 2492 O O . GLN A 1 320 ? 70.870 52.707 22.749 1.00 13.44 343 GLN A O 1
ATOM 2498 N N . TRP A 1 321 ? 70.442 54.922 22.556 1.00 12.42 344 TRP A N 1
ATOM 2499 C CA . TRP A 1 321 ? 69.566 54.771 21.392 1.00 12.11 344 TRP A CA 1
ATOM 2500 C C . TRP A 1 321 ? 70.354 54.400 20.125 1.00 13.16 344 TRP A C 1
ATOM 2501 O O . TRP A 1 321 ? 71.533 54.751 19.987 1.00 13.02 344 TRP A O 1
ATOM 2512 N N . VAL A 1 322 ? 69.709 53.630 19.244 1.00 12.41 345 VAL A N 1
ATOM 2513 C CA . VAL A 1 322 ? 70.264 53.231 17.983 1.00 12.54 345 VAL A CA 1
ATOM 2514 C C . VAL A 1 322 ? 69.823 54.276 16.958 1.00 13.32 345 VAL A C 1
ATOM 2515 O O . VAL A 1 322 ? 68.628 54.421 16.687 1.00 13.87 345 VAL A O 1
ATOM 2519 N N . PRO A 1 323 ? 70.774 55.058 16.416 1.00 13.64 346 PRO A N 1
ATOM 2520 C CA . PRO A 1 323 ? 70.474 56.089 15.432 1.00 13.52 346 PRO A CA 1
ATOM 2521 C C . PRO A 1 323 ? 70.323 55.519 14.009 1.00 13.99 346 PRO A C 1
ATOM 2522 O O . PRO A 1 323 ? 71.287 54.949 13.439 1.00 14.99 346 PRO A O 1
ATOM 2526 N N . ILE A 1 324 ? 69.130 55.639 13.439 1.00 13.93 347 ILE A N 1
ATOM 2527 C CA . ILE A 1 324 ? 68.866 55.137 12.079 1.00 12.50 347 ILE A CA 1
ATOM 2528 C C . ILE A 1 324 ? 69.184 56.232 11.054 1.00 12.32 347 ILE A C 1
ATOM 2529 O O . ILE A 1 324 ? 69.969 56.010 10.157 1.00 11.64 347 ILE A O 1
ATOM 2534 N N . PHE A 1 325 ? 68.556 57.393 11.191 1.00 11.88 348 PHE A N 1
ATOM 2535 C CA . PHE A 1 325 ? 68.785 58.540 10.329 1.00 11.77 348 PHE A CA 1
ATOM 2536 C C . PHE A 1 325 ? 69.132 59.763 11.163 1.00 11.27 348 PHE A C 1
ATOM 2537 O O . PHE A 1 325 ? 68.392 60.119 12.110 1.00 10.46 348 PHE A O 1
ATOM 2545 N N . ARG A 1 326 ? 70.219 60.433 10.801 1.00 11.13 349 ARG A N 1
ATOM 2546 C CA . ARG A 1 326 ? 70.514 61.761 11.325 1.00 10.71 349 ARG A CA 1
ATOM 2547 C C . ARG A 1 326 ? 70.961 62.687 10.212 1.00 11.24 349 ARG A C 1
ATOM 2548 O O . ARG A 1 326 ? 71.319 62.235 9.097 1.00 10.80 349 ARG A O 1
ATOM 2556 N N . TYR A 1 327 ? 70.933 63.986 10.498 1.00 10.94 350 TYR A N 1
ATOM 2557 C CA . TYR A 1 327 ? 71.081 64.982 9.449 1.00 11.56 350 TYR A CA 1
ATOM 2558 C C . TYR A 1 327 ? 72.433 64.998 8.722 1.00 12.40 350 TYR A C 1
ATOM 2559 O O . TYR A 1 327 ? 72.478 65.390 7.561 1.00 12.53 350 TYR A O 1
ATOM 2568 N N . ALA A 1 328 ? 73.537 64.615 9.363 1.00 12.52 351 ALA A N 1
ATOM 2569 C CA . ALA A 1 328 ? 74.784 64.489 8.618 1.00 12.24 351 ALA A CA 1
ATOM 2570 C C . ALA A 1 328 ? 74.613 63.496 7.472 1.00 12.90 351 ALA A C 1
ATOM 2571 O O . ALA A 1 328 ? 75.239 63.668 6.420 1.00 13.69 351 ALA A O 1
ATOM 2573 N N . GLU A 1 329 ? 73.790 62.460 7.651 1.00 12.80 352 GLU A N 1
ATOM 2574 C CA . GLU A 1 329 ? 73.521 61.525 6.573 1.00 14.28 352 GLU A CA 1
ATOM 2575 C C . GLU A 1 329 ? 72.756 62.197 5.410 1.00 13.47 352 GLU A C 1
ATOM 2576 O O . GLU A 1 329 ? 73.070 61.966 4.217 1.00 13.26 352 GLU A O 1
ATOM 2582 N N . THR A 1 330 ? 71.743 62.987 5.760 1.00 13.80 353 THR A N 1
ATOM 2583 C CA . THR A 1 330 ? 70.979 63.740 4.762 1.00 12.78 353 THR A CA 1
ATOM 2584 C C . THR A 1 330 ? 71.957 64.482 3.850 1.00 13.10 353 THR A C 1
ATOM 2585 O O . THR A 1 330 ? 71.869 64.390 2.637 1.00 12.86 353 THR A O 1
ATOM 2589 N N . LEU A 1 331 ? 72.907 65.183 4.451 1.00 13.09 354 LEU A N 1
ATOM 2590 C CA . LEU A 1 331 ? 73.867 66.011 3.705 1.00 13.39 354 LEU A CA 1
ATOM 2591 C C . LEU A 1 331 ? 74.854 65.205 2.841 1.00 13.05 354 LEU A C 1
ATOM 2592 O O . LEU A 1 331 ? 75.085 65.553 1.682 1.00 13.04 354 LEU A O 1
ATOM 2597 N N . LEU A 1 332 ? 75.432 64.156 3.407 1.00 12.35 355 LEU A N 1
ATOM 2598 C CA . LEU A 1 332 ? 76.364 63.342 2.671 1.00 13.26 355 LEU A CA 1
ATOM 2599 C C . LEU A 1 332 ? 75.674 62.499 1.602 1.00 13.36 355 LEU A C 1
ATOM 2600 O O . LEU A 1 332 ? 76.257 62.275 0.564 1.00 12.36 355 LEU A O 1
ATOM 2605 N N . ASP A 1 333 ? 74.447 62.038 1.841 1.00 13.91 356 ASP A N 1
ATOM 2606 C CA . ASP A 1 333 ? 73.671 61.340 0.809 1.00 14.66 356 ASP A CA 1
ATOM 2607 C C . ASP A 1 333 ? 73.391 62.317 -0.359 1.00 14.51 356 ASP A C 1
ATOM 2608 O O . ASP A 1 333 ? 73.602 61.977 -1.533 1.00 14.42 356 ASP A O 1
ATOM 2613 N N . LEU A 1 334 ? 72.887 63.513 -0.027 1.00 14.13 357 LEU A N 1
ATOM 2614 C CA . LEU A 1 334 ? 72.690 64.570 -1.039 1.00 13.76 357 LEU A CA 1
ATOM 2615 C C . LEU A 1 334 ? 73.983 64.897 -1.779 1.00 13.04 357 LEU A C 1
ATOM 2616 O O . LEU A 1 334 ? 73.980 65.040 -2.994 1.00 12.08 357 LEU A O 1
ATOM 2621 N N . ALA A 1 335 ? 75.104 64.965 -1.065 1.00 12.89 358 ALA A N 1
ATOM 2622 C CA . ALA A 1 335 ? 76.400 65.204 -1.729 1.00 11.81 358 ALA A CA 1
ATOM 2623 C C . ALA A 1 335 ? 76.639 64.116 -2.774 1.00 12.26 358 ALA A C 1
ATOM 2624 O O . ALA A 1 335 ? 77.018 64.436 -3.893 1.00 10.92 358 ALA A O 1
ATOM 2626 N N . GLU A 1 336 ? 76.402 62.831 -2.411 1.00 11.62 359 GLU A N 1
ATOM 2627 C CA . GLU A 1 336 ? 76.632 61.736 -3.355 1.00 12.27 359 GLU A CA 1
ATOM 2628 C C . GLU A 1 336 ? 75.707 61.889 -4.558 1.00 11.68 359 GLU A C 1
ATOM 2629 O O . GLU A 1 336 ? 76.140 61.722 -5.695 1.00 12.89 359 GLU A O 1
ATOM 2635 N N . CYS A 1 337 ? 74.431 62.194 -4.326 1.00 12.16 360 CYS A N 1
ATOM 2636 C CA . CYS A 1 337 ? 73.487 62.376 -5.431 1.00 11.09 360 CYS A CA 1
ATOM 2637 C C . CYS A 1 337 ? 73.933 63.472 -6.393 1.00 11.60 360 CYS A C 1
ATOM 2638 O O . CYS A 1 337 ? 73.957 63.279 -7.613 1.00 10.85 360 CYS A O 1
ATOM 2641 N N . TYR A 1 338 ? 74.318 64.615 -5.847 1.00 12.00 361 TYR A N 1
ATOM 2642 C CA . TYR A 1 338 ? 74.728 65.744 -6.691 1.00 12.33 361 TYR A CA 1
ATOM 2643 C C . TYR A 1 338 ? 76.046 65.463 -7.429 1.00 12.75 361 TYR A C 1
ATOM 2644 O O . TYR A 1 338 ? 76.193 65.896 -8.565 1.00 12.35 361 TYR A O 1
ATOM 2653 N N . ALA A 1 339 ? 76.964 64.708 -6.813 1.00 13.36 362 ALA A N 1
ATOM 2654 C CA . ALA A 1 339 ? 78.206 64.318 -7.493 1.00 14.09 362 ALA A CA 1
ATOM 2655 C C . ALA A 1 339 ? 77.935 63.401 -8.702 1.00 14.82 362 ALA A C 1
ATOM 2656 O O . ALA A 1 339 ? 78.785 63.297 -9.584 1.00 15.70 362 ALA A O 1
ATOM 2658 N N . ASN A 1 340 ? 76.787 62.712 -8.707 1.00 14.94 363 ASN A N 1
ATOM 2659 C CA . ASN A 1 340 ? 76.381 61.847 -9.823 1.00 15.66 363 ASN A CA 1
ATOM 2660 C C . ASN A 1 340 ? 75.539 62.578 -10.864 1.00 17.37 363 ASN A C 1
ATOM 2661 O O . ASN A 1 340 ? 75.053 61.950 -11.770 1.00 17.88 363 ASN A O 1
ATOM 2666 N N . LYS A 1 341 ? 75.389 63.896 -10.742 1.00 18.51 364 LYS A N 1
ATOM 2667 C CA . LYS A 1 341 ? 74.471 64.677 -11.558 1.00 19.71 364 LYS A CA 1
ATOM 2668 C C . LYS A 1 341 ? 75.289 65.712 -12.352 1.00 19.49 364 LYS A C 1
ATOM 2669 O O . LYS A 1 341 ? 76.178 66.365 -11.794 1.00 18.42 364 LYS A O 1
ATOM 2675 N N . ALA A 1 342 ? 75.057 65.796 -13.674 1.00 18.98 365 ALA A N 1
ATOM 2676 C CA . ALA A 1 342 ? 75.706 66.773 -14.533 1.00 18.14 365 ALA A CA 1
ATOM 2677 C C . ALA A 1 342 ? 75.469 68.180 -13.963 1.00 17.03 365 ALA A C 1
ATOM 2678 O O . ALA A 1 342 ? 74.329 68.538 -13.665 1.00 16.45 365 AL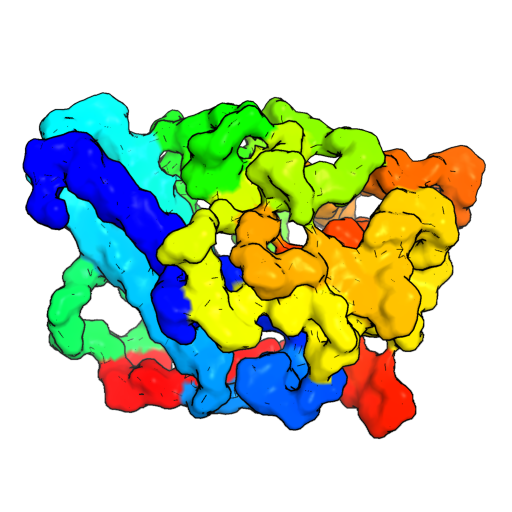A A O 1
ATOM 2680 N N . GLY A 1 343 ? 76.537 68.942 -13.757 1.00 15.60 366 GLY A N 1
ATOM 2681 C CA . GLY A 1 343 ? 76.418 70.278 -13.146 1.00 15.28 366 GLY A CA 1
ATOM 2682 C C . GLY A 1 343 ? 76.290 70.314 -11.629 1.00 14.89 366 GLY A C 1
ATOM 2683 O O . GLY A 1 343 ? 76.250 71.394 -11.049 1.00 14.78 366 GLY A O 1
ATOM 2684 N N . GLY A 1 344 ? 76.290 69.153 -10.971 1.00 13.64 367 GLY A N 1
ATOM 2685 C CA . GLY A 1 344 ? 76.073 69.109 -9.547 1.00 13.73 367 GLY A CA 1
ATOM 2686 C C . GLY A 1 344 ? 77.278 69.224 -8.630 1.00 13.66 367 GLY A C 1
ATOM 2687 O O . GLY A 1 344 ? 77.101 69.199 -7.413 1.00 13.10 367 GLY A O 1
ATOM 2688 N N . GLU A 1 345 ? 78.485 69.375 -9.174 1.00 13.09 368 GLU A N 1
ATOM 2689 C CA . GLU A 1 345 ? 79.688 69.289 -8.344 1.00 13.89 368 GLU A CA 1
ATOM 2690 C C . GLU A 1 345 ? 79.825 70.403 -7.307 1.00 13.17 368 GLU A C 1
ATOM 2691 O O . GLU A 1 345 ? 80.147 70.121 -6.151 1.00 12.96 368 GLU A O 1
ATOM 2697 N N . ALA A 1 346 ? 79.532 71.637 -7.694 1.00 11.86 369 ALA A N 1
ATOM 2698 C CA . ALA A 1 346 ? 79.579 72.769 -6.766 1.00 12.19 369 ALA A CA 1
ATOM 2699 C C . ALA A 1 346 ? 78.683 72.528 -5.566 1.00 11.82 369 ALA A C 1
ATOM 2700 O O . ALA A 1 346 ? 79.081 72.765 -4.430 1.00 11.68 369 ALA A O 1
ATOM 2702 N N . THR A 1 347 ? 77.487 72.022 -5.802 1.00 11.77 370 THR A N 1
ATOM 2703 C CA . THR A 1 347 ? 76.575 71.712 -4.699 1.00 12.14 370 THR A CA 1
ATOM 2704 C C . THR A 1 347 ? 77.081 70.560 -3.825 1.00 12.28 370 THR A C 1
ATOM 2705 O O . THR A 1 347 ? 76.979 70.602 -2.585 1.00 11.39 370 THR A O 1
ATOM 2709 N N . ALA A 1 348 ? 77.606 69.525 -4.467 1.00 12.66 371 ALA A N 1
ATOM 2710 C CA . ALA A 1 348 ? 78.158 68.359 -3.745 1.00 13.17 371 ALA A CA 1
ATOM 2711 C C . ALA A 1 348 ? 79.260 68.814 -2.795 1.00 13.55 371 ALA A C 1
ATOM 2712 O O . ALA A 1 348 ? 79.316 68.373 -1.634 1.00 13.43 371 ALA A O 1
ATOM 2714 N N . LYS A 1 349 ? 80.120 69.685 -3.305 1.00 13.65 372 LYS A N 1
ATOM 2715 C CA . LYS A 1 349 ? 81.230 70.226 -2.520 1.00 14.87 372 LYS A CA 1
ATOM 2716 C C . LYS A 1 349 ? 80.734 71.039 -1.329 1.00 14.80 372 LYS A C 1
ATOM 2717 O O . LYS A 1 349 ? 81.286 70.920 -0.227 1.00 14.45 372 LYS A O 1
ATOM 2723 N N . SER A 1 350 ? 79.706 71.852 -1.524 1.00 15.12 373 SER A N 1
ATOM 2724 C CA A SER A 1 350 ? 79.193 72.668 -0.413 0.50 15.42 373 SER A CA 1
ATOM 2725 C CA B SER A 1 350 ? 79.166 72.665 -0.427 0.50 15.35 373 SER A CA 1
ATOM 2726 C C . SER A 1 350 ? 78.557 71.775 0.663 1.00 15.48 373 SER A C 1
ATOM 2727 O O . SER A 1 350 ? 78.746 72.013 1.860 1.00 15.05 373 SER A O 1
ATOM 2732 N N . LEU A 1 351 ? 77.859 70.716 0.240 1.00 15.86 374 LEU A N 1
ATOM 2733 C CA . LEU A 1 351 ? 77.261 69.752 1.167 1.00 15.47 374 LEU A CA 1
ATOM 2734 C C . LEU A 1 351 ? 78.353 68.994 1.957 1.00 15.66 374 LEU A C 1
ATOM 2735 O O . LEU A 1 351 ? 78.267 68.891 3.192 1.00 15.00 374 LEU A O 1
ATOM 2740 N N . LEU A 1 352 ? 79.372 68.479 1.250 1.00 15.97 375 LEU A N 1
ATOM 2741 C CA . LEU A 1 352 ? 80.533 67.809 1.886 1.00 14.96 375 LEU A CA 1
ATOM 2742 C C . LEU A 1 352 ? 81.183 68.733 2.907 1.00 15.13 375 LEU A C 1
ATOM 2743 O O . LEU A 1 352 ? 81.451 68.317 4.038 1.00 15.01 375 LEU A O 1
ATOM 2748 N N . LYS A 1 353 ? 81.388 69.996 2.544 1.00 15.18 376 LYS A N 1
ATOM 2749 C CA A LYS A 1 353 ? 82.036 70.928 3.454 0.50 15.49 376 LYS A CA 1
ATOM 2750 C CA B LYS A 1 353 ? 82.020 70.966 3.432 0.50 15.73 376 LYS A CA 1
ATOM 2751 C C . LYS A 1 353 ? 81.233 71.131 4.749 1.00 16.03 376 LYS A C 1
ATOM 2752 O O . LYS A 1 353 ? 81.825 71.253 5.836 1.00 16.08 376 LYS A O 1
ATOM 2763 N N . GLN A 1 354 ? 79.905 71.146 4.676 1.00 15.25 377 GLN A N 1
ATOM 2764 C CA . GLN A 1 354 ? 79.132 71.298 5.899 1.00 15.56 377 GLN A CA 1
ATOM 2765 C C . GLN A 1 354 ? 79.429 70.197 6.896 1.00 15.14 377 GLN A C 1
ATOM 2766 O O . GLN A 1 354 ? 79.636 70.465 8.084 1.00 15.20 377 GLN A O 1
ATOM 2772 N N . VAL A 1 355 ? 79.439 68.961 6.417 1.00 13.75 378 VAL A N 1
ATOM 2773 C CA . VAL A 1 355 ? 79.622 67.832 7.319 1.00 13.38 378 VAL A CA 1
ATOM 2774 C C . VAL A 1 355 ? 81.066 67.767 7.809 1.00 14.12 378 VAL A C 1
ATOM 2775 O O . VAL A 1 355 ? 81.287 67.681 9.021 1.00 14.54 378 VAL A O 1
ATOM 2779 N N . ARG A 1 356 ? 82.033 67.838 6.892 1.00 12.92 379 ARG A N 1
ATOM 2780 C CA . ARG A 1 356 ? 83.432 67.713 7.304 1.00 13.12 379 ARG A CA 1
ATOM 2781 C C . ARG A 1 356 ? 83.839 68.875 8.207 1.00 12.63 379 ARG A C 1
ATOM 2782 O O . ARG A 1 356 ? 84.537 68.677 9.197 1.00 13.12 379 ARG A O 1
ATOM 2790 N N . GLY A 1 357 ? 83.425 70.087 7.848 1.00 12.29 380 GLY A N 1
ATOM 2791 C CA . GLY A 1 357 ? 83.705 71.288 8.647 1.00 12.31 380 GLY A CA 1
ATOM 2792 C C . GLY A 1 357 ? 83.156 71.276 10.058 1.00 12.27 380 GLY A C 1
ATOM 2793 O O . GLY A 1 357 ? 83.672 71.964 10.932 1.00 12.58 380 GLY A O 1
ATOM 2794 N N . ARG A 1 358 ? 82.098 70.508 10.296 1.00 12.79 381 ARG A N 1
ATOM 2795 C CA . ARG A 1 358 ? 81.614 70.333 11.657 1.00 13.62 381 ARG A CA 1
ATOM 2796 C C . ARG A 1 358 ? 82.673 69.678 12.563 1.00 14.18 381 ARG A C 1
ATOM 2797 O O . ARG A 1 358 ? 82.781 70.045 13.752 1.00 14.59 381 ARG A O 1
ATOM 2805 N N . SER A 1 359 ? 83.472 68.761 11.995 1.00 14.53 382 SER A N 1
ATOM 2806 C CA . SER A 1 359 ? 84.446 68.000 12.769 1.00 14.51 382 SER A CA 1
ATOM 2807 C C . SER A 1 359 ? 85.928 68.365 12.546 1.00 14.89 382 SER A C 1
ATOM 2808 O O . SER A 1 359 ? 86.764 68.068 13.405 1.00 13.49 382 SER A O 1
ATOM 2811 N N . VAL A 1 360 ? 86.243 68.945 11.383 1.00 14.70 383 VAL A N 1
ATOM 2812 C CA . VAL A 1 360 ? 87.634 69.191 10.941 1.00 15.64 383 VAL A CA 1
ATOM 2813 C C . VAL A 1 360 ? 87.772 70.663 10.603 1.00 16.59 383 VAL A C 1
ATOM 2814 O O . VAL A 1 360 ? 87.072 71.144 9.759 1.00 17.24 383 VAL A O 1
ATOM 2818 N N . ASP A 1 361 ? 88.670 71.376 11.251 1.00 18.72 384 ASP A N 1
ATOM 2819 C CA . ASP A 1 361 ? 88.931 72.793 10.916 1.00 20.55 384 ASP A CA 1
ATOM 2820 C C . ASP A 1 361 ? 89.478 72.997 9.493 1.00 20.99 384 ASP A C 1
ATOM 2821 O O . ASP A 1 361 ? 90.537 72.467 9.140 1.00 19.91 384 ASP A O 1
ATOM 2826 N N . ALA A 1 362 ? 88.762 73.796 8.708 1.00 22.23 385 ALA A N 1
ATOM 2827 C CA . ALA A 1 362 ? 89.021 73.971 7.287 1.00 23.39 385 ALA A CA 1
ATOM 2828 C C . ALA A 1 362 ? 90.345 74.627 7.026 1.00 24.15 385 ALA A C 1
ATOM 2829 O O . ALA A 1 362 ? 91.049 74.236 6.100 1.00 24.64 385 ALA A O 1
ATOM 2831 N N . ALA A 1 363 ? 90.679 75.620 7.851 1.00 24.89 386 ALA A N 1
ATOM 2832 C CA . ALA A 1 363 ? 91.936 76.375 7.744 1.00 24.78 386 ALA A CA 1
ATOM 2833 C C . ALA A 1 363 ? 93.188 75.505 7.805 1.00 24.05 386 ALA A C 1
ATOM 2834 O O . ALA A 1 363 ? 94.179 75.858 7.185 1.00 24.60 386 ALA A O 1
ATOM 2836 N N . THR A 1 364 ? 93.153 74.380 8.513 1.00 23.15 387 THR A N 1
ATOM 2837 C CA . THR A 1 364 ? 94.313 73.476 8.578 1.00 22.01 387 THR A CA 1
ATOM 2838 C C . THR A 1 364 ? 94.051 72.064 7.984 1.00 20.74 387 THR A C 1
ATOM 2839 O O . THR A 1 364 ? 94.777 71.139 8.246 1.00 20.11 387 THR A O 1
ATOM 2843 N N . ASP A 1 365 ? 93.023 71.912 7.163 1.00 19.90 388 ASP A N 1
ATOM 2844 C CA . ASP A 1 365 ? 92.657 70.607 6.562 1.00 18.03 388 ASP A CA 1
ATOM 2845 C C . ASP A 1 365 ? 93.593 70.280 5.366 1.00 17.36 388 ASP A C 1
ATOM 2846 O O . ASP A 1 365 ? 93.744 71.089 4.450 1.00 15.39 388 ASP A O 1
ATOM 2851 N N . PRO A 1 366 ? 94.173 69.086 5.343 1.00 16.97 389 PRO A N 1
ATOM 2852 C CA . PRO A 1 366 ? 94.945 68.675 4.174 1.00 17.68 389 PRO A CA 1
ATOM 2853 C C . PRO A 1 366 ? 94.137 68.400 2.899 1.00 17.32 389 PRO A C 1
ATOM 2854 O O . PRO A 1 366 ? 94.727 68.328 1.838 1.00 18.22 389 PRO A O 1
ATOM 2858 N N . LEU A 1 367 ? 92.826 68.245 3.007 1.00 16.48 390 LEU A N 1
ATOM 2859 C CA . LEU A 1 367 ? 91.951 68.046 1.846 1.00 16.76 390 LEU A CA 1
ATOM 2860 C C . LEU A 1 367 ? 91.433 69.405 1.383 1.00 17.27 390 LEU A C 1
ATOM 2861 O O . LEU A 1 367 ? 90.819 70.129 2.166 1.00 17.67 390 LEU A O 1
ATOM 2866 N N . ASN A 1 368 ? 91.717 69.772 0.144 1.00 17.21 391 ASN A N 1
ATOM 2867 C CA . ASN A 1 368 ? 91.148 70.979 -0.422 1.00 17.73 391 ASN A CA 1
ATOM 2868 C C . ASN A 1 368 ? 89.861 70.652 -1.200 1.00 16.89 391 ASN A C 1
ATOM 2869 O O . ASN A 1 368 ? 89.893 70.350 -2.398 1.00 17.27 391 ASN A O 1
ATOM 2874 N N . ILE A 1 369 ? 88.732 70.728 -0.512 1.00 16.26 392 ILE A N 1
ATOM 2875 C CA . ILE A 1 369 ? 87.437 70.335 -1.090 1.00 16.63 392 ILE A CA 1
ATOM 2876 C C . ILE A 1 369 ? 87.088 71.135 -2.331 1.00 15.98 392 ILE A C 1
ATOM 2877 O O . ILE A 1 369 ? 86.613 70.578 -3.330 1.00 15.98 392 ILE A O 1
ATOM 2882 N N . ASP A 1 370 ? 87.384 72.428 -2.300 1.00 16.15 393 ASP A N 1
ATOM 2883 C CA . ASP A 1 370 ? 87.141 73.278 -3.448 1.00 16.87 393 ASP A CA 1
ATOM 2884 C C . ASP A 1 370 ? 87.835 72.844 -4.722 1.00 16.04 393 ASP A C 1
ATOM 2885 O O . ASP A 1 370 ? 87.336 73.163 -5.781 1.00 14.82 393 ASP A O 1
ATOM 2890 N N . ASN A 1 371 ? 88.933 72.087 -4.630 1.00 15.21 394 ASN A N 1
ATOM 2891 C CA . ASN A 1 371 ? 89.625 71.617 -5.817 1.00 15.36 394 ASN A CA 1
ATOM 2892 C C . ASN A 1 371 ? 89.251 70.194 -6.222 1.00 15.45 394 ASN A C 1
ATOM 2893 O O . ASN A 1 371 ? 89.735 69.704 -7.181 1.00 15.42 394 ASN A O 1
ATOM 2898 N N . LEU A 1 372 ? 88.379 69.532 -5.505 1.00 16.86 395 LEU A N 1
ATOM 2899 C CA . LEU A 1 372 ? 87.930 68.193 -5.920 1.00 18.16 395 LEU A CA 1
ATOM 2900 C C . LEU A 1 372 ? 87.025 68.202 -7.163 1.00 18.44 395 LEU A C 1
ATOM 2901 O O . LEU A 1 372 ? 86.213 69.100 -7.334 1.00 19.86 395 LEU A O 1
ATOM 2906 N N . SER A 1 373 ? 87.113 67.160 -7.978 1.00 17.86 396 SER A N 1
ATOM 2907 C CA . SER A 1 373 ? 86.130 66.928 -9.017 1.00 17.19 396 SER A CA 1
ATOM 2908 C C . SER A 1 373 ? 86.128 65.445 -9.357 1.00 16.59 396 SER A C 1
ATOM 2909 O O . SER A 1 373 ? 86.998 64.702 -8.902 1.00 15.43 396 SER A O 1
ATOM 2912 N N . GLY A 1 374 ? 85.141 65.031 -10.151 1.00 16.65 397 GLY A N 1
ATOM 2913 C CA . GLY A 1 374 ? 84.999 63.666 -10.623 1.00 16.91 397 GLY A CA 1
ATOM 2914 C C . GLY A 1 374 ? 85.220 62.607 -9.557 1.00 17.74 397 GLY A C 1
ATOM 2915 O O . GLY A 1 374 ? 84.631 62.652 -8.455 1.00 16.87 397 GLY A O 1
ATOM 2916 N N . ASP A 1 375 ? 86.125 61.675 -9.854 1.00 18.07 398 ASP A N 1
ATOM 2917 C CA . ASP A 1 375 ? 86.390 60.549 -8.956 1.00 18.35 398 ASP A CA 1
ATOM 2918 C C . ASP A 1 375 ? 86.941 60.933 -7.603 1.00 17.48 398 ASP A C 1
ATOM 2919 O O . ASP A 1 375 ? 86.601 60.281 -6.608 1.00 17.38 398 ASP A O 1
ATOM 2924 N N . ALA A 1 376 ? 87.802 61.941 -7.555 1.00 15.55 399 ALA A N 1
ATOM 2925 C CA . ALA A 1 376 ? 88.341 62.409 -6.294 1.00 15.60 399 ALA A CA 1
ATOM 2926 C C . ALA A 1 376 ? 87.266 62.950 -5.387 1.00 14.89 399 ALA A C 1
ATOM 2927 O O . ALA A 1 376 ? 87.305 62.714 -4.161 1.00 14.04 399 ALA A O 1
ATOM 2929 N N . LEU A 1 377 ? 86.306 63.654 -5.986 1.00 14.40 400 LEU A N 1
ATOM 2930 C CA . LEU A 1 377 ? 85.166 64.195 -5.240 1.00 13.58 400 LEU A CA 1
ATOM 2931 C C . LEU A 1 377 ? 84.291 63.067 -4.711 1.00 12.61 400 LEU A C 1
ATOM 2932 O O . LEU A 1 377 ? 83.926 63.065 -3.551 1.00 11.54 400 LEU A O 1
ATOM 2937 N N . LYS A 1 378 ? 83.934 62.123 -5.554 1.00 12.84 401 LYS A N 1
ATOM 2938 C CA . LYS A 1 378 ? 83.137 60.989 -5.081 1.00 13.04 401 LYS A CA 1
ATOM 2939 C C . LYS A 1 378 ? 83.834 60.238 -3.956 1.00 13.53 401 LYS A C 1
ATOM 2940 O O . LYS A 1 378 ? 83.215 59.904 -2.928 1.00 13.61 401 LYS A O 1
ATOM 2946 N N . GLU A 1 379 ? 85.122 59.985 -4.121 1.00 14.03 402 GLU A N 1
ATOM 2947 C CA . GLU A 1 379 ? 85.865 59.274 -3.090 1.00 15.71 402 GLU A CA 1
ATOM 2948 C C . GLU A 1 379 ? 85.903 60.051 -1.772 1.00 14.95 402 GLU A C 1
ATOM 2949 O O . GLU A 1 379 ? 85.801 59.456 -0.714 1.00 13.99 402 GLU A O 1
ATOM 2955 N N . ALA A 1 380 ? 86.029 61.378 -1.837 1.00 13.67 403 ALA A N 1
ATOM 2956 C CA . ALA A 1 380 ? 85.996 62.182 -0.613 1.00 13.49 403 ALA A CA 1
ATOM 2957 C C . ALA A 1 380 ? 84.638 62.070 0.083 1.00 13.17 403 ALA A C 1
ATOM 2958 O O . ALA A 1 380 ? 84.564 62.051 1.302 1.00 14.20 403 ALA A O 1
ATOM 2960 N N . ILE A 1 381 ? 83.568 62.006 -0.695 1.00 12.93 404 ILE A N 1
ATOM 2961 C CA . ILE A 1 381 ? 82.229 61.840 -0.116 1.00 12.99 404 ILE A CA 1
ATOM 2962 C C . ILE A 1 381 ? 82.082 60.445 0.507 1.00 13.57 404 ILE A C 1
ATOM 2963 O O . ILE A 1 381 ? 81.625 60.331 1.659 1.00 13.20 404 ILE A O 1
ATOM 2968 N N . TYR A 1 382 ? 82.525 59.400 -0.213 1.00 13.09 405 TYR A N 1
ATOM 2969 C CA . TYR A 1 382 ? 82.469 58.041 0.338 1.00 12.77 405 TYR A CA 1
ATOM 2970 C C . TYR A 1 382 ? 83.262 57.895 1.640 1.00 13.36 405 TYR A C 1
ATOM 2971 O O . TYR A 1 382 ? 82.773 57.294 2.589 1.00 11.60 405 TYR A O 1
ATOM 2980 N N . ASN A 1 383 ? 84.472 58.479 1.666 1.00 13.21 406 ASN A N 1
ATOM 2981 C CA . ASN A 1 383 ? 85.314 58.423 2.846 1.00 13.34 406 ASN A CA 1
ATOM 2982 C C . ASN A 1 383 ? 84.732 59.207 4.026 1.00 13.08 406 ASN A C 1
ATOM 2983 O O . ASN A 1 383 ? 84.776 58.732 5.142 1.00 11.98 406 ASN A O 1
ATOM 2988 N N . GLU A 1 384 ? 84.179 60.382 3.768 1.00 13.07 407 GLU A N 1
ATOM 2989 C CA . GLU A 1 384 ? 83.525 61.146 4.829 1.00 13.54 407 GLU A CA 1
ATOM 2990 C C . GLU A 1 384 ? 82.363 60.369 5.465 1.00 13.94 407 GLU A C 1
ATOM 2991 O O . GLU A 1 384 ? 82.194 60.351 6.684 1.00 13.38 407 GLU A O 1
ATOM 2997 N N . LYS A 1 385 ? 81.584 59.712 4.622 1.00 14.50 408 LYS A N 1
ATOM 2998 C CA . LYS A 1 385 ? 80.462 58.885 5.053 1.00 14.32 408 LYS A CA 1
ATOM 2999 C C . LYS A 1 385 ? 80.979 57.695 5.901 1.00 13.30 408 LYS A C 1
ATOM 3000 O O . LYS A 1 385 ? 80.403 57.365 6.920 1.00 12.47 408 LYS A O 1
ATOM 3006 N N . ARG A 1 386 ? 82.113 57.111 5.514 1.00 12.66 409 ARG A N 1
ATOM 3007 C CA . ARG A 1 386 ? 82.716 56.011 6.266 1.00 12.26 409 ARG A CA 1
ATOM 3008 C C . ARG A 1 386 ? 83.116 56.431 7.689 1.00 12.75 409 ARG A C 1
ATOM 3009 O O . ARG A 1 386 ? 82.859 55.693 8.672 1.00 12.92 409 ARG A O 1
ATOM 3017 N N . LEU A 1 387 ? 83.699 57.616 7.806 1.00 12.30 410 LEU A N 1
ATOM 3018 C CA . LEU A 1 387 ? 84.130 58.136 9.112 1.00 12.90 410 LEU A CA 1
ATOM 3019 C C . LEU A 1 387 ? 82.944 58.652 9.928 1.00 12.65 410 LEU A C 1
ATOM 3020 O O . LEU A 1 387 ? 82.786 58.301 11.091 1.00 13.10 410 LEU A O 1
ATOM 3025 N N . GLU A 1 388 ? 82.100 59.454 9.318 1.00 12.10 411 GLU A N 1
ATOM 3026 C CA . GLU A 1 388 ? 80.917 59.935 10.021 1.00 12.41 411 GLU A CA 1
ATOM 3027 C C . GLU A 1 388 ? 80.044 58.793 10.569 1.00 12.90 411 GLU A C 1
ATOM 3028 O O . GLU A 1 388 ? 79.543 58.943 11.670 1.00 13.30 411 GLU A O 1
ATOM 3034 N N . PHE A 1 389 ? 79.870 57.690 9.814 1.00 12.51 412 PHE A N 1
ATOM 3035 C CA . PHE A 1 389 ? 78.934 56.628 10.158 1.00 12.86 412 PHE A CA 1
ATOM 3036 C C . PHE A 1 389 ? 79.554 55.301 10.565 1.00 13.05 412 PHE A C 1
ATOM 3037 O O . PHE A 1 389 ? 78.887 54.258 10.604 1.00 12.88 412 PHE A O 1
ATOM 3045 N N . ILE A 1 390 ? 80.820 55.355 10.974 1.00 13.12 413 ILE A N 1
ATOM 3046 C CA . ILE A 1 390 ? 81.469 54.196 11.546 1.00 12.85 413 ILE A CA 1
ATOM 3047 C C . ILE A 1 390 ? 80.645 53.722 12.736 1.00 13.50 413 ILE A C 1
ATOM 3048 O O . ILE A 1 390 ? 80.292 54.502 13.626 1.00 12.99 413 ILE A O 1
ATOM 3053 N N . GLY A 1 391 ? 80.308 52.433 12.726 1.00 14.44 414 GLY A N 1
ATOM 3054 C CA . GLY A 1 391 ? 79.479 51.850 13.783 1.00 14.39 414 GLY A CA 1
ATOM 3055 C C . GLY A 1 391 ? 77.987 52.132 13.743 1.00 14.42 414 GLY A C 1
ATOM 3056 O O . GLY A 1 391 ? 77.265 51.796 14.718 1.00 14.93 414 GLY A O 1
ATOM 3057 N N . GLU A 1 392 ? 77.487 52.721 12.660 1.00 14.13 415 GLU A N 1
ATOM 3058 C CA . GLU A 1 392 ? 76.074 53.183 12.639 1.00 14.47 415 GLU A CA 1
ATOM 3059 C C . GLU A 1 392 ? 75.194 52.511 11.556 1.00 13.99 415 GLU A C 1
ATOM 3060 O O . GLU A 1 392 ? 74.259 53.090 11.044 1.00 14.49 415 GLU A O 1
ATOM 3066 N N . GLY A 1 393 ? 75.477 51.260 11.247 1.00 14.42 416 GLY A N 1
ATOM 3067 C CA . GLY A 1 393 ? 74.505 50.407 10.555 1.00 13.83 416 GLY A CA 1
ATOM 3068 C C . GLY A 1 393 ? 74.395 50.712 9.079 1.00 13.73 416 GLY A C 1
ATOM 3069 O O . GLY A 1 393 ? 73.377 50.412 8.485 1.00 12.76 416 GLY A O 1
ATOM 3070 N N . ILE A 1 394 ? 75.464 51.264 8.492 1.00 13.58 417 ILE A N 1
ATOM 3071 C CA . ILE A 1 394 ? 75.406 51.843 7.154 1.00 14.63 417 ILE A CA 1
ATOM 3072 C C . ILE A 1 394 ? 76.452 51.292 6.201 1.00 14.60 417 ILE A C 1
ATOM 3073 O O . ILE A 1 394 ? 76.142 51.090 5.013 1.00 14.08 417 ILE A O 1
ATOM 3078 N N . ARG A 1 395 ? 77.671 51.026 6.682 1.00 14.30 418 ARG A N 1
ATOM 3079 C CA . ARG A 1 395 ? 78.752 50.798 5.747 1.00 13.41 418 ARG A CA 1
ATOM 3080 C C . ARG A 1 395 ? 78.538 49.646 4.727 1.00 13.52 418 ARG A C 1
ATOM 3081 O O . ARG A 1 395 ? 78.799 49.788 3.508 1.00 11.93 418 ARG A O 1
ATOM 3089 N N . GLY A 1 396 ? 78.082 48.514 5.235 1.00 13.23 419 GLY A N 1
ATOM 3090 C CA . GLY A 1 396 ? 77.845 47.344 4.406 1.00 13.83 419 GLY A CA 1
ATOM 3091 C C . GLY A 1 396 ? 76.711 47.567 3.409 1.00 14.24 419 GLY A C 1
ATOM 3092 O O . GLY A 1 396 ? 76.655 46.890 2.382 1.00 14.57 419 GLY A O 1
ATOM 3093 N N . ILE A 1 397 ? 75.814 48.518 3.697 1.00 13.42 420 ILE A N 1
ATOM 3094 C CA . ILE A 1 397 ? 74.766 48.880 2.740 1.00 13.81 420 ILE A CA 1
ATOM 3095 C C . ILE A 1 397 ? 75.363 49.738 1.614 1.00 14.18 420 ILE A C 1
ATOM 3096 O O . ILE A 1 397 ? 75.065 49.521 0.439 1.00 14.48 420 ILE A O 1
ATOM 3101 N N . ASP A 1 398 ? 76.208 50.709 1.954 1.00 14.64 421 ASP A N 1
ATOM 3102 C CA . ASP A 1 398 ? 76.777 51.581 0.919 1.00 14.58 421 ASP A CA 1
ATOM 3103 C C . ASP A 1 398 ? 77.637 50.774 -0.061 1.00 14.59 421 ASP A C 1
ATOM 3104 O O . ASP A 1 398 ? 77.544 50.955 -1.296 1.00 14.86 421 ASP A O 1
ATOM 3109 N N . ILE A 1 399 ? 78.416 49.827 0.468 1.00 14.61 422 ILE A N 1
ATOM 3110 C CA . ILE A 1 399 ? 79.270 48.980 -0.383 1.00 13.57 422 ILE A CA 1
ATOM 3111 C C . ILE A 1 399 ? 78.397 48.159 -1.357 1.00 13.96 422 ILE A C 1
ATOM 3112 O O . ILE A 1 399 ? 78.632 48.089 -2.581 1.00 12.39 422 ILE A O 1
ATOM 3130 N N . ARG A 1 401 ? 75.093 48.500 -2.224 1.00 13.32 424 ARG A N 1
ATOM 3131 C CA . ARG A 1 401 ? 74.216 49.179 -3.202 1.00 13.96 424 ARG A CA 1
ATOM 3132 C C . ARG A 1 401 ? 75.012 49.680 -4.381 1.00 14.37 424 ARG A C 1
ATOM 3133 O O . ARG A 1 401 ? 74.539 49.629 -5.527 1.00 14.66 424 ARG A O 1
ATOM 3141 N N . ARG A 1 402 ? 76.259 50.076 -4.127 1.00 14.59 425 ARG A N 1
ATOM 3142 C CA . ARG A 1 402 ? 77.136 50.465 -5.217 1.00 14.43 425 ARG A CA 1
ATOM 3143 C C . ARG A 1 402 ? 77.758 49.298 -5.998 1.00 14.87 425 ARG A C 1
ATOM 3144 O O . ARG A 1 402 ? 78.485 49.540 -6.914 1.00 14.37 425 ARG A O 1
ATOM 3152 N N . GLY A 1 403 ? 77.467 48.045 -5.642 1.00 16.15 426 GLY A N 1
ATOM 3153 C CA . GLY A 1 403 ? 78.027 46.904 -6.342 1.00 16.20 426 GLY A CA 1
ATOM 3154 C C . GLY A 1 403 ? 79.537 46.785 -6.188 1.00 15.53 426 GLY A C 1
ATOM 3155 O O . GLY A 1 403 ? 80.185 46.197 -7.038 1.00 15.74 426 GLY A O 1
ATOM 3156 N N . GLU A 1 404 ? 80.089 47.316 -5.096 1.00 14.97 427 GLU A N 1
ATOM 3157 C CA . GLU A 1 404 ? 81.508 47.250 -4.850 1.00 14.80 427 GLU A CA 1
ATOM 3158 C C . GLU A 1 404 ? 81.891 45.938 -4.206 1.00 14.95 427 GLU A C 1
ATOM 3159 O O . GLU A 1 404 ? 81.071 45.279 -3.540 1.00 14.44 427 GLU A O 1
ATOM 3165 N N . HIS A 1 405 ? 83.157 45.554 -4.373 1.00 14.64 428 HIS A N 1
ATOM 3166 C CA A HIS A 1 405 ? 83.699 44.423 -3.630 0.50 15.40 428 HIS A CA 1
ATOM 3167 C CA B HIS A 1 405 ? 83.664 44.422 -3.617 0.50 15.07 428 HIS A CA 1
ATOM 3168 C C . HIS A 1 405 ? 83.808 44.757 -2.142 1.00 15.18 428 HIS A C 1
ATOM 3169 O O . HIS A 1 405 ? 84.157 45.861 -1.795 1.00 15.94 428 HIS A O 1
ATOM 3182 N N . PHE A 1 406 ? 83.542 43.779 -1.292 1.00 15.27 429 PHE A N 1
ATOM 3183 C CA . PHE A 1 406 ? 83.870 43.864 0.111 1.00 15.62 429 PHE A CA 1
ATOM 3184 C C . PHE A 1 406 ? 85.319 43.417 0.217 1.00 15.83 429 PHE A C 1
ATOM 3185 O O . PHE A 1 406 ? 85.623 42.226 -0.013 1.00 15.57 429 PHE A O 1
ATOM 3193 N N . ILE A 1 407 ? 86.197 44.363 0.535 1.00 15.80 430 ILE A N 1
ATOM 3194 C CA . ILE A 1 407 ? 87.643 44.118 0.599 1.00 16.23 430 ILE A CA 1
ATOM 3195 C C . ILE A 1 407 ? 88.178 44.450 1.972 1.00 15.99 430 ILE A C 1
ATOM 3196 O O . ILE A 1 407 ? 88.133 45.619 2.411 1.00 15.62 430 ILE A O 1
ATOM 3201 N N . LYS A 1 408 ? 88.642 43.423 2.672 1.00 15.24 431 LYS A N 1
ATOM 3202 C CA . LYS A 1 408 ? 89.141 43.605 4.026 1.00 15.10 431 LYS A CA 1
ATOM 3203 C C . LYS A 1 408 ? 90.557 43.004 4.138 1.00 14.68 431 LYS A C 1
ATOM 3204 O O . LYS A 1 408 ? 90.720 41.803 4.274 1.00 14.37 431 LYS A O 1
ATOM 3210 N N . VAL A 1 409 ? 91.563 43.869 4.096 1.00 14.34 432 VAL A N 1
ATOM 3211 C CA . VAL A 1 409 ? 92.959 43.459 4.050 1.00 14.56 432 VAL A CA 1
ATOM 3212 C C . VAL A 1 409 ? 93.411 43.345 5.497 1.00 15.39 432 VAL A C 1
ATOM 3213 O O . VAL A 1 409 ? 93.518 44.331 6.208 1.00 14.39 432 VAL A O 1
ATOM 3217 N N . GLY A 1 410 ? 93.650 42.112 5.927 1.00 16.43 433 GLY A N 1
ATOM 3218 C CA . GLY A 1 410 ? 94.102 41.837 7.282 1.00 17.85 433 GLY A CA 1
ATOM 3219 C C . GLY A 1 410 ? 95.550 41.402 7.237 1.00 19.24 433 GLY A C 1
ATOM 3220 O O . GLY A 1 410 ? 96.151 41.271 6.165 1.00 20.33 433 GLY A O 1
ATOM 3221 N N . GLU A 1 411 ? 96.128 41.242 8.412 1.00 20.34 434 GLU A N 1
ATOM 3222 C CA . GLU A 1 411 ? 97.516 40.883 8.562 1.00 21.34 434 GLU A CA 1
ATOM 3223 C C . GLU A 1 411 ? 97.843 39.532 7.898 1.00 22.62 434 GLU A C 1
ATOM 3224 O O . GLU A 1 411 ? 98.866 39.427 7.257 1.00 23.86 434 GLU A O 1
ATOM 3230 N N . ASN A 1 412 ? 96.975 38.535 8.053 1.00 24.04 435 ASN A N 1
ATOM 3231 C CA A ASN A 1 412 ? 97.240 37.171 7.576 0.50 24.81 435 ASN A CA 1
ATOM 3232 C CA B ASN A 1 412 ? 97.258 37.177 7.563 0.50 24.68 435 ASN A CA 1
ATOM 3233 C C . ASN A 1 412 ? 96.194 36.598 6.600 1.00 24.87 435 ASN A C 1
ATOM 3234 O O . ASN A 1 412 ? 96.304 35.425 6.172 1.00 27.16 435 ASN A O 1
ATOM 3243 N N . GLU A 1 413 ? 95.199 37.392 6.230 1.00 22.40 436 GLU A N 1
ATOM 3244 C CA . GLU A 1 413 ? 94.265 37.001 5.204 1.00 20.80 436 GLU A CA 1
ATOM 3245 C C . GLU A 1 413 ? 93.536 38.247 4.694 1.00 18.89 436 GLU A C 1
ATOM 3246 O O . GLU A 1 413 ? 93.405 39.236 5.430 1.00 18.09 436 GLU A O 1
ATOM 3249 N N . THR A 1 414 ? 93.124 38.218 3.432 1.00 16.98 437 THR A N 1
ATOM 3250 C CA . THR A 1 414 ? 92.295 39.272 2.863 1.00 16.33 437 THR A CA 1
ATOM 3251 C C . THR A 1 414 ? 90.964 38.694 2.412 1.00 16.10 437 THR A C 1
ATOM 3252 O O . THR A 1 414 ? 90.939 37.713 1.690 1.00 16.66 437 THR A O 1
ATOM 3256 N N . ILE A 1 415 ? 89.880 39.305 2.874 1.00 15.18 438 ILE A N 1
ATOM 3257 C CA . ILE A 1 415 ? 88.550 39.056 2.411 1.00 14.93 438 ILE A CA 1
ATOM 3258 C C . ILE A 1 415 ? 88.307 39.903 1.175 1.00 15.19 438 ILE A C 1
ATOM 3259 O O . ILE A 1 415 ? 88.576 41.104 1.175 1.00 16.15 438 ILE A O 1
ATOM 3264 N N . ASN A 1 416 ? 87.864 39.268 0.096 1.00 15.23 439 ASN A N 1
ATOM 3265 C CA . ASN A 1 416 ? 87.611 39.957 -1.171 1.00 15.73 439 ASN A CA 1
ATOM 3266 C C . ASN A 1 416 ? 86.449 39.270 -1.863 1.00 16.00 439 ASN A C 1
ATOM 3267 O O . ASN A 1 416 ? 86.624 38.237 -2.539 1.00 17.00 439 ASN A O 1
ATOM 3272 N N . VAL A 1 417 ? 85.256 39.822 -1.665 1.00 16.65 440 VAL A N 1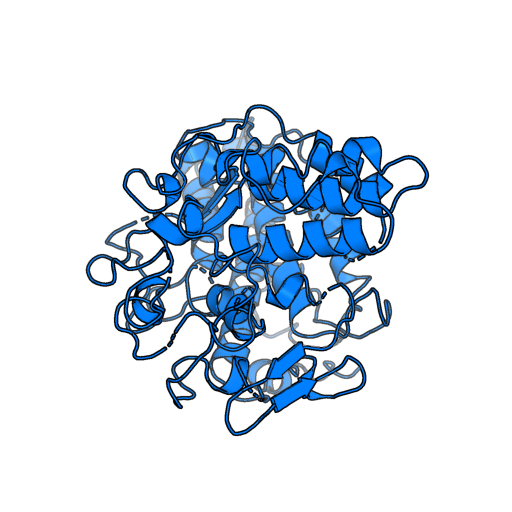
ATOM 3273 C CA . VAL A 1 417 ? 84.023 39.194 -2.129 1.00 16.69 440 VAL A CA 1
ATOM 3274 C C . VAL A 1 417 ? 83.279 40.190 -2.994 1.00 16.31 440 VAL A C 1
ATOM 3275 O O . VAL A 1 417 ? 83.016 41.333 -2.581 1.00 16.18 440 VAL A O 1
ATOM 3279 N N . GLY A 1 418 ? 82.961 39.766 -4.207 1.00 16.15 441 GLY A N 1
ATOM 3280 C CA . GLY A 1 418 ? 82.296 40.622 -5.191 1.00 16.17 441 GLY A CA 1
ATOM 3281 C C . GLY A 1 418 ? 80.954 40.089 -5.634 1.00 15.76 441 GLY A C 1
ATOM 3282 O O . GLY A 1 418 ? 80.570 38.982 -5.263 1.00 15.53 441 GLY A O 1
ATOM 3283 N N . PRO A 1 419 ? 80.236 40.869 -6.447 1.00 15.57 442 PRO A N 1
ATOM 3284 C CA . PRO A 1 419 ? 78.864 40.493 -6.753 1.00 16.40 442 PRO A CA 1
ATOM 3285 C C . PRO A 1 419 ? 78.679 39.182 -7.498 1.00 16.15 442 PRO A C 1
ATOM 3286 O O . PRO A 1 419 ? 77.588 38.650 -7.415 1.00 17.15 442 PRO A O 1
ATOM 3290 N N . SER A 1 420 ? 79.706 38.650 -8.182 1.00 15.88 443 SER A N 1
ATOM 3291 C CA A SER A 1 420 ? 79.602 37.335 -8.814 0.50 15.96 443 SER A CA 1
ATOM 3292 C CA B SER A 1 420 ? 79.595 37.338 -8.822 0.50 15.75 443 SER A CA 1
ATOM 3293 C C . SER A 1 420 ? 79.825 36.178 -7.846 1.00 15.98 443 SER A C 1
ATOM 3294 O O . SER A 1 420 ? 79.608 35.048 -8.212 1.00 15.65 443 SER A O 1
ATOM 3299 N N . ASP A 1 421 ? 80.242 36.465 -6.611 1.00 16.29 444 ASP A N 1
ATOM 3300 C CA . ASP A 1 421 ? 80.467 35.441 -5.596 1.00 17.07 444 ASP A CA 1
ATOM 3301 C C . ASP A 1 421 ? 79.195 35.130 -4.822 1.00 17.55 444 ASP A C 1
ATOM 3302 O O . ASP A 1 421 ? 78.437 36.033 -4.461 1.00 16.52 444 ASP A O 1
ATOM 3307 N N . GLU A 1 422 ? 79.003 33.855 -4.527 1.00 18.27 445 GLU A N 1
ATOM 3308 C CA . GLU A 1 422 ? 77.852 33.399 -3.740 1.00 19.66 445 GLU A CA 1
ATOM 3309 C C . GLU A 1 422 ? 77.771 34.086 -2.387 1.00 18.39 445 GLU A C 1
ATOM 3310 O O . GLU A 1 422 ? 76.683 34.500 -1.982 1.00 18.40 445 GLU A O 1
ATOM 3316 N N . LYS A 1 423 ? 78.907 34.256 -1.710 1.00 16.98 446 LYS A N 1
ATOM 3317 C CA . LYS A 1 423 ? 78.915 34.883 -0.384 1.00 17.25 446 LYS A CA 1
ATOM 3318 C C . LYS A 1 423 ? 78.809 36.418 -0.365 1.00 16.11 446 LYS A C 1
ATOM 3319 O O . LYS A 1 423 ? 78.908 37.040 0.709 1.00 15.83 446 LYS A O 1
ATOM 3325 N N . TYR A 1 424 ? 78.592 37.042 -1.531 1.00 15.31 447 TYR A N 1
ATOM 3326 C CA . TYR A 1 424 ? 78.268 38.460 -1.562 1.00 15.05 447 TYR A CA 1
ATOM 3327 C C . TYR A 1 424 ? 76.957 38.733 -0.809 1.00 15.33 447 TYR A C 1
ATOM 3328 O O . TYR A 1 424 ? 76.796 39.797 -0.173 1.00 15.55 447 TYR A O 1
ATOM 3337 N N . THR A 1 425 ? 76.028 37.785 -0.912 1.00 14.93 448 THR A N 1
ATOM 3338 C CA . THR A 1 425 ? 74.731 37.889 -0.296 1.00 15.18 448 THR A CA 1
ATOM 3339 C C . THR A 1 425 ? 74.565 36.771 0.739 1.00 15.55 448 THR A C 1
ATOM 3340 O O . THR A 1 425 ? 75.339 35.821 0.782 1.00 15.83 448 THR A O 1
ATOM 3344 N N . TRP A 1 426 ? 73.549 36.932 1.576 1.00 14.53 449 TRP A N 1
ATOM 3345 C CA . TRP A 1 426 ? 73.118 35.908 2.486 1.00 14.31 449 TRP A CA 1
ATOM 3346 C C . TRP A 1 426 ? 72.157 34.975 1.729 1.00 14.34 449 TRP A C 1
ATOM 3347 O O . TRP A 1 426 ? 71.370 35.444 0.907 1.00 13.87 449 TRP A O 1
ATOM 3358 N N . PRO A 1 427 ? 72.220 33.676 1.988 1.00 14.04 450 PRO A N 1
ATOM 3359 C CA . PRO A 1 427 ? 71.257 32.787 1.360 1.00 14.61 450 PRO A CA 1
ATOM 3360 C C . PRO A 1 427 ? 69.949 32.785 2.156 1.00 14.45 450 PRO A C 1
ATOM 3361 O O . PRO A 1 427 ? 69.947 33.081 3.356 1.00 14.72 450 PRO A O 1
ATOM 3365 N N . ILE A 1 428 ? 68.846 32.446 1.491 1.00 14.77 451 ILE A N 1
ATOM 3366 C CA . ILE A 1 428 ? 67.571 32.297 2.149 1.00 15.02 451 ILE A CA 1
ATOM 3367 C C . ILE A 1 428 ? 67.730 31.244 3.258 1.00 14.84 451 ILE A C 1
ATOM 3368 O O . ILE A 1 428 ? 68.229 30.169 2.983 1.00 13.47 451 ILE A O 1
ATOM 3373 N N . PRO A 1 429 ? 67.341 31.572 4.521 1.00 14.20 452 PRO A N 1
ATOM 3374 C CA . PRO A 1 429 ? 67.687 30.670 5.628 1.00 14.75 452 PRO A CA 1
ATOM 3375 C C . PRO A 1 429 ? 66.858 29.420 5.701 1.00 13.88 452 PRO A C 1
ATOM 3376 O O . PRO A 1 429 ? 65.735 29.395 5.216 1.00 13.88 452 PRO A O 1
ATOM 3380 N N . GLN A 1 430 ? 67.406 28.411 6.360 1.00 14.20 453 GLN A N 1
ATOM 3381 C CA . GLN A 1 430 ? 66.701 27.140 6.586 1.00 14.79 453 GLN A CA 1
ATOM 3382 C C . GLN A 1 430 ? 65.305 27.299 7.213 1.00 14.60 453 GLN A C 1
ATOM 3383 O O . GLN A 1 430 ? 64.406 26.538 6.859 1.00 13.86 453 GLN A O 1
ATOM 3389 N N . VAL A 1 431 ? 65.121 28.271 8.118 1.00 15.04 454 VAL A N 1
ATOM 3390 C CA . VAL A 1 431 ? 63.787 28.475 8.715 1.00 15.80 454 VAL A CA 1
ATOM 3391 C C . VAL A 1 431 ? 62.726 28.702 7.637 1.00 16.11 454 VAL A C 1
ATOM 3392 O O . VAL A 1 431 ? 61.644 28.155 7.715 1.00 17.15 454 VAL A O 1
ATOM 3396 N N . GLU A 1 432 ? 63.058 29.463 6.601 1.00 16.27 455 GLU A N 1
ATOM 3397 C CA . GLU A 1 432 ? 62.146 29.672 5.488 1.00 16.21 455 GLU A CA 1
ATOM 3398 C C . GLU A 1 432 ? 62.050 28.436 4.586 1.00 16.74 455 GLU A C 1
ATOM 3399 O O . GLU A 1 432 ? 60.937 28.033 4.174 1.00 17.02 455 GLU A O 1
ATOM 3405 N N . LEU A 1 433 ? 63.192 27.825 4.280 1.00 17.37 456 LEU A N 1
ATOM 3406 C CA . LEU A 1 433 ? 63.226 26.713 3.325 1.00 17.68 456 LEU A CA 1
ATOM 3407 C C . LEU A 1 433 ? 62.366 25.538 3.782 1.00 18.81 456 LEU A C 1
ATOM 3408 O O . LEU A 1 433 ? 61.778 24.854 2.948 1.00 19.10 456 LEU A O 1
ATOM 3413 N N . LEU A 1 434 ? 62.271 25.329 5.096 1.00 19.81 457 LEU A N 1
ATOM 3414 C CA . LEU A 1 434 ? 61.432 24.274 5.665 1.00 21.04 457 LEU A CA 1
ATOM 3415 C C . LEU A 1 434 ? 59.941 24.501 5.408 1.00 21.75 457 LEU A C 1
ATOM 3416 O O . LEU A 1 434 ? 59.228 23.558 5.163 1.00 22.29 457 LEU A O 1
ATOM 3421 N N . LEU A 1 435 ? 59.498 25.752 5.427 1.00 22.72 458 LEU A N 1
ATOM 3422 C CA . LEU A 1 435 ? 58.074 26.096 5.330 1.00 23.35 458 LEU A CA 1
ATOM 3423 C C . LEU A 1 435 ? 57.611 26.555 3.949 1.00 23.09 458 LEU A C 1
ATOM 3424 O O . LEU A 1 435 ? 56.416 26.481 3.677 1.00 23.98 458 LEU A O 1
ATOM 3429 N N . ASN A 1 436 ? 58.509 27.068 3.107 1.00 21.68 459 ASN A N 1
ATOM 3430 C CA . ASN A 1 436 ? 58.107 27.679 1.841 1.00 21.22 459 ASN A CA 1
ATOM 3431 C C . ASN A 1 436 ? 58.542 26.810 0.652 1.00 22.32 459 ASN A C 1
ATOM 3432 O O . ASN A 1 436 ? 59.684 26.879 0.207 1.00 21.31 459 ASN A O 1
ATOM 3437 N N . LYS A 1 437 ? 57.620 26.024 0.105 1.00 23.70 460 LYS A N 1
ATOM 3438 C CA . LYS A 1 437 ? 57.964 25.123 -1.009 1.00 25.42 460 LYS A CA 1
ATOM 3439 C C . LYS A 1 437 ? 58.129 25.834 -2.319 1.00 25.32 460 LYS A C 1
ATOM 3440 O O . LYS A 1 437 ? 58.654 25.227 -3.239 1.00 25.89 460 LYS A O 1
ATOM 3446 N N . ASP A 1 438 ? 57.661 27.078 -2.428 1.00 25.43 461 ASP A N 1
ATOM 3447 C CA . ASP A 1 438 ? 57.799 27.863 -3.657 1.00 26.26 461 ASP A CA 1
ATOM 3448 C C . ASP A 1 438 ? 58.961 28.845 -3.608 1.00 26.93 461 ASP A C 1
ATOM 3449 O O . ASP A 1 438 ? 59.057 29.709 -4.471 1.00 26.61 461 ASP A O 1
ATOM 3454 N N . ILE A 1 439 ? 59.870 28.696 -2.646 1.00 28.09 462 ILE A N 1
ATOM 3455 C CA . ILE A 1 439 ? 60.917 29.695 -2.434 1.00 28.86 462 ILE A CA 1
ATOM 3456 C C . ILE A 1 439 ? 61.770 29.857 -3.695 1.00 30.75 462 ILE A C 1
ATOM 3457 O O . ILE A 1 439 ? 62.187 30.964 -4.026 1.00 30.11 462 ILE A O 1
ATOM 3462 N N . ASN A 1 440 ? 61.992 28.761 -4.413 1.00 32.81 463 ASN A N 1
ATOM 3463 C CA . ASN A 1 440 ? 62.787 28.813 -5.637 1.00 34.98 463 ASN A CA 1
ATOM 3464 C C . ASN A 1 440 ? 61.978 28.921 -6.932 1.00 36.05 463 ASN A C 1
ATOM 3465 O O . ASN A 1 440 ? 62.555 28.779 -8.001 1.00 36.95 463 ASN A O 1
ATOM 3470 N N . LYS A 1 441 ? 60.672 29.188 -6.857 1.00 36.98 464 LYS A N 1
ATOM 3471 C CA . LYS A 1 441 ? 59.841 29.272 -8.074 1.00 37.83 464 LYS A CA 1
ATOM 3472 C C . LYS A 1 441 ? 59.825 30.685 -8.676 1.00 38.29 464 LYS A C 1
ATOM 3473 O O . LYS A 1 441 ? 60.569 31.587 -8.265 1.00 38.46 464 LYS A O 1
#

Radius of gyration: 20.84 Å; Cα contacts (8 Å, |Δi|>4): 771; chains: 1; bounding box: 62×52×46 Å

Nearest PDB structures (foldseek):
  3l22-assembly1_A  TM=1.002E+00  e=2.467E-67  Bacteroides fragilis NCTC 9343
  3snx-assembly2_B  TM=8.067E-01  e=4.350E-16  Bacteroides thetaiotaomicron VPI-5482
  3lew-assembly1_A  TM=7.914E-01  e=1.218E-15  Phocaeicola vulgatus ATCC 8482
  7kv4-assembly1_AAA  TM=7.331E-01  e=1.561E-13  Bacteroides fluxus YIT 12057
  5lx8-assembly1_A  TM=7.120E-01  e=2.957E-12  Bacteroides thetaiotaomicron VPI-5482

Sequence (417 aa):
DIFTSPTRIEATLNGLYAAIKNTGTKSLGGKSYLVFDNRGDDVIINISNNNLVTLFNTYNNVGITDAENADTWTYAYLAINKVNTFLQSLEEGAREVAGEENYDRYVQEAKFVRALAYYYLNNLYPTPYSVNPDAKSVPLRLTAEAGTEENNNPRRSTVKKQIYEHILSDLENNISALDTEVNTYTGVTHATQAAANLKRVYANEWDKAITAGELVTGYSLPEDVTLIYKAPYFSQESIFSLPADTNIPNTQQQSLAEYYYDGKILIDTKSGISKPPDYSLATDKRIIAFKGEEKDLLKFTDAKTKLQWVPIFRYAETLLDLAECYANKAGGEATAKSSLLKKQVRGRSVDAATDPLNIDNLSGDALKEAIYNEKRLEFIGEGIRGIDIRRGEHHFIKVGENNETINVGPSSDEKYTWPIPQVELLLNKDINK

InterPro domains:
  IPR011990 Tetratricopeptide-like helical domain superfamily [SSF48452] (18-462)
  IPR012944 RagB/SusD domain [PF07980] (335-462)
  IPR033985 SusD-like, N-terminal [PF14322] (23-234)

CATH classification: 1.25.40.390

Secondary structure (DSSP, 8-state):
----SHHHHHHHHHHHHHHHHB-SS-B---HHHHHHHHHSSSB------GGGTHHHH----TT-HHHHHHHHHHHHHHHHHHHHHHHHHTTHHHHGGGHHHHHHHHHHHHHHHHHHHTTTSSPPTTT-TT-B------S---SSTT---PPBHHHHHHHHHHHTS--TTSB--SSSHHHHHS-BHHHH---------HHHHHHHHHT--S----S-TTGGGSTTS--TTEEEEE--TTT---TT-SHHHHHTTS---B-TTT----GGGS-TT-HHHHHH--GGG------TTT----EEEEEHHHHHHHHHHHHHTSTT-HHHHHHHHHHHHHHHS-GGG-S--GGG--HHHHHHHHHHHHHHHTTTSS-HHHH------EEEE-SS-EEEE-TTSGGGSPPPPHHHHHH-TTTT-

Foldseek 3Di:
DQPPAPVVLVVLLVVLLLLCAAFQAGGVLFQVLVLLLLCAAFKAFPQPDLVQCNCSNFPFAQARPSQVRLVVSLVVSQLSLLVSVVSLVVCVVNCPPCSVQSQLQSLLSNLVSLVSQLLFAWQQVLVPQQTFTADDDRHNDPDLVPLAETGGSNVSLVVSCVSLVDQVSFDDDFPDPCQAATAHLQNSLNVLSCLQVLVSNLVSLVPNDQAADDLQLLVLQDPVNDDSFGRYWRFDQVGAYDPSTHLQSCFAPLNRFGPCPDHLVDPLLQDPQFNLNVVAQDDVGGGSRNCPVRSGRIQGQDTNLCSLLSNLLSLLSDVVSLVVSLVSLCRNRVSGDPPVPRPDDSVPDHRPRSNVSSLSSCCNSCNSRSPRSSVCSNQHWRWHDDPPDIRTGGSVDPVNHYHNHPVSVVSYVNHPD

Solvent-accessible surface area: 17143 Å² total

B-factor: mean 19.01, std 9.67, range [2.0, 80.35]